Protein 5Z0Y (pdb70)

Solvent-accessible surface area: 18125 Å² total; per-residue (Å²): 98,115,91,74,147,75,67,114,115,109,46,83,99,67,83,69,104,18,64,20,0,50,1,121,116,85,63,82,86,69,0,59,78,65,0,26,86,1,8,155,22,90,36,83,28,12,7,8,20,21,27,33,90,109,126,20,36,84,43,0,43,133,23,27,17,100,123,90,46,78,6,0,0,7,78,39,101,162,182,121,33,89,32,40,13,10,128,27,49,96,120,65,4,63,6,43,32,85,102,1,37,70,30,0,73,151,27,181,5,25,0,1,0,0,16,56,37,43,26,2,51,73,20,66,16,104,67,0,44,73,2,1,87,128,31,52,3,42,0,0,0,17,0,4,82,31,0,0,1,7,6,11,53,39,16,84,43,0,14,140,68,3,1,0,0,0,1,26,4,46,100,23,2,108,18,34,187,5,5,0,0,0,4,53,59,43,78,98,122,138,33,102,2,76,98,39,2,69,185,41,70,186,50,35,56,32,14,2,86,14,2,112,83,1,55,37,96,119,3,91,55,34,6,78,50,1,37,74,0,0,80,16,1,8,82,8,0,97,179,48,44,10,95,7,19,6,76,2,2,45,5,27,15,1,7,2,14,2,160,79,36,107,20,13,0,8,32,0,37,18,1,0,120,52,0,34,2,37,7,38,90,25,63,16,48,43,50,173,43,98,165,77,11,10,0,1,69,0,7,0,41,34,1,10,33,18,60,4,44,74,72,29,0,51,87,0,0,51,5,4,24,69,0,1,92,21,0,75,91,8,41,90,127,19,72,144,149,35,54,101,56,154,26,0,91,56,91,4,81,134,39,37,86,70,14,78,105,22,54,87,85,0,23,68,32,0,33,118,24,78,102,96

Nearest PDB structures (foldseek):
  5z0y-assembly1_A-2  TM=1.003E+00  e=1.269E-73  Komagataella phaffii CBS 7435
  8ssj-assembly1_A-2  TM=9.591E-01  e=3.471E-46  Homo sapiens
  8aql-assembly1_C  TM=9.515E-01  e=2.819E-45  Homo sapiens
  5vc2-assembly1_B  TM=8.554E-01  e=2.803E-33  Helicobacter pylori G27
  3ecd-assembly1_A  TM=8.650E-01  e=7.911E-32  Burkholderia pseudomallei

Sequence (372 aa):
ETDPEVNQIIKDEVDRQKHSIVLIDRMEILCQQRALKAFHLDGSRWGVNVQTLSPANLQVYQAIMKPHDRLMGLDLPHTYFETMPYRVDLETGIIDYDMLEKTAVLYRPKVLVAGTSAYCRLIDYKRMREIADKVGAYLVVDMAHISGLIAAGVIPSPFEYADIVTTTTHKSLRGPRGAMIFFRKGVRSYYDLENPINFSVHTIAALATALKQAATPEFKQYQEQVLKNAKALENEFKRLGYKLVSDGTDSHMVLVSLKDKDIDGARIETVCENINIALNKNSIPGDRSALVPGGVRIGAPAMTTRGASEEDFVKIANYIDKSVQYAKKVQSELPIEANKLKDFKAKIAEGSDEITQLKNEISAWAGEFPLS

Secondary structure (DSSP, 8-state):
--SSTHHHHHHHHHHHHHTSEE---HHHHHHHHHHHHHTT--TTTEEEEEES---HHHHHHHHH--SS-EEEEET-----SEEEEE-B-TTT-SB-HHHHHHHHHHH--SEEEES-S---SPP-HHHHHHHHHHHT-EEEEE-TTTHHHHHHTSS--GGGT-SEEEEESSSTT--SS-EEEEEE-S-------HHHHHHH---HHHHHHHHHHHTSHHHHHHHHHHHHHHHHHHHHHHHTT--BGGGS-SSSEEEEE-GGGT--HHHHHHHHHHTTEE-EEE--TT-S-SSS--EEEEESHHHHHTT--HHHHHHHHHHHHHHHHHHHHHHHHS-GGG-SHHHHHHHHHT--HHHHHHHHHHHHHHHTS---

InterPro domains:
  IPR001085 Serine hydroxymethyltransferase [MF_00051] (17-470)
  IPR001085 Serine hydroxymethyltransferase [PIRSF000412] (15-468)
  IPR001085 Serine hydroxymethyltransferase [cd00378] (19-445)
  IPR015421 Pyridoxal phosphate-dependent transferase, major domain [G3DSA:3.40.640.10] (47-321)
  IPR015422 Pyridoxal phosphate-dependent transferase, small domain [G3DSA:3.90.1150.10] (22-468)
  IPR015424 Pyridoxal phosphate-dependent transferase [SSF53383] (10-468)
  IPR019798 Serine hydroxymethyltransferase, pyridoxal phosphate binding site [PS00096] (241-257)
  IPR039429 Serine hydroxymethyltransferase-like domain [PF00464] (18-417)
  IPR049943 Serine hydroxymethyltransferase-like [PTHR11680] (9-468)

Organism: Komagataella phaffii (strain ATCC 76273 / CBS 7435 / CECT 11047 / NRRL Y-11430 / Wegner 21-1) (NCBI:txid981350)

B-factor: mean 71.76, std 14.87, range [35.39, 134.7]

Radius of gyration: 22.32 Å; Cα contacts (8 Å, |Δi|>4): 672; chains: 1; bounding box: 52×62×49 Å

Foldseek 3Di:
DVDDPVVVVCVVVVLLQLLFAEFDVVLVVLLFVLQCVLLVHDCQFKGKDWDQPDPPVVLLDVLQDDQVFEEEEDPDPCPSHGYDYFYADLVQLHGPLVVVLVCCLVVLGQEYEYDPDDRFADDPLVSVLVSCVSSVHAYEYECAQCSLVSSLVVDDDSVVRHQKYKYFCPHNLPFHGIIMIMGTHDDPCDDDSVPSSVVSDVRSNRSSVSSVVSNDVVSSVLQVQLQQLQQLLLVLCVVVPWQWNSSGGRHFKTKTFCVVVVAFQVLLQLLCVLQNYHWDGAAGRPDPDPVTRGITMGGRNQVSQLVDGSVNSSVVNVLSVVSSVVSSVVLVVDDPVQNDPVSSNVVVVVPDPVSVVSSVVSSVVSNVTDRD

CATH classification: 3.40.640.10

Structure (mmCIF, N/CA/C/O backbone):
data_5Z0Y
#
_entry.id   5Z0Y
#
_cell.length_a   105.315
_cell.length_b   114.743
_cell.length_c   84.157
_cell.angle_alpha   90.00
_cell.angle_beta   90.00
_cell.angle_gamma   90.00
#
_symmetry.space_group_name_H-M   'C 2 2 21'
#
loop_
_entity.id
_entity.type
_entity.pdbx_description
1 polymer 'Serine hydroxymethyltransferase'
2 non-polymer GLYCEROL
3 water water
#
loop_
_atom_site.group_PDB
_atom_site.id
_atom_site.type_symbol
_atom_site.label_atom_id
_atom_site.label_alt_id
_atom_site.label_comp_id
_atom_site.label_asym_id
_atom_site.label_entity_id
_atom_site.label_seq_id
_atom_site.pdbx_PDB_ins_code
_atom_site.Cartn_x
_atom_site.Cartn_y
_atom_site.Cartn_z
_atom_site.occupancy
_atom_site.B_iso_or_equiv
_atom_site.auth_seq_id
_atom_site.auth_comp_id
_atom_site.auth_asym_id
_atom_site.auth_atom_id
_atom_site.pdbx_PDB_model_num
ATOM 1 N N . GLU A 1 20 ? 1.269 -6.981 10.983 1.00 109.35 20 GLU A N 1
ATOM 2 C CA . GLU A 1 20 ? 0.426 -5.818 10.549 1.00 110.95 20 GLU A CA 1
ATOM 3 C C . GLU A 1 20 ? 0.728 -4.561 11.368 1.00 114.29 20 GLU A C 1
ATOM 4 O O . GLU A 1 20 ? 1.640 -4.559 12.200 1.00 118.08 20 GLU A O 1
ATOM 6 N N . THR A 1 21 ? -0.046 -3.499 11.126 1.00 114.37 21 THR A N 1
ATOM 7 C CA . THR A 1 21 ? 0.010 -2.263 11.928 1.00 113.44 21 THR A CA 1
ATOM 8 C C . THR A 1 21 ? -0.154 -2.486 13.441 1.00 112.77 21 THR A C 1
ATOM 9 O O . THR A 1 21 ? 0.373 -1.713 14.240 1.00 108.66 21 THR A O 1
ATOM 11 N N . ASP A 1 22 ? -0.882 -3.537 13.821 1.00 115.86 22 ASP A N 1
ATOM 12 C CA . ASP A 1 22 ? -1.083 -3.883 15.230 1.00 116.56 22 ASP A CA 1
ATOM 13 C C . ASP A 1 22 ? -1.718 -5.270 15.457 1.00 118.18 22 ASP A C 1
ATOM 14 O O . ASP A 1 22 ? -1.043 -6.177 15.954 1.00 117.44 22 ASP A O 1
ATOM 16 N N . PRO A 1 23 ? -3.003 -5.451 15.071 1.00 117.15 23 PRO A N 1
ATOM 17 C CA . PRO A 1 23 ? -3.808 -6.501 15.713 1.00 113.99 23 PRO A CA 1
ATOM 18 C C . PRO A 1 23 ? -3.608 -7.968 15.268 1.00 111.75 23 PRO A C 1
ATOM 19 O O . PRO A 1 23 ? -2.780 -8.280 14.401 1.00 99.93 23 PRO A O 1
ATOM 23 N N . GLU A 1 24 ? -4.373 -8.842 15.928 1.00 110.54 24 GLU A N 1
ATOM 24 C CA . GLU A 1 24 ? -4.507 -10.267 15.587 1.00 106.70 24 GLU A CA 1
ATOM 25 C C . GLU A 1 24 ? -5.261 -10.514 14.270 1.00 102.82 24 GLU A C 1
ATOM 26 O O . GLU A 1 24 ? -5.155 -11.597 13.693 1.00 104.53 24 GLU A O 1
ATOM 32 N N . VAL A 1 25 ? -6.053 -9.526 13.842 1.00 95.83 25 VAL A N 1
ATOM 33 C CA . VAL A 1 25 ? -6.613 -9.428 12.476 1.00 93.12 25 VAL A CA 1
ATOM 34 C C . VAL A 1 25 ? -5.643 -9.957 11.413 1.00 96.53 25 VAL A C 1
ATOM 35 O O . VAL A 1 25 ? -6.050 -10.690 10.506 1.00 98.78 25 VAL A O 1
ATOM 39 N N . ASN A 1 26 ? -4.376 -9.555 11.533 1.00 99.56 26 ASN A N 1
ATOM 40 C CA . ASN A 1 26 ? -3.270 -10.043 10.695 1.00 97.23 26 ASN A CA 1
ATOM 41 C C . ASN A 1 26 ? -3.278 -11.555 10.429 1.00 91.56 26 ASN A C 1
ATOM 42 O O . ASN A 1 26 ? -3.121 -11.989 9.288 1.00 89.38 26 ASN A O 1
ATOM 47 N N . GLN A 1 27 ? -3.459 -12.342 11.485 1.00 86.42 27 GLN A N 1
ATOM 48 C CA . GLN A 1 27 ? -3.471 -13.796 11.358 1.00 88.63 27 GLN A CA 1
ATOM 49 C C . GLN A 1 27 ? -4.720 -14.307 10.639 1.00 86.28 27 GLN A C 1
ATOM 50 O O . GLN A 1 27 ? -4.634 -15.250 9.851 1.00 89.70 27 GLN A O 1
ATOM 56 N N . ILE A 1 28 ? -5.868 -13.684 10.909 1.00 83.98 28 ILE A N 1
ATOM 57 C CA . ILE A 1 28 ? -7.145 -14.052 10.268 1.00 80.79 28 ILE A CA 1
ATOM 58 C C . ILE A 1 28 ? -7.078 -13.844 8.749 1.00 79.48 28 ILE A C 1
ATOM 59 O O . ILE A 1 28 ? -7.570 -14.675 7.980 1.00 77.72 28 ILE A O 1
ATOM 64 N N . ILE A 1 29 ? -6.460 -12.741 8.335 1.00 77.76 29 ILE A N 1
ATOM 65 C CA . ILE A 1 29 ? -6.202 -12.469 6.920 1.00 76.63 29 ILE A CA 1
ATOM 66 C C . ILE A 1 29 ? -5.170 -13.461 6.366 1.00 76.97 29 ILE A C 1
ATOM 67 O O . ILE A 1 29 ? -5.334 -13.967 5.255 1.00 75.06 29 ILE A O 1
ATOM 72 N N . LYS A 1 30 ? -4.120 -13.731 7.145 1.00 78.55 30 LYS A N 1
ATOM 73 C CA . LYS A 1 30 ? -3.090 -14.711 6.774 1.00 77.30 30 LYS A CA 1
ATOM 74 C C . LYS A 1 30 ? -3.676 -16.109 6.565 1.00 75.96 30 LYS A C 1
ATOM 75 O O . LYS A 1 30 ? -3.369 -16.763 5.570 1.00 73.14 30 LYS A O 1
ATOM 77 N N . ASP A 1 31 ? -4.525 -16.544 7.495 1.00 76.35 31 ASP A N 1
ATOM 78 C CA . ASP A 1 31 ? -5.193 -17.854 7.406 1.00 79.15 31 ASP A CA 1
ATOM 79 C C . ASP A 1 31 ? -6.171 -17.953 6.238 1.00 78.00 31 ASP A C 1
ATOM 80 O O . ASP A 1 31 ? -6.265 -18.999 5.597 1.00 76.22 31 ASP A O 1
ATOM 84 N N . GLU A 1 32 ? -6.905 -16.870 5.987 1.00 79.15 32 GLU A N 1
ATOM 85 C CA . GLU A 1 32 ? -7.892 -16.819 4.907 1.00 79.07 32 GLU A CA 1
ATOM 86 C C . GLU A 1 32 ? -7.217 -16.764 3.538 1.00 76.51 32 GLU A C 1
ATOM 87 O O . GLU A 1 32 ? -7.639 -17.452 2.606 1.00 78.86 32 GLU A O 1
ATOM 93 N N . VAL A 1 33 ? -6.182 -15.935 3.422 1.00 73.43 33 VAL A N 1
ATOM 94 C CA . VAL A 1 33 ? -5.362 -15.866 2.213 1.00 71.51 33 VAL A CA 1
ATOM 95 C C . VAL A 1 33 ? -4.738 -17.225 1.900 1.00 71.68 33 VAL A C 1
ATOM 96 O O . VAL A 1 33 ? -4.725 -17.664 0.752 1.00 72.24 33 VAL A O 1
ATOM 99 N N . ASP A 1 34 ? -4.242 -17.886 2.939 1.00 72.61 34 ASP A N 1
ATOM 100 C CA . ASP A 1 34 ? -3.627 -19.206 2.812 1.00 75.17 34 ASP A CA 1
ATOM 101 C C . ASP A 1 34 ? -4.629 -20.289 2.385 1.00 74.57 34 ASP A C 1
ATOM 102 O O . ASP A 1 34 ? -4.284 -21.178 1.604 1.00 77.59 34 ASP A O 1
ATOM 107 N N . ARG A 1 35 ? -5.857 -20.213 2.900 1.00 73.40 35 ARG A N 1
ATOM 108 C CA . ARG A 1 35 ? -6.935 -21.130 2.506 1.00 69.20 35 ARG A CA 1
ATOM 109 C C . ARG A 1 35 ? -7.346 -20.921 1.049 1.00 66.58 35 ARG A C 1
ATOM 110 O O . ARG A 1 35 ? -7.639 -21.884 0.349 1.00 63.89 35 ARG A O 1
ATOM 113 N N . GLN A 1 36 ? -7.375 -19.668 0.601 1.00 66.88 36 GLN A N 1
ATOM 114 C CA . GLN A 1 36 ? -7.626 -19.370 -0.812 1.00 70.21 36 GLN A CA 1
ATOM 115 C C . GLN A 1 36 ? -6.575 -19.996 -1.727 1.00 71.06 36 GLN A C 1
ATOM 116 O O . GLN A 1 36 ? -6.922 -20.613 -2.737 1.00 70.93 36 GLN A O 1
ATOM 122 N N . LYS A 1 37 ? -5.299 -19.823 -1.368 1.00 70.73 37 LYS A N 1
ATOM 123 C CA . LYS A 1 37 ? -4.165 -20.323 -2.167 1.00 67.13 37 LYS A CA 1
ATOM 124 C C . LYS A 1 37 ? -4.194 -21.838 -2.384 1.00 65.54 37 LYS A C 1
ATOM 125 O O . LYS A 1 37 ? -3.769 -22.313 -3.437 1.00 64.50 37 LYS A O 1
ATOM 127 N N . HIS A 1 38 ? -4.712 -22.577 -1.398 1.00 65.06 38 HIS A N 1
ATOM 128 C CA . HIS A 1 38 ? -4.807 -24.044 -1.449 1.00 65.96 38 HIS A CA 1
ATOM 129 C C . HIS A 1 38 ? -6.234 -24.549 -1.726 1.00 64.80 38 HIS A C 1
ATOM 130 O O . HIS A 1 38 ? -6.638 -25.609 -1.249 1.00 62.37 38 HIS A O 1
ATOM 137 N N . SER A 1 39 ? -6.980 -23.786 -2.520 1.00 65.28 39 SER A N 1
ATOM 138 C CA . SER A 1 39 ? -8.361 -24.103 -2.872 1.00 65.84 39 SER A CA 1
ATOM 139 C C . SER A 1 39 ? -8.567 -23.748 -4.326 1.00 64.38 39 SER A C 1
ATOM 140 O O . SER A 1 39 ? -7.970 -22.792 -4.813 1.00 64.93 39 SER A O 1
ATOM 143 N N . ILE A 1 40 ? -9.413 -24.504 -5.017 1.00 64.05 40 ILE A N 1
ATOM 144 C CA . ILE A 1 40 ? -9.792 -24.141 -6.376 1.00 66.11 40 ILE A CA 1
ATOM 145 C C . ILE A 1 40 ? -11.211 -23.566 -6.326 1.00 64.21 40 ILE A C 1
ATOM 146 O O . ILE A 1 40 ? -12.160 -24.224 -5.891 1.00 60.50 40 ILE A O 1
ATOM 151 N N . VAL A 1 41 ? -11.319 -22.302 -6.723 1.00 63.91 41 VAL A N 1
ATOM 152 C CA . VAL A 1 41 ? -12.550 -21.533 -6.612 1.00 62.14 41 VAL A CA 1
ATOM 153 C C . VAL A 1 41 ? -13.259 -21.564 -7.963 1.00 60.20 41 VAL A C 1
ATOM 154 O O . VAL A 1 41 ? -12.662 -21.212 -8.978 1.00 58.37 41 VAL A O 1
ATOM 157 N N . LEU A 1 42 ? -14.519 -22.000 -7.974 1.00 60.58 42 LEU A N 1
ATOM 158 C CA . LEU A 1 42 ? -15.300 -22.113 -9.213 1.00 63.67 42 LEU A CA 1
ATOM 159 C C . LEU A 1 42 ? -16.608 -21.307 -9.167 1.00 68.31 42 LEU A C 1
ATOM 160 O O . LEU A 1 42 ? -17.623 -21.730 -9.722 1.00 70.19 42 LEU A O 1
ATOM 165 N N . ILE A 1 43 ? -16.563 -20.131 -8.539 1.00 76.87 43 ILE A N 1
ATOM 166 C CA . ILE A 1 43 ? -17.736 -19.265 -8.365 1.00 79.44 43 ILE A CA 1
ATOM 167 C C . ILE A 1 43 ? -17.476 -17.918 -9.050 1.00 81.20 43 ILE A C 1
ATOM 168 O O . ILE A 1 43 ? -16.973 -16.971 -8.436 1.00 83.45 43 ILE A O 1
ATOM 173 N N . ASP A 1 82 ? -16.476 13.931 -8.593 1.00 94.07 82 ASP A N 1
ATOM 174 C CA . ASP A 1 82 ? -17.184 14.789 -9.542 1.00 96.55 82 ASP A CA 1
ATOM 175 C C . ASP A 1 82 ? -16.526 14.747 -10.916 1.00 96.86 82 ASP A C 1
ATOM 176 O O . ASP A 1 82 ? -17.164 14.373 -11.899 1.00 101.58 82 ASP A O 1
ATOM 178 N N . ARG A 1 83 ? -15.253 15.138 -10.974 1.00 93.39 83 ARG A N 1
ATOM 179 C CA . ARG A 1 83 ? -14.459 15.044 -12.206 1.00 89.90 83 ARG A CA 1
ATOM 180 C C . ARG A 1 83 ? -14.059 13.591 -12.475 1.00 86.46 83 ARG A C 1
ATOM 181 O O . ARG A 1 83 ? -14.001 13.161 -13.627 1.00 84.91 83 ARG A O 1
ATOM 183 N N . MET A 1 84 ? -13.778 12.854 -11.400 1.00 82.83 84 MET A N 1
ATOM 184 C CA . MET A 1 84 ? -13.475 11.425 -11.466 1.00 81.34 84 MET A CA 1
ATOM 185 C C . MET A 1 84 ? -14.692 10.640 -11.965 1.00 84.45 84 MET A C 1
ATOM 186 O O . MET A 1 84 ? -14.548 9.698 -12.749 1.00 85.56 84 MET A O 1
ATOM 190 N N . GLU A 1 85 ? -15.883 11.025 -11.504 1.00 82.89 85 GLU A N 1
ATOM 191 C CA . GLU A 1 85 ? -17.136 10.424 -11.971 1.00 82.61 85 GLU A CA 1
ATOM 192 C C . GLU A 1 85 ? -17.304 10.586 -13.481 1.00 81.85 85 GLU A C 1
ATOM 193 O O . GLU A 1 85 ? -17.677 9.634 -14.169 1.00 84.85 85 GLU A O 1
ATOM 199 N N . ILE A 1 86 ? -17.020 11.789 -13.982 1.00 79.76 86 ILE A N 1
ATOM 200 C CA . ILE A 1 86 ? -17.112 12.091 -15.419 1.00 77.51 86 ILE A CA 1
ATOM 201 C C . ILE A 1 86 ? -16.160 11.200 -16.228 1.00 75.56 86 ILE A C 1
ATOM 202 O O . ILE A 1 86 ? -16.502 10.759 -17.325 1.00 73.65 86 ILE A O 1
ATOM 206 N N . LEU A 1 87 ? -14.979 10.937 -15.671 1.00 75.52 87 LEU A N 1
ATOM 207 C CA . LEU A 1 87 ? -14.002 10.034 -16.280 1.00 75.78 87 LEU A CA 1
ATOM 208 C C . LEU A 1 87 ? -14.537 8.599 -16.362 1.00 76.64 87 LEU A C 1
ATOM 209 O O . LEU A 1 87 ? -14.370 7.931 -17.387 1.00 73.51 87 LEU A O 1
ATOM 214 N N . CYS A 1 88 ? -15.181 8.138 -15.289 1.00 79.54 88 CYS A N 1
ATOM 215 C CA . CYS A 1 88 ? -15.833 6.820 -15.278 1.00 81.37 88 CYS A CA 1
ATOM 216 C C . CYS A 1 88 ? -16.904 6.690 -16.361 1.00 79.75 88 CYS A C 1
ATOM 217 O O . CYS A 1 88 ? -17.022 5.638 -16.983 1.00 85.35 88 CYS A O 1
ATOM 220 N N . GLN A 1 89 ? -17.668 7.753 -16.588 1.00 76.22 89 GLN A N 1
ATOM 221 C CA . GLN A 1 89 ? -18.694 7.742 -17.629 1.00 75.25 89 GLN A CA 1
ATOM 222 C C . GLN A 1 89 ? -18.090 7.604 -19.018 1.00 73.50 89 GLN A C 1
ATOM 223 O O . GLN A 1 89 ? -18.594 6.832 -19.829 1.00 76.01 89 GLN A O 1
ATOM 229 N N . GLN A 1 90 ? -17.017 8.347 -19.286 1.00 72.26 90 GLN A N 1
ATOM 230 C CA . GLN A 1 90 ? -16.327 8.269 -20.580 1.00 71.80 90 GLN A CA 1
ATOM 231 C C . GLN A 1 90 ? -15.753 6.873 -20.799 1.00 69.35 90 GLN A C 1
ATOM 232 O O . GLN A 1 90 ? -15.994 6.259 -21.839 1.00 67.72 90 GLN A O 1
ATOM 235 N N . ARG A 1 91 ? -15.018 6.378 -19.803 1.00 67.24 91 ARG A N 1
ATOM 236 C CA . ARG A 1 91 ? -14.378 5.062 -19.880 1.00 67.32 91 ARG A CA 1
ATOM 237 C C . ARG A 1 91 ? -15.362 3.901 -19.958 1.00 68.80 91 ARG A C 1
ATOM 238 O O . ARG A 1 91 ? -15.066 2.887 -20.589 1.00 69.56 91 ARG A O 1
ATOM 246 N N . ALA A 1 92 ? -16.514 4.046 -19.307 1.00 69.68 92 ALA A N 1
ATOM 247 C CA . ALA A 1 92 ? -17.583 3.051 -19.395 1.00 71.07 92 ALA A CA 1
ATOM 248 C C . ALA A 1 92 ? -18.111 2.951 -20.817 1.00 70.98 92 ALA A C 1
ATOM 249 O O . ALA A 1 92 ? -18.208 1.853 -21.356 1.00 72.82 92 ALA A O 1
ATOM 251 N N . LEU A 1 93 ? -18.435 4.095 -21.420 1.00 69.11 93 LEU A N 1
ATOM 252 C CA . LEU A 1 93 ? -18.928 4.128 -22.802 1.00 67.72 93 LEU A CA 1
ATOM 253 C C . LEU A 1 93 ? -17.884 3.614 -23.791 1.00 66.99 93 LEU A C 1
ATOM 254 O O . LEU A 1 93 ? -18.213 2.859 -24.706 1.00 68.27 93 LEU A O 1
ATOM 259 N N . LYS A 1 94 ? -16.630 4.014 -23.600 1.00 66.20 94 LYS A N 1
ATOM 260 C CA . LYS A 1 94 ? -15.534 3.534 -24.441 1.00 67.31 94 LYS A CA 1
ATOM 261 C C . LYS A 1 94 ? -15.335 2.027 -24.293 1.00 66.60 94 LYS A C 1
ATOM 262 O O . LYS A 1 94 ? -15.081 1.347 -25.283 1.00 69.90 94 LYS A O 1
ATOM 265 N N . ALA A 1 95 ? -15.465 1.512 -23.069 1.00 65.54 95 ALA A N 1
ATOM 266 C CA . ALA A 1 95 ? -15.291 0.075 -22.797 1.00 64.94 95 ALA A CA 1
ATOM 267 C C . ALA A 1 95 ? -16.283 -0.801 -23.559 1.00 62.68 95 ALA A C 1
ATOM 268 O O . ALA A 1 95 ? -15.915 -1.869 -24.045 1.00 61.85 95 ALA A O 1
ATOM 270 N N . PHE A 1 96 ? -17.527 -0.337 -23.662 1.00 62.67 96 PHE A N 1
ATOM 271 C CA . PHE A 1 96 ? -18.577 -1.040 -24.400 1.00 64.00 96 PHE A CA 1
ATOM 272 C C . PHE A 1 96 ? -18.819 -0.450 -25.803 1.00 67.44 96 PHE A C 1
ATOM 273 O O . PHE A 1 96 ? -19.878 -0.680 -26.395 1.00 69.25 96 PHE A O 1
ATOM 281 N N . HIS A 1 97 ? -17.835 0.284 -26.337 1.00 68.76 97 HIS A N 1
ATOM 282 C CA . HIS A 1 97 ? -17.882 0.847 -27.696 1.00 70.15 97 HIS A CA 1
ATOM 283 C C . HIS A 1 97 ? -19.169 1.628 -27.983 1.00 69.11 97 HIS A C 1
ATOM 284 O O . HIS A 1 97 ? -19.789 1.462 -29.035 1.00 72.33 97 HIS A O 1
ATOM 291 N N . LEU A 1 98 ? -19.559 2.479 -27.040 1.00 68.27 98 LEU A N 1
ATOM 292 C CA . LEU A 1 98 ? -20.842 3.172 -27.100 1.00 70.35 98 LEU A CA 1
ATOM 293 C C . LEU A 1 98 ? -20.707 4.628 -27.529 1.00 73.88 98 LEU A C 1
ATOM 294 O O . LEU A 1 98 ? -19.907 5.386 -26.972 1.00 73.45 98 LEU A O 1
ATOM 299 N N . ASP A 1 99 ? -21.510 4.997 -28.524 1.00 78.04 99 ASP A N 1
ATOM 300 C CA . ASP A 1 99 ? -21.660 6.375 -28.962 1.00 78.69 99 ASP A CA 1
ATOM 301 C C . ASP A 1 99 ? -22.318 7.164 -27.834 1.00 76.12 99 ASP A C 1
ATOM 302 O O . ASP A 1 99 ? -23.402 6.809 -27.383 1.00 77.02 99 ASP A O 1
ATOM 307 N N . GLY A 1 100 ? -21.650 8.223 -27.381 1.00 77.64 100 GLY A N 1
ATOM 308 C CA . GLY A 1 100 ? -22.122 9.040 -26.261 1.00 76.30 100 GLY A CA 1
ATOM 309 C C . GLY A 1 100 ? -23.440 9.770 -26.461 1.00 74.87 100 GLY A C 1
ATOM 310 O O . GLY A 1 100 ? -24.091 10.136 -25.480 1.00 71.48 100 GLY A O 1
ATOM 311 N N . SER A 1 101 ? -23.828 9.993 -27.718 1.00 77.52 101 SER A N 1
ATOM 312 C CA . SER A 1 101 ? -25.102 10.653 -28.052 1.00 81.11 101 SER A CA 1
ATOM 313 C C . SER A 1 101 ? -26.284 9.685 -28.101 1.00 81.64 101 SER A C 1
ATOM 314 O O . SER A 1 101 ? -27.427 10.108 -27.921 1.00 80.15 101 SER A O 1
ATOM 317 N N . ARG A 1 102 ? -26.006 8.405 -28.366 1.00 82.22 102 ARG A N 1
ATOM 318 C CA . ARG A 1 102 ? -27.018 7.342 -28.319 1.00 81.11 102 ARG A CA 1
ATOM 319 C C . ARG A 1 102 ? -27.140 6.691 -26.929 1.00 78.60 102 ARG A C 1
ATOM 320 O O . ARG A 1 102 ? -28.239 6.306 -26.529 1.00 76.24 102 ARG A O 1
ATOM 322 N N . TRP A 1 103 ? -26.022 6.575 -26.207 1.00 77.87 103 TRP A N 1
ATOM 323 C C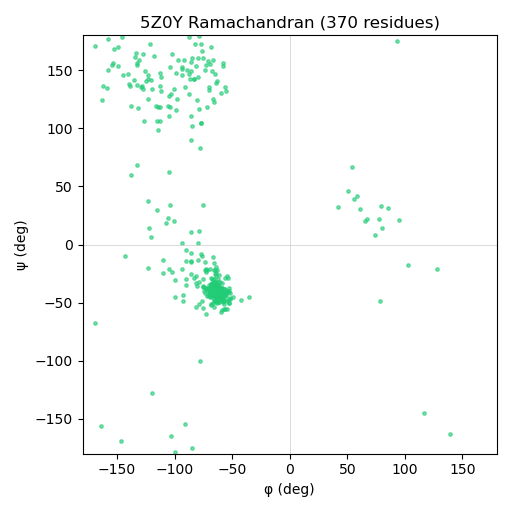A . TRP A 1 103 ? -25.983 5.926 -24.884 1.00 78.28 103 TRP A CA 1
ATOM 324 C C . TRP A 1 103 ? -25.439 6.844 -23.779 1.00 76.41 103 TRP A C 1
ATOM 325 O O . TRP A 1 103 ? -24.337 7.382 -23.904 1.00 77.81 103 TRP A O 1
ATOM 336 N N . GLY A 1 104 ? -26.219 7.010 -22.708 1.00 75.10 104 GLY A N 1
ATOM 337 C CA . GLY A 1 104 ? -25.742 7.605 -21.452 1.00 74.92 104 GLY A CA 1
ATOM 338 C C . GLY A 1 104 ? -25.428 6.520 -20.432 1.00 74.94 104 GLY A C 1
ATOM 339 O O . GLY A 1 104 ? -25.558 5.331 -20.729 1.00 78.93 104 GLY A O 1
ATOM 340 N N . VAL A 1 105 ? -25.016 6.924 -19.230 1.00 73.10 105 VAL A N 1
ATOM 341 C CA . VAL A 1 105 ? -24.685 5.972 -18.156 1.00 72.16 105 VAL A CA 1
ATOM 342 C C . VAL A 1 105 ? -24.657 6.610 -16.749 1.00 72.20 105 VAL A C 1
ATOM 343 O O . VAL A 1 105 ? -24.103 7.695 -16.556 1.00 69.30 105 VAL A O 1
ATOM 347 N N . ASN A 1 106 ? -25.252 5.905 -15.785 1.00 72.50 106 ASN A N 1
ATOM 348 C CA . ASN A 1 106 ? -25.338 6.321 -14.389 1.00 71.77 106 ASN A CA 1
ATOM 349 C C . ASN A 1 106 ? -24.491 5.363 -13.544 1.00 73.71 106 ASN A C 1
ATOM 350 O O . ASN A 1 106 ? -24.887 4.220 -13.316 1.00 72.05 106 ASN A O 1
ATOM 355 N N . VAL A 1 107 ? -23.331 5.842 -13.090 1.00 76.44 107 VAL A N 1
ATOM 356 C CA . VAL A 1 107 ? -22.428 5.064 -12.223 1.00 78.53 107 VAL A CA 1
ATOM 357 C C . VAL A 1 107 ? -22.691 5.351 -10.744 1.00 77.57 107 VAL A C 1
ATOM 358 O O . VAL A 1 107 ? -23.161 6.431 -10.393 1.00 77.15 107 VAL A O 1
ATOM 362 N N . GLN A 1 108 ? -22.382 4.380 -9.889 1.00 79.37 108 GLN A N 1
ATOM 363 C CA . GLN A 1 108 ? -22.590 4.516 -8.447 1.00 83.28 108 GLN A CA 1
ATOM 364 C C . GLN A 1 108 ? -21.797 3.471 -7.667 1.00 85.56 108 GLN A C 1
ATOM 365 O O . GLN A 1 108 ? -21.934 2.275 -7.915 1.00 83.74 108 GLN A O 1
ATOM 371 N N . THR A 1 109 ? -20.962 3.941 -6.736 1.00 93.25 109 THR A N 1
ATOM 372 C CA . THR A 1 109 ? -20.118 3.083 -5.891 1.00 95.77 109 THR A CA 1
ATOM 373 C C . THR A 1 109 ? -20.819 2.736 -4.572 1.00 101.54 109 THR A C 1
ATOM 374 O O . THR A 1 109 ? -20.768 1.587 -4.123 1.00 100.03 109 THR A O 1
ATOM 377 N N . LEU A 1 110 ? -21.458 3.733 -3.955 1.00 107.11 110 LEU A N 1
ATOM 378 C CA . LEU A 1 110 ? -22.293 3.513 -2.770 1.00 110.44 110 LEU A CA 1
ATOM 379 C C . LEU A 1 110 ? -23.629 2.909 -3.210 1.00 116.45 110 LEU A C 1
ATOM 380 O O . LEU A 1 110 ? -24.478 3.614 -3.766 1.00 119.43 110 LEU A O 1
ATOM 382 N N . SER A 1 111 ? -23.795 1.603 -2.983 1.00 119.21 111 SER A N 1
ATOM 383 C CA . SER A 1 111 ? -25.024 0.883 -3.346 1.00 116.71 111 SER A CA 1
ATOM 384 C C . SER A 1 111 ? -25.185 -0.397 -2.524 1.00 115.39 111 SER A C 1
ATOM 385 O O . SER A 1 111 ? -26.277 -0.708 -2.050 1.00 113.28 111 SER A O 1
ATOM 388 N N . PRO A 1 114 ? -30.672 -2.142 -4.720 1.00 112.86 114 PRO A N 1
ATOM 389 C CA . PRO A 1 114 ? -30.261 -2.884 -5.914 1.00 112.48 114 PRO A CA 1
ATOM 390 C C . PRO A 1 114 ? -30.324 -2.041 -7.195 1.00 108.56 114 PRO A C 1
ATOM 391 O O . PRO A 1 114 ? -31.037 -1.037 -7.242 1.00 108.78 114 PRO A O 1
ATOM 395 N N . ALA A 1 115 ? -29.583 -2.463 -8.219 1.00 103.49 115 ALA A N 1
ATOM 396 C CA . ALA A 1 115 ? -29.470 -1.715 -9.480 1.00 96.32 115 ALA A CA 1
ATOM 397 C C . ALA A 1 115 ? -30.713 -1.856 -10.360 1.00 91.77 115 ALA A C 1
ATOM 398 O O . ALA A 1 115 ? -31.237 -0.858 -10.865 1.00 85.67 115 ALA A O 1
ATOM 400 N N . ASN A 1 116 ? -31.167 -3.097 -10.544 1.00 88.20 116 ASN A N 1
ATOM 401 C CA . ASN A 1 116 ? -32.355 -3.400 -11.357 1.00 84.44 116 ASN A CA 1
ATOM 402 C C . ASN A 1 116 ? -33.658 -2.840 -10.783 1.00 84.45 116 ASN A C 1
ATOM 403 O O . ASN A 1 116 ? -34.514 -2.362 -11.531 1.00 81.18 116 ASN A O 1
ATOM 408 N N . LEU A 1 117 ? -33.794 -2.892 -9.459 1.00 86.53 117 LEU A N 1
ATOM 409 C CA . LEU A 1 117 ? -34.982 -2.367 -8.769 1.00 86.21 117 LEU A CA 1
ATOM 410 C C . LEU A 1 117 ? -35.156 -0.857 -9.006 1.00 85.03 117 LEU A C 1
ATOM 411 O O . LEU A 1 117 ? -36.277 -0.382 -9.192 1.00 84.95 117 LEU A O 1
ATOM 416 N N . GLN A 1 118 ? -34.045 -0.120 -9.009 1.00 83.82 118 GLN A N 1
ATOM 417 C CA . GLN A 1 118 ? -34.056 1.319 -9.317 1.00 82.49 118 GLN A CA 1
ATOM 418 C C . GLN A 1 118 ? -34.515 1.626 -10.737 1.00 78.05 118 GLN A C 1
ATOM 419 O O . GLN A 1 118 ? -35.168 2.643 -10.968 1.00 75.64 118 GLN A O 1
ATOM 425 N N . VAL A 1 119 ? -34.158 0.757 -11.681 1.00 75.96 119 VAL A N 1
ATOM 426 C CA . VAL A 1 119 ? -34.599 0.898 -13.070 1.00 74.91 119 VAL A CA 1
ATOM 427 C C . VAL A 1 119 ? -36.113 0.710 -13.192 1.00 75.46 119 VAL A C 1
ATOM 428 O O . VAL A 1 119 ? -36.756 1.433 -13.955 1.00 77.02 119 VAL A O 1
ATOM 432 N N . TYR A 1 120 ? -36.676 -0.242 -12.444 1.00 74.85 120 TYR A N 1
ATOM 433 C CA . TYR A 1 120 ? -38.113 -0.543 -12.534 1.00 74.62 120 TYR A CA 1
ATOM 434 C C . TYR A 1 120 ? -38.953 0.608 -11.977 1.00 77.68 120 TYR A C 1
ATOM 435 O O . TYR A 1 120 ? -39.841 1.119 -12.660 1.00 76.09 120 TYR A O 1
ATOM 444 N N . GLN A 1 121 ? -38.637 1.039 -10.757 1.00 82.30 121 GLN A N 1
ATOM 445 C CA . GLN A 1 121 ? -39.310 2.193 -10.132 1.00 86.45 121 GLN A CA 1
ATOM 446 C C . GLN A 1 121 ? -39.229 3.483 -10.960 1.00 86.90 121 GLN A C 1
ATOM 447 O O . GLN A 1 121 ? -40.127 4.323 -10.880 1.00 88.57 121 GLN A O 1
ATOM 453 N N . ALA A 1 122 ? -38.161 3.628 -11.746 1.00 87.16 122 ALA A N 1
ATOM 454 C CA . ALA A 1 122 ? -37.989 4.772 -12.648 1.00 87.42 122 ALA A CA 1
ATOM 455 C C . ALA A 1 122 ? -38.959 4.771 -13.824 1.00 87.54 122 ALA A C 1
ATOM 456 O O . ALA A 1 122 ? -39.535 5.813 -14.147 1.00 90.22 122 ALA A O 1
ATOM 458 N N . ILE A 1 123 ? -39.137 3.606 -14.452 1.00 87.13 123 ILE A N 1
ATOM 459 C CA . ILE A 1 123 ? -39.781 3.519 -15.777 1.00 85.64 123 ILE A CA 1
ATOM 460 C C . ILE A 1 123 ? -41.245 3.043 -15.800 1.00 85.44 123 ILE A C 1
ATOM 461 O O . ILE A 1 123 ? -41.970 3.368 -16.746 1.00 82.90 123 ILE A O 1
ATOM 466 N N . MET A 1 124 ? -41.684 2.301 -14.777 1.00 86.86 124 MET A N 1
ATOM 467 C CA . MET A 1 124 ? -43.043 1.720 -14.762 1.00 88.93 124 MET A CA 1
ATOM 468 C C . MET A 1 124 ? -43.888 2.136 -13.547 1.00 92.99 124 MET A C 1
ATOM 469 O O . MET A 1 124 ? -43.381 2.249 -12.432 1.00 90.71 124 MET A O 1
ATOM 474 N N . LYS A 1 125 ? -45.183 2.353 -13.797 1.00 99.94 125 LYS A N 1
ATOM 475 C CA . LYS A 1 125 ? -46.171 2.731 -12.768 1.00 102.59 125 LYS A CA 1
ATOM 476 C C . LYS A 1 125 ? -46.672 1.480 -12.007 1.00 107.32 125 LYS A C 1
ATOM 477 O O . LYS A 1 125 ? -46.318 0.356 -12.380 1.00 109.76 125 LYS A O 1
ATOM 481 N N . PRO A 1 126 ? -47.470 1.663 -10.925 1.00 112.20 126 PRO A N 1
ATOM 482 C CA . PRO A 1 126 ? -48.013 0.495 -10.196 1.00 112.23 126 PRO A CA 1
ATOM 483 C C . PRO A 1 126 ? -48.982 -0.410 -10.980 1.00 108.00 126 PRO A C 1
ATOM 484 O O . PRO A 1 126 ? -49.119 -1.583 -10.634 1.00 103.11 126 PRO A O 1
ATOM 488 N N . HIS A 1 127 ? -49.650 0.125 -12.003 1.00 106.00 127 HIS A N 1
ATOM 489 C CA . HIS A 1 127 ? -50.478 -0.693 -12.902 1.00 106.16 127 HIS A CA 1
ATOM 490 C C . HIS A 1 127 ? -49.636 -1.607 -13.808 1.00 103.83 127 HIS A C 1
ATOM 491 O O . HIS A 1 127 ? -50.041 -2.735 -14.108 1.00 100.82 127 HIS A O 1
ATOM 493 N N . ASP A 1 128 ? -48.467 -1.115 -14.225 1.00 100.03 128 ASP A N 1
ATOM 494 C CA . ASP A 1 128 ? -47.603 -1.813 -15.188 1.00 92.89 128 ASP A CA 1
ATOM 495 C C . ASP A 1 128 ? -47.017 -3.123 -14.652 1.00 87.15 128 ASP A C 1
ATOM 496 O O . ASP A 1 128 ? -46.915 -3.322 -13.441 1.00 87.43 128 ASP A O 1
ATOM 501 N N . ARG A 1 129 ? -46.609 -3.988 -15.581 1.00 81.38 129 ARG A N 1
ATOM 502 C CA . ARG A 1 129 ? -46.170 -5.360 -15.279 1.00 77.42 129 ARG A CA 1
ATOM 503 C C . ARG A 1 129 ? -44.848 -5.702 -15.985 1.00 72.50 129 ARG A C 1
ATOM 504 O O . ARG A 1 129 ? -44.500 -5.097 -17.002 1.00 68.87 129 ARG A O 1
ATOM 512 N N . LEU A 1 130 ? -44.128 -6.675 -15.422 1.00 68.42 130 LEU A N 1
ATOM 513 C CA . LEU A 1 130 ? -42.768 -7.038 -15.839 1.00 66.82 130 LEU A CA 1
ATOM 514 C C . LEU A 1 130 ? -42.658 -8.526 -16.170 1.00 66.63 130 LEU A C 1
ATOM 515 O O . LEU A 1 130 ? -43.357 -9.346 -15.580 1.00 69.78 130 LEU A O 1
ATOM 519 N N . MET A 1 131 ? -41.775 -8.872 -17.109 1.00 64.25 131 MET A N 1
ATOM 520 C CA . MET A 1 131 ? -41.476 -10.274 -17.421 1.00 61.01 131 MET A CA 1
ATOM 521 C C . MET A 1 131 ? -39.982 -10.513 -17.376 1.00 59.84 131 MET A C 1
ATOM 522 O O . MET A 1 131 ? -39.213 -9.715 -17.900 1.00 61.07 131 MET A O 1
ATOM 527 N N . GLY A 1 132 ? -39.590 -11.624 -16.755 1.00 61.43 132 GLY A N 1
ATOM 528 C CA . GLY A 1 132 ? -38.184 -12.013 -16.608 1.00 61.27 132 GLY A CA 1
ATOM 529 C C . GLY A 1 132 ? -38.031 -13.515 -16.492 1.00 61.31 132 GLY A C 1
ATOM 530 O O . GLY A 1 132 ? -39.015 -14.232 -16.324 1.00 56.48 132 GLY A O 1
ATOM 531 N N . LEU A 1 133 ? -36.796 -13.996 -16.590 1.00 65.00 133 LEU A N 1
ATOM 532 C CA . LEU A 1 133 ? -36.543 -15.432 -16.520 1.00 71.19 133 LEU A CA 1
ATOM 533 C C . LEU A 1 133 ? -36.751 -15.943 -15.087 1.00 74.63 133 LEU A C 1
ATOM 534 O O . LEU A 1 133 ? -36.066 -15.502 -14.164 1.00 77.35 133 LEU A O 1
ATOM 539 N N . ASP A 1 134 ? -37.718 -16.848 -14.922 1.00 78.59 134 ASP A N 1
ATOM 540 C CA . ASP A 1 134 ? -37.995 -17.536 -13.651 1.00 84.63 134 ASP A CA 1
ATOM 541 C C . ASP A 1 134 ? -38.264 -16.615 -12.442 1.00 91.64 134 ASP A C 1
ATOM 542 O O . ASP A 1 134 ? -37.832 -16.896 -11.320 1.00 92.79 134 ASP A O 1
ATOM 547 N N . LEU A 1 135 ? -38.984 -15.519 -12.684 1.00 99.17 135 LEU A N 1
ATOM 548 C CA . LEU A 1 135 ? -39.468 -14.638 -11.613 1.00 104.64 135 LEU A CA 1
ATOM 549 C C . LEU A 1 135 ? -40.670 -15.269 -10.889 1.00 111.89 135 LEU A C 1
ATOM 550 O O . LEU A 1 135 ? -41.252 -16.239 -11.381 1.00 112.54 135 LEU A O 1
ATOM 555 N N . PRO A 1 136 ? -41.050 -14.723 -9.714 1.00 117.89 136 PRO A N 1
ATOM 556 C CA . PRO A 1 136 ? -42.331 -15.117 -9.104 1.00 118.28 136 PRO A CA 1
ATOM 557 C C . PRO A 1 136 ? -43.554 -14.570 -9.860 1.00 117.26 136 PRO A C 1
ATOM 558 O O . PRO A 1 136 ? -43.436 -13.585 -10.595 1.00 114.15 136 PRO A O 1
ATOM 562 N N . HIS A 1 137 ? -44.708 -15.212 -9.674 1.00 114.37 137 HIS A N 1
ATOM 563 C CA . HIS A 1 137 ? -45.976 -14.723 -10.241 1.00 113.24 137 HIS A CA 1
ATOM 564 C C . HIS A 1 137 ? -46.509 -13.513 -9.464 1.00 112.13 137 HIS A C 1
ATOM 565 O O . HIS A 1 137 ? -46.029 -13.185 -8.376 1.00 106.93 137 HIS A O 1
ATOM 572 N N . THR A 1 157 ? -41.832 -7.305 -5.691 1.00 134.09 157 THR A N 1
ATOM 573 C CA . THR A 1 157 ? -43.056 -7.489 -4.914 1.00 134.32 157 THR A CA 1
ATOM 574 C C . THR A 1 157 ? -44.120 -6.434 -5.236 1.00 133.00 157 THR A C 1
ATOM 575 O O . THR A 1 157 ? -45.292 -6.777 -5.415 1.00 134.70 157 THR A O 1
ATOM 579 N N . TYR A 1 158 ? -43.708 -5.166 -5.311 1.00 129.96 158 TYR A N 1
ATOM 580 C CA . TYR A 1 158 ? -44.639 -4.036 -5.518 1.00 123.72 158 TYR A CA 1
ATOM 581 C C . TYR A 1 158 ? -45.236 -3.962 -6.938 1.00 117.27 158 TYR A C 1
ATOM 582 O O . TYR A 1 158 ? -46.407 -3.602 -7.093 1.00 114.75 158 TYR A O 1
ATOM 585 N N . PHE A 1 159 ? -44.431 -4.292 -7.955 1.00 110.21 159 PHE A N 1
ATOM 586 C CA . PHE A 1 159 ? -44.885 -4.371 -9.359 1.00 100.13 159 PHE A CA 1
ATOM 587 C C . PHE A 1 159 ? -45.312 -5.801 -9.722 1.00 93.46 159 PHE A C 1
ATOM 588 O O . PHE A 1 159 ? -44.796 -6.765 -9.153 1.00 91.73 159 PHE A O 1
ATOM 590 N N . GLU A 1 160 ? -46.255 -5.931 -10.662 1.00 87.72 160 GLU A N 1
ATOM 591 C CA . GLU A 1 160 ? -46.715 -7.253 -11.135 1.00 82.13 160 GLU A CA 1
ATOM 592 C C . GLU A 1 160 ? -45.629 -7.936 -11.963 1.00 76.27 160 GLU A C 1
ATOM 593 O O . GLU A 1 160 ? -45.001 -7.298 -12.804 1.00 70.74 160 GLU A O 1
ATOM 599 N N . THR A 1 161 ? -45.418 -9.229 -11.716 1.00 75.15 161 THR A N 1
ATOM 600 C CA . THR A 1 161 ? -44.430 -10.026 -12.447 1.00 76.06 161 THR A CA 1
ATOM 601 C C . THR A 1 161 ? -45.026 -11.354 -12.903 1.00 77.79 161 THR A C 1
ATOM 602 O O . THR A 1 161 ? -45.757 -11.995 -12.149 1.00 84.02 161 THR A O 1
ATOM 606 N N . MET A 1 162 ? -44.721 -11.748 -14.140 1.00 77.58 162 MET A N 1
ATOM 607 C CA . MET A 1 162 ? -44.973 -13.108 -14.626 1.00 79.43 162 MET A CA 1
ATOM 608 C C . MET A 1 162 ? -43.676 -13.627 -15.239 1.00 76.20 162 MET A C 1
ATOM 609 O O . MET A 1 162 ? -43.027 -12.901 -15.983 1.00 75.17 162 MET A O 1
ATOM 614 N N . PRO A 1 163 ? -43.293 -14.883 -14.936 1.00 74.07 163 PRO A N 1
ATOM 615 C CA . PRO A 1 163 ? -42.050 -15.408 -15.487 1.00 71.95 163 PRO A CA 1
ATOM 616 C C . PRO A 1 163 ? -42.171 -15.893 -16.922 1.00 69.54 163 PRO A C 1
ATOM 617 O O . PRO A 1 163 ? -43.277 -16.160 -17.400 1.00 69.67 163 PRO A O 1
ATOM 621 N N . TYR A 1 164 ? -41.024 -15.995 -17.591 1.00 65.79 164 TYR A N 1
ATOM 622 C CA . TYR A 1 164 ? -40.871 -16.880 -18.743 1.00 63.22 164 TYR A CA 1
ATOM 623 C C . TYR A 1 164 ? -39.803 -17.917 -18.409 1.00 62.79 164 TYR A C 1
ATOM 624 O O . TYR A 1 164 ? -39.031 -17.736 -17.468 1.00 63.61 164 TYR A O 1
ATOM 633 N N . ARG A 1 165 ? -39.780 -19.011 -19.166 1.00 63.49 165 ARG A N 1
ATOM 634 C CA . ARG A 1 165 ? -38.982 -20.179 -18.806 1.00 63.59 165 ARG A CA 1
ATOM 635 C C . ARG A 1 165 ? -38.176 -20.732 -19.965 1.00 62.12 165 ARG A C 1
ATOM 636 O O . ARG A 1 165 ? -38.406 -20.389 -21.127 1.00 64.58 165 ARG A O 1
ATOM 644 N N . VAL A 1 166 ? -37.205 -21.573 -19.622 1.00 59.49 166 VAL A N 1
ATOM 645 C CA . VAL A 1 166 ? -36.475 -22.358 -20.611 1.00 57.72 166 VAL A CA 1
ATOM 646 C C . VAL A 1 166 ? -37.289 -23.588 -20.991 1.00 59.46 166 VAL A C 1
ATOM 647 O O . VAL A 1 166 ? -38.112 -24.064 -20.213 1.00 60.21 166 VAL A O 1
ATOM 651 N N . ASP A 1 167 ?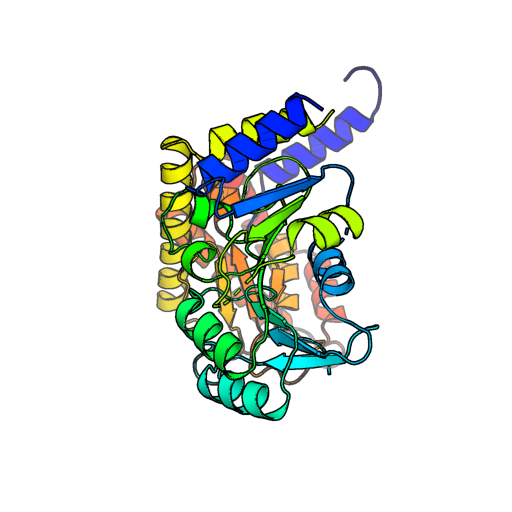 -37.062 -24.089 -22.198 1.00 63.06 167 ASP A N 1
ATOM 652 C CA . ASP A 1 167 ? -37.678 -25.336 -22.637 1.00 66.08 167 ASP A CA 1
ATOM 653 C C . ASP A 1 167 ? -37.100 -26.483 -21.795 1.00 66.05 167 ASP A C 1
ATOM 654 O O . ASP A 1 167 ? -35.880 -26.653 -21.710 1.00 62.03 167 ASP A O 1
ATOM 659 N N . LEU A 1 168 ? -37.996 -27.241 -21.164 1.00 67.66 168 LEU A N 1
ATOM 660 C CA . LEU A 1 168 ? -37.633 -28.330 -20.250 1.00 66.97 168 LEU A CA 1
ATOM 661 C C . LEU A 1 168 ? -36.656 -29.339 -20.864 1.00 66.65 168 LEU A C 1
ATOM 662 O O . LEU A 1 168 ? -35.734 -29.789 -20.195 1.00 67.10 168 LEU A O 1
ATOM 666 N N . GLU A 1 169 ? -36.857 -29.675 -22.135 1.00 67.58 169 GLU A N 1
ATOM 667 C CA . GLU A 1 169 ? -36.047 -30.691 -22.812 1.00 68.84 169 GLU A CA 1
ATOM 668 C C . GLU A 1 169 ? -34.696 -30.176 -23.338 1.00 67.19 169 GLU A C 1
ATOM 669 O O . GLU A 1 169 ? -33.725 -30.933 -23.352 1.00 70.76 169 GLU A O 1
ATOM 672 N N . THR A 1 170 ? -34.628 -28.913 -23.763 1.00 65.02 170 THR A N 1
ATOM 673 C CA . THR A 1 170 ? -33.399 -28.354 -24.361 1.00 62.31 170 THR A CA 1
ATOM 674 C C . THR A 1 170 ? -32.602 -27.398 -23.467 1.00 61.61 170 THR A C 1
ATOM 675 O O . THR A 1 170 ? -31.420 -27.167 -23.731 1.00 61.14 170 THR A O 1
ATOM 679 N N . GLY A 1 171 ? -33.244 -26.821 -22.447 1.00 60.53 171 GLY A N 1
ATOM 680 C CA . GLY A 1 171 ? -32.601 -25.836 -21.566 1.00 58.70 171 GLY A CA 1
ATOM 681 C C . GLY A 1 171 ? -32.375 -24.450 -22.164 1.00 57.29 171 GLY A C 1
ATOM 682 O O . GLY A 1 171 ? -31.720 -23.612 -21.544 1.00 55.95 171 GLY A O 1
ATOM 683 N N . ILE A 1 172 ? -32.932 -24.205 -23.351 1.00 56.21 172 ILE A N 1
ATOM 684 C CA . ILE A 1 172 ? -32.807 -22.939 -24.062 1.00 54.85 172 ILE A CA 1
ATOM 685 C C . ILE A 1 172 ? -34.084 -22.160 -23.776 1.00 54.31 172 ILE A C 1
ATOM 686 O O . ILE A 1 172 ? -35.145 -22.770 -23.619 1.00 53.74 172 ILE A O 1
ATOM 691 N N . ILE A 1 173 ? -33.986 -20.829 -23.723 1.00 53.02 173 ILE A N 1
ATOM 692 C CA . ILE A 1 173 ? -35.157 -19.963 -23.512 1.00 53.54 173 ILE A CA 1
ATOM 693 C C . ILE A 1 173 ? -36.208 -20.275 -24.578 1.00 53.52 173 ILE A C 1
ATOM 694 O O . ILE A 1 173 ? -35.886 -20.378 -25.763 1.00 51.14 173 ILE A O 1
ATOM 699 N N . ASP A 1 174 ? -37.451 -20.445 -24.137 1.00 53.84 174 ASP A N 1
ATOM 700 C CA . ASP A 1 174 ? -38.553 -20.740 -25.034 1.00 55.56 174 ASP A CA 1
ATOM 701 C C . ASP A 1 174 ? -39.093 -19.413 -25.557 1.00 55.35 174 ASP A C 1
ATOM 702 O O . ASP A 1 174 ? -39.986 -18.810 -24.962 1.00 57.30 174 ASP A O 1
ATOM 707 N N . TYR A 1 175 ? -38.534 -18.970 -26.677 1.00 56.42 175 TYR A N 1
ATOM 708 C CA . TYR A 1 175 ? -38.881 -17.676 -27.268 1.00 55.92 175 TYR A CA 1
ATOM 709 C C . TYR A 1 175 ? -40.298 -17.648 -27.824 1.00 57.25 175 TYR A C 1
ATOM 710 O O . TYR A 1 175 ? -40.959 -16.615 -27.771 1.00 58.47 175 TYR A O 1
ATOM 719 N N . ASP A 1 176 ? -40.758 -18.780 -28.350 1.00 60.32 176 ASP A N 1
ATOM 720 C CA . ASP A 1 176 ? -42.136 -18.917 -28.810 1.00 63.87 176 ASP A CA 1
ATOM 721 C C . ASP A 1 176 ? -43.119 -18.585 -27.687 1.00 63.43 176 ASP A C 1
ATOM 722 O O . ASP A 1 176 ? -43.970 -17.720 -27.851 1.00 63.14 176 ASP A O 1
ATOM 727 N N . MET A 1 177 ? -42.980 -19.268 -26.551 1.00 66.80 177 MET A N 1
ATOM 728 C CA . MET A 1 177 ? -43.870 -19.064 -25.392 1.00 68.25 177 MET A CA 1
ATOM 729 C C . MET A 1 177 ? -43.739 -17.677 -24.789 1.00 65.45 177 MET A C 1
ATOM 730 O O . MET A 1 177 ? -44.728 -17.105 -24.324 1.00 63.28 177 MET A O 1
ATOM 735 N N . LEU A 1 178 ? -42.516 -17.154 -24.773 1.00 63.59 178 LEU A N 1
ATOM 736 C CA . LEU A 1 178 ? -42.279 -15.797 -24.300 1.00 62.96 178 LEU A CA 1
ATOM 737 C C . LEU A 1 178 ? -43.116 -14.826 -25.120 1.00 62.55 178 LEU A C 1
ATOM 738 O O . LEU A 1 178 ? -43.918 -14.075 -24.564 1.00 60.90 178 LEU A O 1
ATOM 743 N N . GLU A 1 179 ? -42.942 -14.887 -26.439 1.00 63.33 179 GLU A N 1
ATOM 744 C CA . GLU A 1 179 ? -43.683 -14.045 -27.387 1.00 66.46 179 GLU A CA 1
ATOM 745 C C . GLU A 1 179 ? -45.196 -14.125 -27.171 1.00 66.46 179 GLU A C 1
ATOM 746 O O . GLU A 1 179 ? -45.861 -13.092 -27.045 1.00 64.03 179 GLU A O 1
ATOM 752 N N . LYS A 1 180 ? -45.715 -15.353 -27.101 1.00 64.86 180 LYS A N 1
ATOM 753 C CA . LYS A 1 180 ? -47.150 -15.596 -26.915 1.00 64.15 180 LYS A CA 1
ATOM 754 C C . LYS A 1 180 ? -47.669 -15.054 -25.581 1.00 63.38 180 LYS A C 1
ATOM 755 O O . LYS A 1 180 ? -48.727 -14.424 -25.535 1.00 66.91 180 LYS A O 1
ATOM 759 N N . THR A 1 181 ? -46.928 -15.291 -24.505 1.00 62.19 181 THR A N 1
ATOM 760 C CA . THR A 1 181 ? -47.307 -14.765 -23.194 1.00 61.08 181 THR A CA 1
ATOM 761 C C . THR A 1 181 ? -47.215 -13.247 -23.165 1.00 60.47 181 THR A C 1
ATOM 762 O O . THR A 1 181 ? -48.107 -12.588 -22.643 1.00 60.94 181 THR A O 1
ATOM 765 N N . ALA A 1 182 ? -46.144 -12.704 -23.739 1.00 59.00 182 ALA A N 1
ATOM 766 C CA . ALA A 1 182 ? -45.925 -11.257 -23.768 1.00 61.49 182 ALA A CA 1
ATOM 767 C C . ALA A 1 182 ? -47.011 -10.509 -24.546 1.00 62.15 182 ALA A C 1
ATOM 768 O O . ALA A 1 182 ? -47.446 -9.434 -24.128 1.00 62.17 182 ALA A O 1
ATOM 770 N N . VAL A 1 183 ? -47.445 -11.086 -25.665 1.00 63.24 183 VAL A N 1
ATOM 771 C CA . VAL A 1 183 ? -48.544 -10.528 -26.463 1.00 63.50 183 VAL A CA 1
ATOM 772 C C . VAL A 1 183 ? -49.851 -10.457 -25.657 1.00 65.16 183 VAL A C 1
ATOM 773 O O . VAL A 1 183 ? -50.599 -9.486 -25.792 1.00 68.95 183 VAL A O 1
ATOM 777 N N . LEU A 1 184 ? -50.119 -11.464 -24.825 1.00 64.40 184 LEU A N 1
ATOM 778 C CA . LEU A 1 184 ? -51.310 -11.455 -23.974 1.00 67.72 184 LEU A CA 1
ATOM 779 C C . LEU A 1 184 ? -51.109 -10.614 -22.709 1.00 69.56 184 LEU A C 1
ATOM 780 O O . LEU A 1 184 ? -51.905 -9.717 -22.428 1.00 72.99 184 LEU A O 1
ATOM 785 N N . TYR A 1 185 ? -50.044 -10.907 -21.961 1.00 68.73 185 TYR A N 1
ATOM 786 C CA . TYR A 1 185 ? -49.732 -10.223 -20.691 1.00 67.87 185 TYR A CA 1
ATOM 787 C C . TYR A 1 185 ? -49.490 -8.719 -20.871 1.00 67.16 185 TYR A C 1
ATOM 788 O O . TYR A 1 185 ? -49.880 -7.926 -20.007 1.00 64.10 185 TYR A O 1
ATOM 796 N N . ARG A 1 186 ? -48.869 -8.349 -21.999 1.00 67.67 186 ARG A N 1
ATO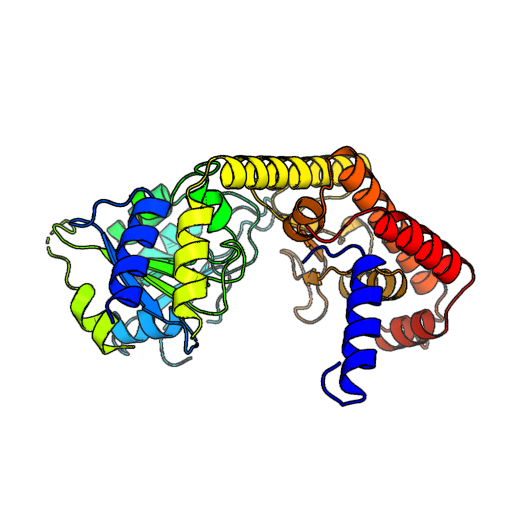M 797 C CA . ARG A 1 186 ? -48.499 -6.958 -22.334 1.00 68.84 186 ARG A CA 1
ATOM 798 C C . ARG A 1 186 ? -47.664 -6.281 -21.233 1.00 67.58 186 ARG A C 1
ATOM 799 O O . ARG A 1 186 ? -48.128 -5.341 -20.579 1.00 69.13 186 ARG A O 1
ATOM 807 N N . PRO A 1 187 ? -46.432 -6.770 -21.011 1.00 65.30 187 PRO A N 1
ATOM 808 C CA . PRO A 1 187 ? -45.586 -6.129 -20.006 1.00 64.05 187 PRO A CA 1
ATOM 809 C C . PRO A 1 187 ? -45.115 -4.730 -20.413 1.00 63.37 187 PRO A C 1
ATOM 810 O O . PRO A 1 187 ? -45.074 -4.407 -21.604 1.00 62.97 187 PRO A O 1
ATOM 814 N N . LYS A 1 188 ? -44.794 -3.907 -19.416 1.00 62.01 188 LYS A N 1
ATOM 815 C CA . LYS A 1 188 ? -44.126 -2.627 -19.643 1.00 59.83 188 LYS A CA 1
ATOM 816 C C . LYS A 1 188 ? -42.630 -2.853 -19.839 1.00 58.59 188 LYS A C 1
ATOM 817 O O . LYS A 1 188 ? -42.005 -2.151 -20.630 1.00 59.63 188 LYS A O 1
ATOM 819 N N . VAL A 1 189 ? -42.073 -3.830 -19.113 1.00 58.20 189 VAL A N 1
ATOM 820 C CA . VAL A 1 189 ? -40.645 -4.178 -19.170 1.00 56.96 189 VAL A CA 1
ATOM 821 C C . VAL A 1 189 ? -40.449 -5.675 -19.441 1.00 57.00 189 VAL A C 1
ATOM 822 O O . VAL A 1 189 ? -41.101 -6.529 -18.827 1.00 53.73 189 VAL A O 1
ATOM 826 N N . LEU A 1 190 ? -39.545 -5.969 -20.370 1.00 58.94 190 LEU A N 1
ATOM 827 C CA . LEU A 1 190 ? -39.070 -7.315 -20.636 1.00 59.35 190 LEU A CA 1
ATOM 828 C C . LEU A 1 190 ? -37.613 -7.306 -20.203 1.00 58.91 190 LEU A C 1
ATOM 829 O O . LEU A 1 190 ? -36.823 -6.538 -20.749 1.00 59.58 190 LEU A O 1
ATOM 834 N N . VAL A 1 191 ? -37.261 -8.136 -19.223 1.00 58.36 191 VAL A N 1
ATOM 835 C CA . VAL A 1 191 ? -35.886 -8.187 -18.715 1.00 59.39 191 VAL A CA 1
ATOM 836 C C . VAL A 1 191 ? -35.243 -9.517 -19.094 1.00 58.92 191 VAL A C 1
ATOM 837 O O . VAL A 1 191 ? -35.918 -10.542 -19.131 1.00 58.62 191 VAL A O 1
ATOM 841 N N . ALA A 1 192 ? -33.944 -9.468 -19.401 1.00 59.67 192 ALA A N 1
ATOM 842 C CA . ALA A 1 192 ? -33.145 -10.647 -19.714 1.00 60.72 192 ALA A CA 1
ATOM 843 C C . ALA A 1 192 ? -31.835 -10.670 -18.916 1.00 64.62 192 ALA A C 1
ATOM 844 O O . ALA A 1 192 ? -31.364 -9.644 -18.424 1.00 61.70 192 ALA A O 1
ATOM 846 N N . GLY A 1 193 ? -31.265 -11.866 -18.795 1.00 70.45 193 GLY A N 1
ATOM 847 C CA . GLY A 1 193 ? -30.000 -12.081 -18.102 1.00 71.82 193 GLY A CA 1
ATOM 848 C C . GLY A 1 193 ? -30.070 -12.079 -16.589 1.00 73.72 193 GLY A C 1
ATOM 849 O O . GLY A 1 193 ? -29.055 -11.875 -15.934 1.00 73.79 193 GLY A O 1
ATOM 850 N N . THR A 1 194 ? -31.253 -12.328 -16.031 1.00 83.31 194 THR A N 1
ATOM 851 C CA . THR A 1 194 ? -31.456 -12.304 -14.575 1.00 90.10 194 THR A CA 1
ATOM 852 C C . THR A 1 194 ? -30.942 -13.594 -13.923 1.00 93.32 194 THR A C 1
ATOM 853 O O . THR A 1 194 ? -30.164 -13.538 -12.966 1.00 98.37 194 THR A O 1
ATOM 857 N N . SER A 1 195 ? -31.377 -14.741 -14.447 1.00 91.62 195 SER A N 1
ATOM 858 C CA . SER A 1 195 ? -31.050 -16.054 -13.869 1.00 92.80 195 SER A CA 1
ATOM 859 C C . SER A 1 195 ? -29.689 -16.594 -14.350 1.00 92.11 195 SER A C 1
ATOM 860 O O . SER A 1 195 ? -28.946 -15.898 -15.050 1.00 95.35 195 SER A O 1
ATOM 862 N N . ALA A 1 196 ? -29.369 -17.827 -13.948 1.00 86.82 196 ALA A N 1
ATOM 863 C CA . ALA A 1 196 ? -28.165 -18.531 -14.408 1.00 83.63 196 ALA A CA 1
ATOM 864 C C . ALA A 1 196 ? -28.437 -19.241 -15.738 1.00 78.65 196 ALA A C 1
ATOM 865 O O . ALA A 1 196 ? -29.056 -20.307 -15.771 1.00 79.40 196 ALA A O 1
ATOM 867 N N . TYR A 1 197 ? -27.966 -18.634 -16.824 1.00 71.94 197 TYR A N 1
ATOM 868 C CA . TYR A 1 197 ? -28.191 -19.119 -18.181 1.00 64.19 197 TYR A CA 1
ATOM 869 C C . TYR A 1 197 ? -26.855 -19.120 -18.908 1.00 60.51 197 TYR A C 1
ATOM 870 O O . TYR A 1 197 ? -26.231 -18.080 -19.071 1.00 59.40 197 TYR A O 1
ATOM 879 N N . CYS A 1 198 ? -26.410 -20.298 -19.319 1.00 61.13 198 CYS A N 1
ATOM 880 C CA . CYS A 1 198 ? -25.055 -20.484 -19.849 1.00 60.75 198 CYS A CA 1
ATOM 881 C C . CYS A 1 198 ? -24.927 -20.089 -21.316 1.00 58.23 198 CYS A C 1
ATOM 882 O O . CYS A 1 198 ? -23.842 -19.711 -21.755 1.00 59.88 198 CYS A O 1
ATOM 885 N N . ARG A 1 199 ? -26.028 -20.183 -22.063 1.00 56.04 199 ARG A N 1
ATOM 886 C CA . ARG A 1 199 ? -26.043 -19.879 -23.497 1.00 55.91 199 ARG A CA 1
ATOM 887 C C . ARG A 1 199 ? -26.237 -18.383 -23.777 1.00 53.70 199 ARG A C 1
ATOM 888 O O . ARG A 1 199 ? -26.696 -17.630 -22.918 1.00 50.64 199 ARG A O 1
ATOM 896 N N . LEU A 1 200 ? -25.864 -17.972 -24.989 1.00 51.72 200 LEU A N 1
ATOM 897 C CA . LEU A 1 200 ? -26.111 -16.609 -25.470 1.00 50.39 200 LEU A CA 1
ATOM 898 C C . LEU A 1 200 ? -27.610 -16.336 -25.580 1.00 50.36 200 LEU A C 1
ATOM 899 O O . LEU A 1 200 ? -28.376 -17.198 -26.016 1.00 50.76 200 LEU A O 1
ATOM 904 N N . ILE A 1 201 ? -28.020 -15.137 -25.180 1.00 50.61 201 ILE A N 1
ATOM 905 C CA . ILE A 1 201 ? -29.417 -14.721 -25.277 1.00 51.05 201 ILE A CA 1
ATOM 906 C C . ILE A 1 201 ? -29.628 -14.042 -26.624 1.00 51.67 201 ILE A C 1
ATOM 907 O O . ILE A 1 201 ? -28.816 -13.222 -27.049 1.00 52.67 201 ILE A O 1
ATOM 912 N N . ASP A 1 202 ? -30.722 -14.396 -27.292 1.00 53.17 202 ASP A N 1
ATOM 913 C CA . ASP A 1 202 ? -31.077 -13.800 -28.575 1.00 52.52 202 ASP A CA 1
ATOM 914 C C . ASP A 1 202 ? -31.678 -12.416 -28.319 1.00 52.42 202 ASP A C 1
ATOM 915 O O . ASP A 1 202 ? -32.899 -12.248 -28.282 1.00 53.03 202 ASP A O 1
ATOM 920 N N . TYR A 1 203 ? -30.804 -11.426 -28.162 1.00 53.36 203 TYR A N 1
ATOM 921 C CA . TYR A 1 203 ? -31.232 -10.061 -27.828 1.00 54.12 203 TYR A CA 1
ATOM 922 C C . TYR A 1 203 ? -32.051 -9.427 -28.952 1.00 54.88 203 TYR A C 1
ATOM 923 O O . TYR A 1 203 ? -32.924 -8.600 -28.691 1.00 57.18 203 TYR A O 1
ATOM 932 N N . LYS A 1 204 ? -31.778 -9.822 -30.194 1.00 57.10 204 LYS A N 1
ATOM 933 C CA . LYS A 1 204 ? -32.569 -9.367 -31.338 1.00 60.31 204 LYS A CA 1
ATOM 934 C C . LYS A 1 204 ? -34.027 -9.810 -31.220 1.00 59.01 204 LYS A C 1
ATOM 935 O O . LYS A 1 204 ? -34.941 -8.998 -31.372 1.00 58.96 204 LYS A O 1
ATOM 941 N N . ARG A 1 205 ? -34.231 -11.094 -30.940 1.00 57.35 205 ARG A N 1
ATOM 942 C CA . ARG A 1 205 ? -35.575 -11.649 -30.734 1.00 59.47 205 ARG A CA 1
ATOM 943 C C . ARG A 1 205 ? -36.249 -11.047 -29.497 1.00 57.10 205 ARG A C 1
ATOM 944 O O . ARG A 1 205 ? -37.464 -10.874 -29.488 1.00 54.56 205 ARG A O 1
ATOM 952 N N . MET A 1 206 ? -35.463 -10.728 -28.468 1.00 57.13 206 MET A N 1
ATOM 953 C CA . MET A 1 206 ? -35.976 -10.023 -27.289 1.00 58.92 206 MET A CA 1
ATOM 954 C C . MET A 1 206 ? -36.486 -8.639 -27.665 1.00 58.53 206 MET A C 1
ATOM 955 O O . MET A 1 206 ? -37.563 -8.229 -27.216 1.00 56.26 206 MET A O 1
ATOM 960 N N . ARG A 1 207 ? -35.707 -7.933 -28.487 1.00 59.43 207 ARG A N 1
ATOM 961 C CA . ARG A 1 207 ? -36.106 -6.622 -29.030 1.00 61.32 207 ARG A CA 1
ATOM 962 C C . ARG A 1 207 ? -37.412 -6.708 -29.808 1.00 59.94 207 ARG A C 1
ATOM 963 O O . ARG A 1 207 ? -38.319 -5.905 -29.590 1.00 57.79 207 ARG A O 1
ATOM 971 N N . GLU A 1 208 ? -37.482 -7.675 -30.718 1.00 61.25 208 GLU A N 1
ATOM 972 C CA . GLU A 1 208 ? -38.662 -7.872 -31.565 1.00 61.61 208 GLU A CA 1
ATOM 973 C C . GLU A 1 208 ? -39.905 -8.198 -30.745 1.00 59.75 208 GLU A C 1
ATOM 974 O O . GLU A 1 208 ? -40.971 -7.677 -31.029 1.00 59.94 208 GLU A O 1
ATOM 980 N N . ILE A 1 209 ? -39.757 -9.038 -29.721 1.00 59.56 209 ILE A N 1
ATOM 981 C CA . ILE A 1 209 ? -40.858 -9.341 -28.798 1.00 59.48 209 ILE A CA 1
ATOM 982 C C . ILE A 1 209 ? -41.261 -8.090 -28.018 1.00 59.42 209 ILE A C 1
ATOM 983 O O . ILE A 1 209 ? -42.450 -7.811 -27.865 1.00 60.93 209 ILE A O 1
ATOM 988 N N . ALA A 1 210 ? -40.274 -7.354 -27.517 1.00 59.42 210 ALA A N 1
ATOM 989 C CA . ALA A 1 210 ? -40.537 -6.129 -26.762 1.00 60.13 210 ALA A CA 1
ATOM 990 C C . ALA A 1 210 ? -41.254 -5.071 -27.607 1.00 62.10 210 ALA A C 1
ATOM 991 O O . ALA A 1 210 ? -42.136 -4.384 -27.107 1.00 65.01 210 ALA A O 1
ATOM 993 N N . ASP A 1 211 ? -40.882 -4.951 -28.881 1.00 64.74 211 ASP A N 1
ATOM 994 C CA . ASP A 1 211 ? -41.534 -4.004 -29.799 1.00 66.03 211 ASP A CA 1
ATOM 995 C C . ASP A 1 211 ? -43.011 -4.337 -30.057 1.00 66.36 211 ASP A C 1
ATOM 996 O O . ASP A 1 211 ? -43.853 -3.441 -30.024 1.00 67.79 211 ASP A O 1
ATOM 1001 N N . LYS A 1 212 ? -43.321 -5.615 -30.291 1.00 66.56 212 LYS A N 1
ATOM 1002 C CA . LYS A 1 212 ? -44.708 -6.072 -30.510 1.00 67.02 212 LYS A CA 1
ATOM 1003 C C . LYS A 1 212 ? -45.662 -5.632 -29.398 1.00 68.55 212 LYS A C 1
ATOM 1004 O O . LYS A 1 212 ? -46.823 -5.305 -29.655 1.00 68.91 212 LYS A O 1
ATOM 1009 N N . VAL A 1 213 ? -45.149 -5.640 -28.171 1.00 69.94 213 VAL A N 1
ATOM 1010 C CA . VAL A 1 213 ? -45.883 -5.235 -26.977 1.00 72.14 213 VAL A CA 1
ATOM 1011 C C . VAL A 1 213 ? -45.727 -3.738 -26.675 1.00 70.09 213 VAL A C 1
ATOM 1012 O O . VAL A 1 213 ? -46.620 -3.131 -26.089 1.00 72.18 213 VAL A O 1
ATOM 1016 N N . GLY A 1 214 ? -44.593 -3.157 -27.056 1.00 68.01 214 GLY A N 1
ATOM 1017 C CA . GLY A 1 214 ? -44.244 -1.790 -26.680 1.00 68.31 214 GLY A CA 1
ATOM 1018 C C . GLY A 1 214 ? -43.575 -1.729 -25.313 1.00 69.40 214 GLY A C 1
ATOM 1019 O O . GLY A 1 214 ? -43.707 -0.734 -24.592 1.00 70.15 214 GLY A O 1
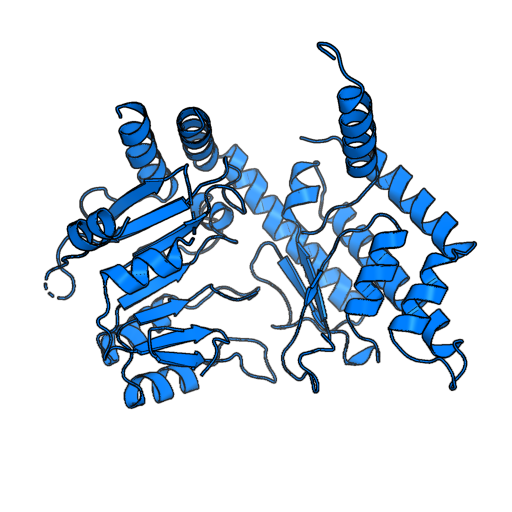ATOM 1020 N N . ALA A 1 215 ? -42.842 -2.790 -24.967 1.00 67.48 215 ALA A N 1
ATOM 1021 C CA . ALA A 1 215 ? -42.154 -2.891 -23.688 1.00 64.70 215 ALA A CA 1
ATOM 1022 C C . ALA A 1 215 ? -40.743 -2.355 -23.832 1.00 65.16 215 ALA A C 1
ATOM 1023 O O . ALA A 1 215 ? -40.221 -2.275 -24.947 1.00 64.06 215 ALA A O 1
ATOM 1025 N N . TYR A 1 216 ? -40.138 -1.980 -22.705 1.00 66.64 216 TYR A N 1
ATOM 1026 C CA . TYR A 1 216 ? -38.695 -1.716 -22.648 1.00 67.38 216 TYR A CA 1
ATOM 1027 C C . TYR A 1 216 ? -37.965 -3.046 -22.547 1.00 63.82 216 TYR A C 1
ATOM 1028 O O . TYR A 1 216 ? -38.454 -3.980 -21.914 1.00 63.55 216 TYR A O 1
ATOM 1037 N N . LEU A 1 217 ? -36.800 -3.127 -23.179 1.00 61.55 217 LEU A N 1
ATOM 1038 C CA . LEU A 1 217 ? -35.919 -4.273 -23.039 1.00 57.94 217 LEU A CA 1
ATOM 1039 C C . LEU A 1 217 ? -34.768 -3.861 -22.131 1.00 55.75 217 LEU A C 1
ATOM 1040 O O . LEU A 1 217 ? -33.937 -3.027 -22.503 1.00 52.76 217 LEU A O 1
ATOM 1045 N N . VAL A 1 218 ? -34.757 -4.428 -20.930 1.00 54.37 218 VAL A N 1
ATOM 1046 C CA . VAL A 1 218 ? -33.712 -4.202 -19.946 1.00 52.46 218 VAL A CA 1
ATOM 1047 C C . VAL A 1 218 ? -32.856 -5.451 -19.950 1.00 52.51 218 VAL A C 1
ATOM 1048 O O . VAL A 1 218 ? -33.387 -6.549 -19.832 1.00 52.56 218 VAL A O 1
ATOM 1052 N N . VAL A 1 219 ? -31.544 -5.300 -20.104 1.00 52.67 219 VAL A N 1
ATOM 1053 C CA . VAL A 1 219 ? -30.630 -6.448 -20.052 1.00 53.96 219 VAL A CA 1
ATOM 1054 C C . VAL A 1 219 ? -29.723 -6.304 -18.842 1.00 56.42 219 VAL A C 1
ATOM 1055 O O . VAL A 1 219 ? -28.982 -5.335 -18.742 1.00 56.05 219 VAL A O 1
ATOM 1059 N N . ASP A 1 220 ? -29.800 -7.263 -17.918 1.00 60.22 220 ASP A N 1
ATOM 1060 C CA . ASP A 1 220 ? -28.823 -7.365 -16.837 1.00 60.53 220 ASP A CA 1
ATOM 1061 C C . ASP A 1 220 ? -27.650 -8.179 -17.355 1.00 59.06 220 ASP A C 1
ATOM 1062 O O . ASP A 1 220 ? -27.782 -9.386 -17.569 1.00 59.80 220 ASP A O 1
ATOM 1067 N N . MET A 1 221 ? -26.509 -7.519 -17.544 1.00 57.06 221 MET A N 1
ATOM 1068 C CA . MET A 1 221 ? -25.288 -8.181 -18.026 1.00 57.32 221 MET A CA 1
ATOM 1069 C C . MET A 1 221 ? -24.239 -8.376 -16.922 1.00 58.88 221 MET A C 1
ATOM 1070 O O . MET A 1 221 ? -23.063 -8.533 -17.224 1.00 62.62 221 MET A O 1
ATOM 1075 N N . ALA A 1 222 ? -24.661 -8.389 -15.656 1.00 60.66 222 ALA A N 1
ATOM 1076 C CA . ALA A 1 222 ? -23.737 -8.379 -14.512 1.00 62.81 222 ALA A CA 1
ATOM 1077 C C . ALA A 1 222 ? -22.709 -9.516 -14.512 1.00 64.15 222 ALA A C 1
ATOM 1078 O O . ALA A 1 222 ? -21.549 -9.301 -14.145 1.00 63.45 222 ALA A O 1
ATOM 1080 N N . HIS A 1 223 ? -23.143 -10.706 -14.930 1.00 66.01 223 HIS A N 1
ATOM 1081 C CA . HIS A 1 223 ? -22.301 -11.908 -14.936 1.00 69.04 223 HIS A CA 1
ATOM 1082 C C . HIS A 1 223 ? -21.517 -12.148 -16.232 1.00 65.53 223 HIS A C 1
ATOM 1083 O O . HIS A 1 223 ? -20.603 -12.971 -16.242 1.00 65.82 223 HIS A O 1
ATOM 1090 N N . ILE A 1 224 ? -21.867 -11.441 -17.310 1.00 62.65 224 ILE A N 1
ATOM 1091 C CA . ILE A 1 224 ? -21.154 -11.538 -18.595 1.00 60.44 224 ILE A CA 1
ATOM 1092 C C . ILE A 1 224 ? -20.585 -10.196 -19.101 1.00 61.03 224 ILE A C 1
ATOM 1093 O O . ILE A 1 224 ? -20.190 -10.099 -20.264 1.00 63.42 224 ILE A O 1
ATOM 1098 N N . SER A 1 225 ? -20.522 -9.179 -18.236 1.00 61.74 225 SER A N 1
ATOM 1099 C CA . SER A 1 225 ? -20.102 -7.825 -18.638 1.00 61.54 225 SER A CA 1
ATOM 1100 C C . SER A 1 225 ? -18.679 -7.791 -19.196 1.00 62.81 225 SER A C 1
ATOM 1101 O O . SER A 1 225 ? -18.422 -7.140 -20.213 1.00 60.97 225 SER A O 1
ATOM 1104 N N . GLY A 1 226 ? -17.771 -8.495 -18.524 1.00 64.28 226 GLY A N 1
ATOM 1105 C CA . GLY A 1 226 ? -16.393 -8.678 -18.993 1.00 66.05 226 GLY A CA 1
ATOM 1106 C C . GLY A 1 226 ? -16.287 -9.333 -20.362 1.00 65.04 226 GLY A C 1
ATOM 1107 O O . GLY A 1 226 ? -15.489 -8.905 -21.193 1.00 66.52 226 GLY A O 1
ATOM 1108 N N . LEU A 1 227 ? -17.106 -10.356 -20.602 1.00 62.06 227 LEU A N 1
ATOM 1109 C CA . LEU A 1 227 ? -17.163 -11.005 -21.914 1.00 59.53 227 LEU A CA 1
ATOM 1110 C C . LEU A 1 227 ? -17.587 -10.030 -23.010 1.00 59.29 227 LEU A C 1
ATOM 1111 O O . LEU A 1 227 ? -17.064 -10.093 -24.119 1.00 62.79 227 LEU A O 1
ATOM 1116 N N . ILE A 1 228 ? -18.523 -9.134 -22.698 1.00 58.93 228 ILE A N 1
ATOM 1117 C CA . ILE A 1 228 ? -19.035 -8.162 -23.678 1.00 59.44 228 ILE A CA 1
ATOM 1118 C C . ILE A 1 228 ? -18.015 -7.049 -23.959 1.00 61.58 228 ILE A C 1
ATOM 1119 O O . ILE A 1 228 ? -17.830 -6.649 -25.112 1.00 61.55 228 ILE A O 1
ATOM 1124 N N . ALA A 1 229 ? -17.359 -6.561 -22.909 1.00 63.85 229 ALA A N 1
ATOM 1125 C CA . ALA A 1 229 ? -16.321 -5.537 -23.039 1.00 65.36 229 ALA A CA 1
ATOM 1126 C C . ALA A 1 229 ? -15.191 -6.009 -23.944 1.00 65.37 229 ALA A C 1
ATOM 1127 O O . ALA A 1 229 ? -14.715 -5.258 -24.794 1.00 69.93 229 ALA A O 1
ATOM 1129 N N . ALA A 1 230 ? -14.780 -7.260 -23.759 1.00 63.55 230 ALA A N 1
ATOM 1130 C CA . ALA A 1 230 ? -13.753 -7.875 -24.598 1.00 64.01 230 ALA A CA 1
ATOM 1131 C C . ALA A 1 230 ? -14.175 -8.060 -26.060 1.00 63.31 230 ALA A C 1
ATOM 1132 O O . ALA A 1 230 ? -13.317 -8.202 -26.927 1.00 66.18 230 ALA A O 1
ATOM 1134 N N . GLY A 1 231 ? -15.483 -8.087 -26.322 1.00 62.76 231 GLY A N 1
ATOM 1135 C CA . GLY A 1 231 ? -16.026 -8.259 -27.673 1.00 61.81 231 GLY A CA 1
ATOM 1136 C C . GLY A 1 231 ? -16.041 -9.707 -28.139 1.00 61.37 231 GLY A C 1
ATOM 1137 O O . GLY A 1 231 ? -16.235 -9.974 -29.323 1.00 61.62 231 GLY A O 1
ATOM 1138 N N . VAL A 1 232 ? -15.861 -10.634 -27.195 1.00 60.94 232 VAL A N 1
ATOM 1139 C CA . VAL A 1 232 ? -15.782 -12.073 -27.473 1.00 58.00 232 VAL A CA 1
ATOM 1140 C C . VAL A 1 232 ? -17.148 -12.764 -27.530 1.00 56.26 232 VAL A C 1
ATOM 1141 O O . VAL A 1 232 ? -17.240 -13.902 -27.978 1.00 57.13 232 VAL A O 1
ATOM 1145 N N . ILE A 1 233 ? -18.193 -12.097 -27.042 1.00 55.92 233 ILE A N 1
ATOM 1146 C CA . ILE A 1 233 ? -19.570 -12.503 -27.317 1.00 56.89 233 ILE A CA 1
ATOM 1147 C C . ILE A 1 233 ? -20.334 -11.294 -27.853 1.00 55.97 233 ILE A C 1
ATOM 1148 O O . ILE A 1 233 ? -19.858 -10.166 -27.709 1.00 59.20 233 ILE A O 1
ATOM 1153 N N . PRO A 1 234 ? -21.513 -11.514 -28.472 1.00 53.30 234 PRO A N 1
ATOM 1154 C CA . PRO A 1 234 ? -22.328 -10.389 -28.947 1.00 52.76 234 PRO A CA 1
ATOM 1155 C C . PRO A 1 234 ? -22.723 -9.404 -27.857 1.00 53.01 234 PRO A C 1
ATOM 1156 O O . PRO A 1 234 ? -22.760 -9.763 -26.686 1.00 55.10 234 PRO A O 1
ATOM 1160 N N . SER A 1 235 ? -23.020 -8.174 -28.258 1.00 55.31 235 SER A N 1
ATOM 1161 C CA . SER A 1 235 ? -23.338 -7.100 -27.324 1.00 55.59 235 SER A CA 1
ATOM 1162 C C . SER A 1 235 ? -24.848 -6.886 -27.251 1.00 56.60 235 SER A C 1
ATOM 1163 O O . SER A 1 235 ? -25.505 -6.806 -28.291 1.00 58.98 235 SER A O 1
ATOM 1166 N N . PRO A 1 236 ? -25.403 -6.767 -26.027 1.00 56.21 236 PRO A N 1
ATOM 1167 C CA . PRO A 1 236 ? -26.818 -6.416 -25.905 1.00 55.72 236 PRO A CA 1
ATOM 1168 C C . PRO A 1 236 ? -27.094 -4.949 -26.220 1.00 56.52 236 PRO A C 1
ATOM 1169 O O . PRO A 1 236 ? -28.254 -4.584 -26.431 1.00 56.53 236 PRO A O 1
ATOM 1173 N N . PHE A 1 237 ? -26.044 -4.121 -26.250 1.00 57.45 237 PHE A N 1
ATOM 1174 C CA . PHE A 1 237 ? -26.179 -2.688 -26.533 1.00 59.22 237 PHE A CA 1
ATOM 1175 C C . PHE A 1 237 ? -26.688 -2.355 -27.939 1.00 61.42 237 PHE A C 1
ATOM 1176 O O . PHE A 1 237 ? -27.168 -1.246 -28.162 1.00 63.79 237 PHE A O 1
ATOM 1184 N N . GLU A 1 238 ? -26.585 -3.302 -28.874 1.00 65.13 238 GLU A N 1
ATOM 1185 C CA . GLU A 1 238 ? -27.191 -3.156 -30.203 1.00 66.94 238 GLU A CA 1
ATOM 1186 C C . GLU A 1 238 ? -28.727 -3.091 -30.161 1.00 64.08 238 GLU A C 1
ATOM 1187 O O . GLU A 1 238 ? -29.327 -2.417 -30.999 1.00 62.97 238 GLU A O 1
ATOM 1193 N N . TYR A 1 239 ? -29.342 -3.783 -29.194 1.00 61.49 239 TYR A N 1
ATOM 1194 C CA . TYR A 1 239 ? -30.808 -3.939 -29.112 1.00 59.71 239 TYR A CA 1
ATOM 1195 C C . TYR A 1 239 ? -31.493 -3.473 -27.826 1.00 59.55 239 TYR A C 1
ATOM 1196 O O . TYR A 1 239 ? -32.707 -3.252 -27.829 1.00 58.24 239 TYR A O 1
ATOM 1205 N N . ALA A 1 240 ? -30.744 -3.340 -26.734 1.00 61.94 240 ALA A N 1
ATOM 1206 C CA . ALA A 1 240 ? -31.320 -2.946 -25.443 1.00 62.23 240 ALA A CA 1
ATOM 1207 C C . ALA A 1 240 ? -31.718 -1.467 -25.394 1.00 61.22 240 ALA A C 1
ATOM 1208 O O . ALA A 1 240 ? -31.168 -0.640 -26.123 1.00 58.06 240 ALA A O 1
ATOM 1210 N N . ASP A 1 241 ? -32.688 -1.160 -24.534 1.00 62.91 241 ASP A N 1
ATOM 1211 C CA . ASP A 1 241 ? -33.031 0.218 -24.171 1.00 63.42 241 ASP A CA 1
ATOM 1212 C C . ASP A 1 241 ? -32.244 0.595 -22.923 1.00 62.72 241 ASP A C 1
ATOM 1213 O O . ASP A 1 241 ? -31.636 1.659 -22.868 1.00 65.40 241 ASP A O 1
ATOM 1218 N N . ILE A 1 242 ? -32.277 -0.286 -21.922 1.00 62.24 242 ILE A N 1
ATOM 1219 C CA . ILE A 1 242 ? -31.518 -0.131 -20.675 1.00 60.36 242 ILE A CA 1
ATOM 1220 C C . ILE A 1 242 ? -30.630 -1.363 -20.480 1.00 58.08 242 ILE A C 1
ATOM 1221 O O . ILE A 1 242 ? -31.002 -2.473 -20.864 1.00 58.89 242 ILE A O 1
ATOM 1226 N N . VAL A 1 243 ? -29.452 -1.158 -19.900 1.00 55.41 243 VAL A N 1
ATOM 1227 C CA . VAL A 1 243 ? -28.542 -2.253 -19.591 1.00 55.69 243 VAL A CA 1
ATOM 1228 C C . VAL A 1 243 ? -27.947 -2.011 -18.220 1.00 55.39 243 VAL A C 1
ATOM 1229 O O . VAL A 1 243 ? -27.286 -1.004 -18.020 1.00 57.44 243 VAL A O 1
ATOM 1233 N N . THR A 1 244 ? -28.184 -2.930 -17.284 1.00 57.49 244 THR A N 1
ATOM 1234 C CA . THR A 1 244 ? -27.598 -2.842 -15.940 1.00 59.23 244 THR A CA 1
ATOM 1235 C C . THR A 1 244 ? -26.433 -3.810 -15.758 1.00 57.77 244 THR A C 1
ATOM 1236 O O . THR A 1 244 ? -26.368 -4.867 -16.386 1.00 55.90 244 THR A O 1
ATOM 1240 N N . THR A 1 245 ? -25.528 -3.434 -14.868 1.00 58.15 245 THR A N 1
ATOM 1241 C CA . THR A 1 245 ? -24.397 -4.266 -14.526 1.00 59.29 245 THR A CA 1
ATOM 1242 C C . THR A 1 245 ? -23.864 -3.862 -13.165 1.00 59.82 245 THR A C 1
ATOM 1243 O O . THR A 1 245 ? -23.992 -2.703 -12.760 1.00 56.43 245 THR A O 1
ATOM 1247 N N . THR A 1 246 ? -23.300 -4.842 -12.466 1.00 62.72 246 THR A N 1
ATOM 1248 C CA . THR A 1 246 ? -22.447 -4.600 -11.319 1.00 66.31 246 THR A CA 1
ATOM 1249 C C . THR A 1 246 ? -21.047 -4.377 -11.855 1.00 67.74 246 THR A C 1
ATOM 1250 O O . THR A 1 246 ? -20.672 -4.951 -12.882 1.00 71.72 246 THR A O 1
ATOM 1254 N N . THR A 1 247 ? -20.273 -3.563 -11.147 1.00 69.89 247 THR A N 1
ATOM 1255 C CA . THR A 1 247 ? -18.896 -3.261 -11.531 1.00 72.46 247 THR A CA 1
ATOM 1256 C C . THR A 1 247 ? -17.877 -4.286 -11.013 1.00 72.19 247 THR A C 1
ATOM 1257 O O . THR A 1 247 ? -16.712 -4.241 -11.409 1.00 72.97 247 THR A O 1
ATOM 1261 N N . HIS A 1 248 ? -18.319 -5.221 -10.172 1.00 73.26 248 HIS A N 1
ATOM 1262 C CA . HIS A 1 248 ? -17.401 -6.069 -9.390 1.00 74.72 248 HIS A CA 1
ATOM 1263 C C . HIS A 1 248 ? -17.334 -7.536 -9.802 1.00 76.22 248 HIS A C 1
ATOM 1264 O O . HIS A 1 248 ? -16.326 -8.189 -9.526 1.00 78.68 248 HIS A O 1
ATOM 1271 N N . LYS A 1 249 ? -18.379 -8.063 -10.436 1.00 75.76 249 LYS A N 1
ATOM 1272 C CA . LYS A 1 249 ? -18.391 -9.479 -10.800 1.00 78.88 249 LYS A CA 1
ATOM 1273 C C . LYS A 1 249 ? -17.523 -9.705 -12.051 1.00 76.64 249 LYS A C 1
ATOM 1274 O O . LYS A 1 249 ? -16.298 -9.746 -11.947 1.00 73.86 249 LYS A O 1
ATOM 1280 N N . SER A 1 250 ? -18.145 -9.813 -13.222 1.00 76.07 250 SER A N 1
ATOM 1281 C CA . SER A 1 250 ? -17.438 -10.115 -14.469 1.00 74.94 250 SER A CA 1
ATOM 1282 C C . SER A 1 250 ? -16.501 -8.973 -14.916 1.00 75.40 250 SER A C 1
ATOM 1283 O O . SER A 1 250 ? -15.455 -9.223 -15.524 1.00 74.20 250 SER A O 1
ATOM 1286 N N . LEU A 1 251 ? -16.858 -7.736 -14.569 1.00 75.20 251 LEU A N 1
ATOM 1287 C CA . LEU A 1 251 ? -16.096 -6.548 -14.977 1.00 75.44 251 LEU A CA 1
ATOM 1288 C C . LEU A 1 251 ? -14.794 -6.319 -14.178 1.00 75.85 251 LEU A C 1
ATOM 1289 O O . LEU A 1 251 ? -14.014 -5.429 -14.515 1.00 73.96 251 LEU A O 1
ATOM 1294 N N . ARG A 1 252 ? -14.586 -7.097 -13.113 1.00 79.29 252 ARG A N 1
ATOM 1295 C CA . ARG A 1 252 ? -13.324 -7.136 -12.347 1.00 78.26 252 ARG A CA 1
ATOM 1296 C C . ARG A 1 252 ? -12.940 -5.854 -11.598 1.00 76.72 252 ARG A C 1
ATOM 1297 O O . ARG A 1 252 ? -11.778 -5.682 -11.227 1.00 75.52 252 ARG A O 1
ATOM 1305 N N . GLY A 1 253 ? -13.914 -4.984 -11.337 1.00 76.72 253 GLY A N 1
ATOM 1306 C CA . GLY A 1 253 ? -13.667 -3.701 -10.670 1.00 77.55 253 GLY A CA 1
ATOM 1307 C C . GLY A 1 253 ? -14.080 -3.710 -9.205 1.00 77.84 253 GLY A C 1
ATOM 1308 O O . GLY A 1 253 ? -14.303 -4.781 -8.632 1.00 76.06 253 GLY A O 1
ATOM 1309 N N . PRO A 1 254 ? -14.190 -2.513 -8.585 1.00 78.53 254 PRO A N 1
ATOM 1310 C CA . PRO A 1 254 ? -14.642 -2.399 -7.197 1.00 79.89 254 PRO A CA 1
ATOM 1311 C C . PRO A 1 254 ? -16.152 -2.573 -7.079 1.00 82.40 254 PRO A C 1
ATOM 1312 O O . PRO A 1 254 ? -16.845 -2.622 -8.094 1.00 85.34 254 PRO A O 1
ATOM 1316 N N . ARG A 1 255 ? -16.650 -2.634 -5.847 1.00 82.40 255 ARG A N 1
ATOM 1317 C CA . ARG A 1 255 ? -18.058 -2.939 -5.591 1.00 81.34 255 ARG A CA 1
ATOM 1318 C C . ARG A 1 255 ? -18.942 -1.721 -5.871 1.00 78.96 255 ARG A C 1
ATOM 1319 O O . ARG A 1 255 ? -18.939 -0.750 -5.116 1.00 85.08 255 ARG A O 1
ATOM 1327 N N . GLY A 1 256 ? -19.652 -1.760 -6.994 1.00 75.89 256 GLY A N 1
ATOM 1328 C CA . GLY A 1 256 ? -20.650 -0.741 -7.335 1.00 71.67 256 GLY A CA 1
ATOM 1329 C C . GLY A 1 256 ? -21.575 -1.220 -8.439 1.00 67.33 256 GLY A C 1
ATOM 1330 O O . GLY A 1 256 ? -21.730 -2.424 -8.642 1.00 64.49 256 GLY A O 1
ATOM 1331 N N . ALA A 1 257 ? -22.168 -0.275 -9.163 1.00 64.95 257 ALA A N 1
ATOM 1332 C CA . ALA A 1 257 ? -23.142 -0.584 -10.212 1.00 65.91 257 ALA A CA 1
ATOM 1333 C C . ALA A 1 257 ? -23.211 0.513 -11.269 1.00 68.93 257 ALA A C 1
ATOM 1334 O O . ALA A 1 257 ? -22.900 1.677 -10.993 1.00 70.36 257 ALA A O 1
ATOM 1336 N N . MET A 1 258 ? -23.623 0.126 -12.477 1.00 69.89 258 MET A N 1
ATOM 1337 C CA . MET A 1 258 ? -23.829 1.058 -13.587 1.00 66.18 258 MET A CA 1
ATOM 1338 C C . MET A 1 258 ? -25.137 0.745 -14.305 1.00 64.12 258 MET A C 1
ATOM 1339 O O . MET A 1 258 ? -25.495 -0.425 -14.470 1.00 62.28 258 MET A O 1
ATOM 1344 N N . ILE A 1 259 ? -25.841 1.801 -14.715 1.00 61.79 259 ILE A N 1
ATOM 1345 C CA . ILE A 1 259 ? -27.100 1.694 -15.449 1.00 60.19 259 ILE A CA 1
ATOM 1346 C C . ILE A 1 259 ? -26.984 2.517 -16.725 1.00 60.00 259 ILE A C 1
ATOM 1347 O O . ILE A 1 259 ? -27.021 3.745 -16.683 1.00 61.64 259 ILE A O 1
ATOM 1352 N N . PHE A 1 260 ? -26.854 1.823 -17.853 1.00 61.52 260 PHE A N 1
ATOM 1353 C CA . PHE A 1 260 ? -26.783 2.453 -19.170 1.00 61.45 260 PHE A CA 1
ATOM 1354 C C . PHE A 1 260 ? -28.203 2.648 -19.693 1.00 63.51 260 PHE A C 1
ATOM 1355 O O . PHE A 1 260 ? -29.079 1.829 -19.429 1.00 61.17 260 PHE A O 1
ATOM 1363 N N . PHE A 1 261 ? -28.415 3.722 -20.449 1.00 67.49 261 PHE A N 1
ATOM 1364 C CA . PHE A 1 261 ? -29.741 4.067 -20.970 1.00 70.90 261 PHE A CA 1
ATOM 1365 C C . PHE A 1 261 ? -29.631 4.791 -22.302 1.00 72.10 261 PHE A C 1
ATOM 1366 O O . PHE A 1 261 ? -28.629 5.457 -22.570 1.00 75.33 261 PHE A O 1
ATOM 1374 N N . ARG A 1 262 ? -30.678 4.681 -23.113 1.00 73.72 262 ARG A N 1
ATOM 1375 C CA . ARG A 1 262 ? -30.670 5.237 -24.468 1.00 77.22 262 ARG A CA 1
ATOM 1376 C C . ARG A 1 262 ? -31.070 6.707 -24.509 1.00 78.61 262 ARG A C 1
ATOM 1377 O O . ARG A 1 262 ? -31.741 7.215 -23.607 1.00 75.91 262 ARG A O 1
ATOM 1385 N N . LYS A 1 263 ? -30.638 7.369 -25.581 1.00 84.38 263 LYS A N 1
ATOM 1386 C CA . LYS A 1 263 ? -31.003 8.751 -25.893 1.00 86.68 263 LYS A CA 1
ATOM 1387 C C . LYS A 1 263 ? -31.243 8.872 -27.400 1.00 85.34 263 LYS A C 1
ATOM 1388 O O . LYS A 1 263 ? -30.482 8.306 -28.192 1.00 84.14 263 LYS A O 1
ATOM 1394 N N . GLY A 1 264 ? -32.293 9.597 -27.791 1.00 83.66 264 GLY A N 1
ATOM 1395 C CA . GLY A 1 264 ? -32.597 9.853 -29.208 1.00 83.10 264 GLY A CA 1
ATOM 1396 C C . GLY A 1 264 ? -33.915 9.265 -29.693 1.00 83.21 264 GLY A C 1
ATOM 1397 O O . GLY A 1 264 ? -34.904 9.223 -28.948 1.00 82.51 264 GLY A O 1
ATOM 1398 N N . VAL A 1 265 ? -33.930 8.825 -30.953 1.00 83.54 265 VAL A N 1
ATOM 1399 C CA . VAL A 1 265 ? -35.139 8.286 -31.581 1.00 87.26 265 VAL A CA 1
ATOM 1400 C C . VAL A 1 265 ? -35.376 6.848 -31.126 1.00 87.94 265 VAL A C 1
ATOM 1401 O O . VAL A 1 265 ? -34.554 5.965 -31.385 1.00 86.23 265 VAL A O 1
ATOM 1403 N N . ARG A 1 266 ? -36.494 6.632 -30.435 1.00 88.39 266 ARG A N 1
ATOM 1404 C CA . ARG A 1 266 ? -36.929 5.293 -30.036 1.00 91.58 266 ARG A CA 1
ATOM 1405 C C . ARG A 1 266 ? -37.504 4.566 -31.250 1.00 93.71 266 ARG A C 1
ATOM 1406 O O . ARG A 1 266 ? -37.061 3.468 -31.597 1.00 91.55 266 ARG A O 1
ATOM 1414 N N . SER A 1 267 ? -38.479 5.208 -31.890 1.00 98.54 267 SER A N 1
ATOM 1415 C CA . SER A 1 267 ? -39.204 4.649 -33.031 1.00 100.60 267 SER A CA 1
ATOM 1416 C C . SER A 1 267 ? -39.524 5.745 -34.048 1.00 99.90 267 SER A C 1
ATOM 1417 O O . SER A 1 267 ? -39.872 6.871 -33.679 1.00 95.65 267 SER A O 1
ATOM 1420 N N . TYR A 1 277 ? -37.462 9.966 -29.437 1.00 94.78 277 TYR A N 1
ATOM 1421 C CA . TYR A 1 277 ? -38.586 9.854 -28.513 1.00 95.05 277 TYR A CA 1
ATOM 1422 C C . TYR A 1 277 ? -38.158 9.556 -27.062 1.00 92.36 277 TYR A C 1
ATOM 1423 O O . TYR A 1 277 ? -38.935 9.813 -26.136 1.00 92.07 277 TYR A O 1
ATOM 1428 N N . TYR A 1 278 ? -36.946 9.018 -26.870 1.00 87.46 278 TYR A N 1
ATOM 1429 C CA . TYR A 1 278 ? -36.498 8.510 -25.553 1.00 88.40 278 TYR A CA 1
ATOM 1430 C C . TYR A 1 278 ? -36.567 9.540 -24.419 1.00 86.26 278 TYR A C 1
ATOM 1431 O O . TYR A 1 278 ? -36.164 10.689 -24.597 1.00 87.70 278 TYR A O 1
ATOM 1440 N N . ASP A 1 279 ? -37.070 9.109 -23.263 1.00 84.16 279 ASP A N 1
ATOM 1441 C CA . ASP A 1 279 ? -37.071 9.924 -22.048 1.00 85.40 279 ASP A CA 1
ATOM 1442 C C . ASP A 1 279 ? -36.685 9.046 -20.849 1.00 82.45 279 ASP A C 1
ATOM 1443 O O . ASP A 1 279 ? -37.447 8.893 -19.888 1.00 82.86 279 ASP A O 1
ATOM 1448 N N . LEU A 1 280 ? -35.488 8.469 -20.930 1.00 79.26 280 LEU A N 1
ATOM 1449 C CA . LEU A 1 280 ? -34.949 7.599 -19.879 1.00 77.96 280 LEU A CA 1
ATOM 1450 C C . LEU A 1 280 ? -33.955 8.289 -18.947 1.00 80.21 280 LEU A C 1
ATOM 1451 O O . LEU A 1 280 ? -33.867 7.918 -17.773 1.00 77.02 280 LEU A O 1
ATOM 1456 N N . GLU A 1 281 ? -33.220 9.279 -19.465 1.00 85.33 281 GLU A N 1
ATOM 1457 C CA . GLU A 1 281 ? -32.139 9.947 -18.723 1.00 87.67 281 GLU A CA 1
ATOM 1458 C C . GLU A 1 281 ? -32.587 10.508 -17.372 1.00 90.72 281 GLU A C 1
ATOM 1459 O O . GLU A 1 281 ? -32.026 10.145 -16.332 1.00 90.87 281 GLU A O 1
ATOM 1465 N N . ASN A 1 282 ? -33.616 11.354 -17.387 1.00 95.92 282 ASN A N 1
ATOM 1466 C CA . ASN A 1 282 ? -34.036 12.073 -16.167 1.00 99.59 282 ASN A CA 1
ATOM 1467 C C . ASN A 1 282 ? -34.638 11.138 -15.108 1.00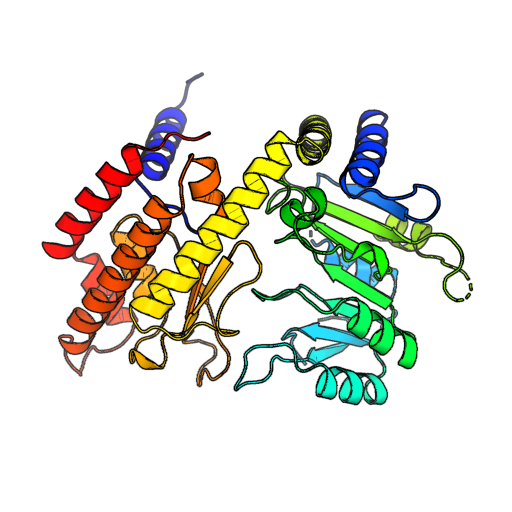 97.02 282 ASN A C 1
ATOM 1468 O O . ASN A 1 282 ? -34.200 11.173 -13.956 1.00 97.88 282 ASN A O 1
ATOM 1473 N N . PRO A 1 283 ? -35.627 10.294 -15.491 1.00 93.99 283 PRO A N 1
ATOM 1474 C CA . PRO A 1 283 ? -36.227 9.374 -14.507 1.00 92.01 283 PRO A CA 1
ATOM 1475 C C . PRO A 1 283 ? -35.240 8.411 -13.852 1.00 92.05 283 PRO A C 1
ATOM 1476 O O . PRO A 1 283 ? -35.381 8.113 -12.662 1.00 89.24 283 PRO A O 1
ATOM 1480 N N . ILE A 1 284 ? -34.267 7.928 -14.627 1.00 92.66 284 ILE A N 1
ATOM 1481 C CA . ILE A 1 284 ? -33.223 7.039 -14.105 1.00 96.41 284 ILE A CA 1
ATOM 1482 C C . ILE A 1 284 ? -32.348 7.786 -13.101 1.00 93.46 284 ILE A C 1
ATOM 1483 O O . ILE A 1 284 ? -32.174 7.331 -11.965 1.00 93.39 284 ILE A O 1
ATOM 1488 N N . ASN A 1 285 ? -31.809 8.927 -13.522 1.00 89.76 285 ASN A N 1
ATOM 1489 C CA . ASN A 1 285 ? -30.983 9.754 -12.640 1.00 90.93 285 ASN A CA 1
ATOM 1490 C C . ASN A 1 285 ? -31.745 10.208 -11.384 1.00 92.84 285 ASN A C 1
ATOM 1491 O O . ASN A 1 285 ? -31.174 10.240 -10.296 1.00 96.03 285 ASN A O 1
ATOM 1496 N N . PHE A 1 286 ? -33.034 10.514 -11.538 1.00 95.01 286 PHE A N 1
ATOM 1497 C CA . PHE A 1 286 ? -33.902 10.891 -10.413 1.00 97.62 286 PHE A CA 1
ATOM 1498 C C . PHE A 1 286 ? -34.207 9.717 -9.468 1.00 93.16 286 PHE A C 1
ATOM 1499 O O . PHE A 1 286 ? -34.237 9.904 -8.253 1.00 92.41 286 PHE A O 1
ATOM 1507 N N . SER A 1 287 ? -34.444 8.525 -10.021 1.00 92.85 287 SER A N 1
ATOM 1508 C CA . SER A 1 287 ? -34.765 7.327 -9.216 1.00 93.94 287 SER A CA 1
ATOM 1509 C C . SER A 1 287 ? -33.646 6.908 -8.259 1.00 97.05 287 SER A C 1
ATOM 1510 O O . SER A 1 287 ? -33.919 6.370 -7.182 1.00 91.34 287 SER A O 1
ATOM 1512 N N . VAL A 1 288 ? -32.398 7.150 -8.668 1.00 104.06 288 VAL A N 1
ATOM 1513 C CA . VAL A 1 288 ? -31.218 6.879 -7.840 1.00 106.94 288 VAL A CA 1
ATOM 1514 C C . VAL A 1 288 ? -30.879 8.130 -7.030 1.00 104.18 288 VAL A C 1
ATOM 1515 O O . VAL A 1 288 ? -30.373 8.037 -5.913 1.00 101.70 288 VAL A O 1
ATOM 1519 N N . HIS A 1 299 ? -13.356 7.644 -3.314 1.00 120.28 299 HIS A N 1
ATOM 1520 C CA . HIS A 1 299 ? -12.661 6.669 -2.481 1.00 122.78 299 HIS A CA 1
ATOM 1521 C C . HIS A 1 299 ? -12.444 5.357 -3.244 1.00 117.18 299 HIS A C 1
ATOM 1522 O O . HIS A 1 299 ? -11.332 4.830 -3.259 1.00 118.87 299 HIS A O 1
ATOM 1529 N N . THR A 1 300 ? -13.505 4.842 -3.870 1.00 111.48 300 THR A N 1
ATOM 1530 C CA . THR A 1 300 ? -13.426 3.691 -4.781 1.00 105.67 300 THR A CA 1
ATOM 1531 C C . THR A 1 300 ? -13.667 4.076 -6.242 1.00 100.14 300 THR A C 1
ATOM 1532 O O . THR A 1 300 ? -13.377 3.277 -7.130 1.00 97.78 300 THR A O 1
ATOM 1536 N N . ILE A 1 301 ? -14.170 5.289 -6.492 1.00 96.64 301 ILE A N 1
ATOM 1537 C CA . ILE A 1 301 ? -14.462 5.758 -7.859 1.00 93.04 301 ILE A CA 1
ATOM 1538 C C . ILE A 1 301 ? -13.158 5.885 -8.667 1.00 90.86 301 ILE A C 1
ATOM 1539 O O . ILE A 1 301 ? -13.172 5.785 -9.897 1.00 89.33 301 ILE A O 1
ATOM 1543 N N . ALA A 1 302 ? -12.042 6.094 -7.964 1.00 88.63 302 ALA A N 1
ATOM 1544 C CA . ALA A 1 302 ? -10.701 5.951 -8.538 1.00 84.86 302 ALA A CA 1
ATOM 1545 C C . ALA A 1 302 ? -10.441 4.518 -8.988 1.00 79.59 302 ALA A C 1
ATOM 1546 O O . ALA A 1 302 ? -9.952 4.297 -10.095 1.00 78.87 302 ALA A O 1
ATOM 1548 N N . ALA A 1 303 ? -10.755 3.557 -8.120 1.00 77.24 303 ALA A N 1
ATOM 1549 C CA . ALA A 1 303 ? -10.689 2.127 -8.457 1.00 75.18 303 ALA A CA 1
ATOM 1550 C C . ALA A 1 303 ? -11.479 1.746 -9.718 1.00 74.19 303 ALA A C 1
ATOM 1551 O O . ALA A 1 303 ? -10.959 1.054 -10.593 1.00 75.69 303 ALA A O 1
ATOM 1552 N N . LEU A 1 304 ? -12.723 2.217 -9.804 1.00 72.59 304 LEU A N 1
ATOM 1553 C CA . LEU A 1 304 ? -13.622 1.900 -10.920 1.00 70.72 304 LEU A CA 1
ATOM 1554 C C . LEU A 1 304 ? -13.085 2.471 -12.222 1.00 71.89 304 LEU A C 1
ATOM 1555 O O . LEU A 1 304 ? -13.117 1.803 -13.255 1.00 75.01 304 LEU A O 1
ATOM 1558 N N . ALA A 1 305 ? -12.582 3.702 -12.161 1.00 71.68 305 ALA A N 1
ATOM 1559 C CA . ALA A 1 305 ? -12.018 4.368 -13.334 1.00 70.66 305 ALA A CA 1
ATOM 1560 C C . ALA A 1 305 ? -10.880 3.558 -13.962 1.00 70.50 305 ALA A C 1
ATOM 1561 O O . ALA A 1 305 ? -10.820 3.439 -15.182 1.00 73.75 305 ALA A O 1
ATOM 1563 N N . THR A 1 306 ? -9.998 2.993 -13.138 1.00 69.47 306 THR A N 1
ATOM 1564 C CA . THR A 1 306 ? -8.920 2.133 -13.646 1.00 70.87 306 THR A CA 1
ATOM 1565 C C . THR A 1 306 ? -9.491 0.828 -14.177 1.00 71.14 306 THR A C 1
ATOM 1566 O O . THR A 1 306 ? -9.062 0.342 -15.226 1.00 72.23 306 THR A O 1
ATOM 1570 N N . ALA A 1 307 ? -10.455 0.268 -13.445 1.00 71.50 307 ALA A N 1
ATOM 1571 C CA . ALA A 1 307 ? -11.099 -0.996 -13.825 1.00 72.73 307 ALA A CA 1
ATOM 1572 C C . ALA A 1 307 ? -11.812 -0.921 -15.182 1.00 71.78 307 ALA A C 1
ATOM 1573 O O . ALA A 1 307 ? -11.870 -1.917 -15.907 1.00 72.36 307 ALA A O 1
ATOM 1575 N N . LEU A 1 308 ? -12.346 0.254 -15.513 1.00 70.05 308 LEU A N 1
ATOM 1576 C CA . LEU A 1 308 ? -12.949 0.492 -16.824 1.00 69.96 308 LEU A CA 1
ATOM 1577 C C . LEU A 1 308 ? -11.897 0.657 -17.919 1.00 72.49 308 LEU A C 1
ATOM 1578 O O . LEU A 1 308 ? -12.117 0.232 -19.053 1.00 74.66 308 LEU A O 1
ATOM 1583 N N . LYS A 1 309 ? -10.770 1.286 -17.588 1.00 74.92 309 LYS A N 1
ATOM 1584 C CA . LYS A 1 309 ? -9.638 1.404 -18.515 1.00 77.25 309 LYS A CA 1
ATOM 1585 C C . LYS A 1 309 ? -9.059 0.023 -18.824 1.00 75.75 309 LYS A C 1
ATOM 1586 O O . LYS A 1 309 ? -8.827 -0.315 -19.988 1.00 73.11 309 LYS A O 1
ATOM 1591 N N . GLN A 1 310 ? -8.839 -0.764 -17.770 1.00 76.34 310 GLN A N 1
ATOM 1592 C CA . GLN A 1 310 ? -8.296 -2.123 -17.899 1.00 77.96 310 GLN A CA 1
ATOM 1593 C C . GLN A 1 310 ? -9.234 -2.996 -18.742 1.00 76.71 310 GLN A C 1
ATOM 1594 O O . GLN A 1 310 ? -8.785 -3.737 -19.613 1.00 74.56 310 GLN A O 1
ATOM 1600 N N . ALA A 1 311 ? -10.539 -2.860 -18.505 1.00 78.11 311 ALA A N 1
ATOM 1601 C CA . ALA A 1 311 ? -11.574 -3.592 -19.249 1.00 76.84 311 ALA A CA 1
ATOM 1602 C C . ALA A 1 311 ? -11.506 -3.442 -20.775 1.00 76.03 311 ALA A C 1
ATOM 1603 O O . ALA A 1 311 ? -11.954 -4.333 -21.498 1.00 80.17 311 ALA A O 1
ATOM 1605 N N . ALA A 1 312 ? -10.965 -2.323 -21.257 1.00 73.54 312 ALA A N 1
ATOM 1606 C CA . ALA A 1 312 ? -10.846 -2.068 -22.697 1.00 71.08 312 ALA A CA 1
ATOM 1607 C C . ALA A 1 312 ? -9.536 -2.567 -23.331 1.00 68.12 312 ALA A C 1
ATOM 1608 O O . ALA A 1 312 ? -9.392 -2.493 -24.552 1.00 63.97 312 ALA A O 1
ATOM 1610 N N . THR A 1 313 ? -8.603 -3.082 -22.529 1.00 68.59 313 THR A N 1
ATOM 1611 C CA . THR A 1 313 ? -7.281 -3.472 -23.038 1.00 72.25 313 THR A CA 1
ATOM 1612 C C . THR A 1 313 ? -7.328 -4.790 -23.826 1.00 78.67 313 THR A C 1
ATOM 1613 O O . THR A 1 313 ? -8.286 -5.553 -23.690 1.00 80.12 313 THR A O 1
ATOM 1617 N N . PRO A 1 314 ? -6.299 -5.053 -24.664 1.00 85.54 314 PRO A N 1
ATOM 1618 C CA . PRO A 1 314 ? -6.182 -6.368 -25.305 1.00 85.42 314 PRO A CA 1
ATOM 1619 C C . PRO A 1 314 ? -5.749 -7.482 -24.340 1.00 84.29 314 PRO A C 1
ATOM 1620 O O . PRO A 1 314 ? -5.981 -8.659 -24.631 1.00 85.83 314 PRO A O 1
ATOM 1624 N N . GLU A 1 315 ? -5.123 -7.115 -23.220 1.00 81.34 315 GLU A N 1
ATOM 1625 C CA . GLU A 1 315 ? -4.709 -8.084 -22.195 1.00 81.05 315 GLU A CA 1
ATOM 1626 C C . GLU A 1 315 ? -5.945 -8.643 -21.495 1.00 76.46 315 GLU A C 1
ATOM 1627 O O . GLU A 1 315 ? -6.001 -9.826 -21.156 1.00 73.23 315 GLU A O 1
ATOM 1633 N N . PHE A 1 316 ? -6.923 -7.765 -21.286 1.00 74.14 316 PHE A N 1
ATOM 1634 C CA . PHE A 1 316 ? -8.238 -8.127 -20.765 1.00 71.97 316 PHE A CA 1
ATOM 1635 C C . PHE A 1 316 ? -8.974 -9.060 -21.723 1.00 70.83 316 PHE A C 1
ATOM 1636 O O . PHE A 1 316 ? -9.551 -10.054 -21.295 1.00 72.41 316 PHE A O 1
ATOM 1644 N N . LYS A 1 317 ? -8.947 -8.736 -23.015 1.00 71.56 317 LYS A N 1
ATOM 1645 C CA . LYS A 1 317 ? -9.548 -9.592 -24.048 1.00 73.01 317 LYS A CA 1
ATOM 1646 C C . LYS A 1 317 ? -8.894 -10.976 -24.106 1.00 73.37 317 LYS A C 1
ATOM 1647 O O . LYS A 1 317 ? -9.575 -11.971 -24.354 1.00 72.36 317 LYS A O 1
ATOM 1653 N N . GLN A 1 318 ? -7.580 -11.035 -23.889 1.00 72.75 318 GLN A N 1
ATOM 1654 C CA . GLN A 1 318 ? -6.877 -12.313 -23.820 1.00 73.30 318 GLN A CA 1
ATOM 1655 C C . GLN A 1 318 ? -7.412 -13.145 -22.656 1.00 72.20 318 GLN A C 1
ATOM 1656 O O . GLN A 1 318 ? -7.654 -14.344 -22.817 1.00 73.55 318 GLN A O 1
ATOM 1658 N N . TYR A 1 319 ? -7.617 -12.498 -21.504 1.00 70.15 319 TYR A N 1
ATOM 1659 C CA . TYR A 1 319 ? -8.170 -13.164 -20.312 1.00 67.51 319 TYR A CA 1
ATOM 1660 C C . TYR A 1 319 ? -9.568 -13.749 -20.555 1.00 67.60 319 TYR A C 1
ATOM 1661 O O . TYR A 1 319 ? -9.833 -14.890 -20.174 1.00 67.03 319 TYR A O 1
ATOM 1670 N N . GLN A 1 320 ? -10.447 -12.966 -21.182 1.00 64.74 320 GLN A N 1
ATOM 1671 C CA . GLN A 1 320 ? -11.817 -13.407 -21.467 1.00 65.90 320 GLN A CA 1
ATOM 1672 C C . GLN A 1 320 ? -11.872 -14.526 -22.517 1.00 69.67 320 GLN A C 1
ATOM 1673 O O . GLN A 1 320 ? -12.738 -15.404 -22.443 1.00 69.83 320 GLN A O 1
ATOM 1679 N N . GLU A 1 321 ? -10.959 -14.487 -23.490 1.00 72.73 321 GLU A N 1
ATOM 1680 C CA . GLU A 1 321 ? -10.791 -15.584 -24.455 1.00 71.40 321 GLU A CA 1
ATOM 1681 C C . GLU A 1 321 ? -10.432 -16.881 -23.745 1.00 68.26 321 GLU A C 1
ATOM 1682 O O . GLU A 1 321 ? -10.976 -17.937 -24.067 1.00 67.00 321 GLU A O 1
ATOM 1688 N N . GLN A 1 322 ? -9.519 -16.786 -22.780 1.00 65.77 322 GLN A N 1
ATOM 1689 C CA . GLN A 1 322 ? -9.151 -17.928 -21.946 1.00 68.05 322 GLN A CA 1
ATOM 1690 C C . GLN A 1 322 ? -10.311 -18.443 -21.091 1.00 69.16 322 GLN A C 1
ATOM 1691 O O . GLN A 1 322 ? -10.455 -19.658 -20.915 1.00 69.63 322 GLN A O 1
ATOM 1697 N N . VAL A 1 323 ? -11.105 -17.518 -20.546 1.00 67.72 323 VAL A N 1
ATOM 1698 C CA . VAL A 1 323 ? -12.286 -17.861 -19.747 1.00 66.38 323 VAL A CA 1
ATOM 1699 C C . VAL A 1 323 ? -13.248 -18.723 -20.568 1.00 66.67 323 VAL A C 1
ATOM 1700 O O . VAL A 1 323 ? -13.695 -19.774 -20.097 1.00 66.90 323 VAL A O 1
ATOM 1704 N N . LEU A 1 324 ? -13.546 -18.288 -21.790 1.00 66.02 324 LEU A N 1
ATOM 1705 C CA . LEU A 1 324 ? -14.439 -19.041 -22.680 1.00 67.10 324 LEU A CA 1
ATOM 1706 C C . LEU A 1 324 ? -13.868 -20.404 -23.070 1.00 64.97 324 LEU A C 1
ATOM 1707 O O . LEU A 1 324 ? -14.612 -21.384 -23.166 1.00 63.72 324 LEU A O 1
ATOM 1712 N N . LYS A 1 325 ? -12.556 -20.450 -23.303 1.00 63.59 325 LYS A N 1
ATOM 1713 C CA . LYS A 1 325 ? -11.862 -21.700 -23.617 1.00 63.28 325 LYS A CA 1
ATOM 1714 C C . LYS A 1 325 ? -11.900 -22.657 -22.429 1.00 59.62 325 LYS A C 1
ATOM 1715 O O . LYS A 1 325 ? -12.236 -23.832 -22.591 1.00 58.62 325 LYS A O 1
ATOM 1719 N N . ASN A 1 326 ? -11.563 -22.146 -21.246 1.00 58.64 326 ASN A N 1
ATOM 1720 C CA . ASN A 1 326 ? -11.568 -22.946 -20.013 1.00 59.20 326 ASN A CA 1
ATOM 1721 C C . ASN A 1 326 ? -12.949 -23.523 -19.683 1.00 57.76 326 ASN A C 1
ATOM 1722 O O . ASN A 1 326 ? -13.064 -24.686 -19.284 1.00 57.89 326 ASN A O 1
ATOM 1727 N N . ALA A 1 327 ? -13.989 -22.714 -19.868 1.00 55.06 327 ALA A N 1
ATOM 1728 C CA . ALA A 1 327 ? -15.364 -23.174 -19.685 1.00 54.38 327 ALA A CA 1
ATOM 1729 C C . ALA A 1 327 ? -15.779 -24.230 -20.717 1.00 55.12 327 ALA A C 1
ATOM 1730 O O . ALA A 1 327 ? -16.548 -25.126 -20.394 1.00 55.36 327 ALA A O 1
ATOM 1732 N N . LYS A 1 328 ? -15.279 -24.118 -21.949 1.00 58.27 328 LYS A N 1
ATOM 1733 C CA . LYS A 1 328 ? -15.537 -25.128 -22.995 1.00 58.92 328 LYS A CA 1
ATOM 1734 C C . LYS A 1 328 ? -14.838 -26.452 -22.702 1.00 60.01 328 LYS A C 1
ATOM 1735 O O . LYS A 1 328 ? -15.438 -27.518 -22.864 1.00 61.24 328 LYS A O 1
ATOM 1741 N N . ALA A 1 329 ? -13.572 -26.376 -22.290 1.00 59.60 329 ALA A N 1
ATOM 1742 C CA . ALA A 1 329 ? -12.801 -27.556 -21.867 1.00 60.34 329 ALA A CA 1
ATOM 1743 C C . ALA A 1 329 ? -13.552 -28.365 -20.810 1.00 62.53 329 ALA A C 1
ATOM 1744 O O . ALA A 1 329 ? -13.580 -29.599 -20.847 1.00 63.57 329 ALA A O 1
ATOM 1746 N N . LEU A 1 330 ? -14.160 -27.630 -19.884 1.00 64.38 330 LEU A N 1
ATOM 1747 C CA . LEU A 1 330 ? -14.993 -28.172 -18.813 1.00 63.91 330 LEU A CA 1
ATOM 1748 C C . LEU A 1 330 ? -16.254 -28.848 -19.380 1.00 63.68 330 LEU A C 1
ATOM 1749 O O . LEU A 1 330 ? -16.569 -29.979 -19.009 1.00 63.62 330 LEU A O 1
ATOM 1754 N N . GLU A 1 331 ? -16.954 -28.148 -20.281 1.00 63.49 331 GLU A N 1
ATOM 1755 C CA . GLU A 1 331 ? -18.131 -28.684 -20.992 1.00 63.86 331 GLU A CA 1
ATOM 1756 C C . GLU A 1 331 ? -17.830 -30.035 -21.644 1.00 65.51 331 GLU A C 1
ATOM 1757 O O . GLU A 1 331 ? -18.618 -30.978 -21.539 1.00 67.07 331 GLU A O 1
ATOM 1763 N N . ASN A 1 332 ? -16.686 -30.116 -22.314 1.00 64.92 332 ASN A N 1
ATOM 1764 C CA . ASN A 1 332 ? -16.321 -31.300 -23.075 1.00 63.21 332 ASN A CA 1
ATOM 1765 C C . ASN A 1 332 ? -15.875 -32.473 -22.210 1.00 64.03 332 ASN A C 1
ATOM 1766 O O . ASN A 1 332 ? -16.171 -33.624 -22.540 1.00 66.47 332 ASN A O 1
ATOM 1771 N N . GLU A 1 333 ? -15.182 -32.198 -21.106 1.00 64.66 333 GLU A N 1
ATOM 1772 C CA . GLU A 1 333 ? -14.781 -33.265 -20.179 1.00 64.93 333 GLU A CA 1
ATOM 1773 C C . GLU A 1 333 ? -15.949 -33.816 -19.376 1.00 63.71 333 GLU A C 1
ATOM 1774 O O . GLU A 1 333 ? -15.988 -35.010 -19.098 1.00 64.71 333 GLU A O 1
ATOM 1780 N N . PHE A 1 334 ? -16.880 -32.955 -18.979 1.00 62.56 334 PHE A N 1
ATOM 1781 C CA . PHE A 1 334 ? -18.109 -33.429 -18.342 1.00 63.77 334 PHE A CA 1
ATOM 1782 C C . PHE A 1 334 ? -18.922 -34.285 -19.310 1.00 62.57 334 PHE A C 1
ATOM 1783 O O . PHE A 1 334 ? -19.457 -35.321 -18.914 1.00 61.97 334 PHE A O 1
ATOM 1791 N N . LYS A 1 335 ? -18.996 -33.867 -20.572 1.00 64.73 335 LYS A N 1
ATOM 1792 C CA . LYS A 1 335 ? -19.641 -34.682 -21.618 1.00 66.88 335 LYS A CA 1
ATOM 1793 C C . LYS A 1 335 ? -18.930 -36.033 -21.815 1.00 64.52 335 LYS A C 1
ATOM 1794 O O . LYS A 1 335 ? -19.586 -37.076 -21.876 1.00 57.18 335 LYS A O 1
ATOM 1800 N N . ARG A 1 336 ? -17.598 -36.005 -21.867 1.00 66.02 336 ARG A N 1
ATOM 1801 C CA . ARG A 1 336 ? -16.796 -37.225 -22.026 1.00 68.87 336 ARG A CA 1
ATOM 1802 C C . ARG A 1 336 ? -16.976 -38.195 -20.854 1.00 68.71 336 ARG A C 1
ATOM 1803 O O . ARG A 1 336 ? -17.042 -39.400 -21.065 1.00 72.48 336 ARG A O 1
ATOM 1811 N N . LEU A 1 337 ? -17.072 -37.664 -19.633 1.00 69.05 337 LEU A N 1
ATOM 1812 C CA . LEU A 1 337 ? -17.309 -38.478 -18.423 1.00 65.52 337 LEU A CA 1
ATOM 1813 C C . LEU A 1 337 ? -18.781 -38.888 -18.221 1.00 62.18 337 LEU A C 1
ATOM 1814 O O . LEU A 1 337 ? -19.109 -39.526 -17.222 1.00 61.90 337 LEU A O 1
ATOM 1819 N N . GLY A 1 338 ? -19.665 -38.502 -19.140 1.00 60.87 338 GLY A N 1
ATOM 1820 C CA . GLY A 1 338 ? -21.024 -39.037 -19.201 1.00 60.98 338 GLY A CA 1
ATOM 1821 C C . GLY A 1 338 ? -22.097 -38.232 -18.493 1.00 61.32 338 GLY A C 1
ATOM 1822 O O . GLY A 1 338 ? -23.156 -38.772 -18.171 1.00 63.84 338 GLY A O 1
ATOM 1823 N N . TYR A 1 339 ? -21.842 -36.944 -18.266 1.00 62.72 339 TYR A N 1
ATOM 1824 C CA . TYR A 1 339 ? -22.823 -36.054 -17.638 1.00 62.68 339 TYR A CA 1
ATOM 1825 C C . TYR A 1 339 ? -23.650 -35.318 -18.681 1.00 61.28 339 TYR A C 1
ATOM 1826 O O . TYR A 1 339 ? -23.151 -34.967 -19.753 1.00 60.94 339 TYR A O 1
ATOM 1835 N N . LYS A 1 340 ? -24.911 -35.075 -18.341 1.00 62.30 340 LYS A N 1
ATOM 1836 C CA . LYS A 1 340 ? -25.764 -34.168 -19.102 1.00 63.69 340 LYS A CA 1
ATOM 1837 C C . LYS A 1 340 ? -25.517 -32.765 -18.539 1.00 63.12 340 LYS A C 1
ATOM 1838 O O . LYS A 1 340 ? -25.324 -32.596 -17.332 1.00 61.04 340 LYS A O 1
ATOM 1842 N N . LEU A 1 341 ? -25.500 -31.769 -19.418 1.00 63.89 341 LEU A N 1
ATOM 1843 C CA . LEU A 1 341 ? -25.392 -30.372 -19.011 1.00 62.66 341 LEU A CA 1
ATOM 1844 C C . LEU A 1 341 ? -26.699 -29.674 -19.333 1.00 62.37 341 LEU A C 1
ATOM 1845 O O . LEU A 1 341 ? -27.369 -30.023 -20.316 1.00 62.04 341 LEU A O 1
ATOM 1850 N N . VAL A 1 342 ? -27.063 -28.695 -18.504 1.00 60.31 342 VAL A N 1
ATOM 1851 C CA . VAL A 1 342 ? -28.231 -27.852 -18.777 1.00 58.57 342 VAL A CA 1
ATOM 1852 C C . VAL A 1 342 ? -27.881 -26.970 -19.978 1.00 59.01 342 VAL A C 1
ATOM 1853 O O . VAL A 1 342 ? -26.789 -26.396 -20.036 1.00 56.35 342 VAL A O 1
ATOM 1857 N N . SER A 1 343 ? -28.800 -26.902 -20.941 1.00 61.48 343 SER A N 1
ATOM 1858 C CA . SER A 1 343 ? -28.559 -26.254 -22.237 1.00 64.03 343 SER A CA 1
ATOM 1859 C C . SER A 1 343 ? -27.518 -27.016 -23.079 1.00 65.72 343 SER A C 1
ATOM 1860 O O . SER A 1 343 ? -26.907 -26.445 -23.982 1.00 68.42 343 SER A O 1
ATOM 1863 N N . ASP A 1 344 ? -27.340 -28.307 -22.782 1.00 68.19 344 ASP A N 1
ATOM 1864 C CA . ASP A 1 344 ? -26.323 -29.180 -23.402 1.00 68.29 344 ASP A CA 1
ATOM 1865 C C . ASP A 1 344 ? -24.932 -28.557 -23.599 1.00 65.10 344 ASP A C 1
ATOM 1866 O O . ASP A 1 344 ? -24.224 -28.917 -24.540 1.00 66.21 344 ASP A O 1
ATOM 1871 N N . GLY A 1 345 ? -24.534 -27.661 -22.692 1.00 62.71 345 GLY A N 1
ATOM 1872 C CA . GLY A 1 345 ? -23.259 -26.938 -22.794 1.00 62.22 345 GLY A CA 1
ATOM 1873 C C . GLY A 1 345 ? -23.350 -25.470 -22.416 1.00 62.32 345 GLY A C 1
ATOM 1874 O O . GLY A 1 345 ? -24.314 -25.039 -21.786 1.00 66.29 345 GLY A O 1
ATOM 1875 N N . THR A 1 346 ? -22.338 -24.704 -22.821 1.00 63.14 346 THR A N 1
ATOM 1876 C CA . THR A 1 346 ? -22.239 -23.275 -22.505 1.00 62.75 346 THR A CA 1
ATOM 1877 C C . THR A 1 346 ? -21.607 -22.454 -23.644 1.00 63.02 346 THR A C 1
ATOM 1878 O O . THR A 1 346 ? -20.724 -22.938 -24.354 1.00 61.70 346 THR A O 1
ATOM 1882 N N . ASP A 1 347 ? -22.073 -21.214 -23.797 1.00 62.12 347 ASP A N 1
ATOM 1883 C CA . ASP A 1 347 ? -21.435 -20.216 -24.662 1.00 61.34 347 ASP A CA 1
ATOM 1884 C C . ASP A 1 347 ? -20.729 -19.131 -23.829 1.00 60.92 347 ASP A C 1
ATOM 1885 O O . ASP A 1 347 ? -20.425 -18.054 -24.349 1.00 62.15 347 ASP A O 1
ATOM 1890 N N . SER A 1 348 ? -20.449 -19.408 -22.554 1.00 58.70 348 SER A N 1
ATOM 1891 C CA . SER A 1 348 ? -20.035 -18.360 -21.624 1.00 57.86 348 SER A CA 1
ATOM 1892 C C . SER A 1 348 ? -19.034 -18.874 -20.582 1.00 58.46 348 SER A C 1
ATOM 1893 O O . SER A 1 348 ? -18.474 -19.954 -20.733 1.00 60.33 348 SER A O 1
ATOM 1896 N N . HIS A 1 349 ? -18.783 -18.047 -19.569 1.00 59.38 349 HIS A N 1
ATOM 1897 C CA . HIS A 1 349 ? -17.857 -18.318 -18.453 1.00 57.07 349 HIS A CA 1
ATOM 1898 C C . HIS A 1 349 ? -18.220 -19.448 -17.465 1.00 58.21 349 HIS A C 1
ATOM 1899 O O . HIS A 1 349 ? -17.386 -19.804 -16.625 1.00 56.54 349 HIS A O 1
ATOM 1906 N N . MET A 1 350 ? -19.447 -19.977 -17.523 1.00 59.69 350 MET A N 1
ATOM 1907 C CA . MET A 1 350 ? -19.923 -20.970 -16.544 1.00 60.00 350 MET A CA 1
ATOM 1908 C C . MET A 1 350 ? -20.597 -22.178 -17.189 1.00 58.77 350 MET A C 1
ATOM 1909 O O . MET A 1 350 ? -21.152 -22.086 -18.283 1.00 58.45 350 MET A O 1
ATOM 1913 N N . VAL A 1 351 ? -20.559 -23.296 -16.469 1.00 57.68 351 VAL A N 1
ATOM 1914 C CA . VAL A 1 351 ? -21.245 -24.527 -16.843 1.00 57.78 351 VAL A CA 1
ATOM 1915 C C . VAL A 1 351 ? -22.224 -24.892 -15.731 1.00 55.93 351 VAL A C 1
ATOM 1916 O O . VAL A 1 351 ? -21.909 -24.730 -14.547 1.00 55.34 351 VAL A O 1
ATOM 1920 N N . LEU A 1 352 ? -23.396 -25.390 -16.127 1.00 53.59 352 LEU A N 1
ATOM 1921 C CA . LEU A 1 352 ? -24.395 -25.901 -15.202 1.00 55.28 352 LEU A CA 1
ATOM 1922 C C . LEU A 1 352 ? -24.579 -27.403 -15.426 1.00 55.19 352 LEU A C 1
ATOM 1923 O O . LEU A 1 352 ? -25.186 -27.820 -16.410 1.00 57.18 352 LEU A O 1
ATOM 1928 N N . VAL A 1 353 ? -24.053 -28.209 -14.505 1.00 55.51 353 VAL A N 1
ATOM 1929 C CA . VAL A 1 353 ? -24.088 -29.668 -14.624 1.00 53.24 353 VAL A CA 1
ATOM 1930 C C . VAL A 1 353 ? -25.379 -30.222 -14.039 1.00 52.47 353 VAL A C 1
ATOM 1931 O O . VAL A 1 353 ? -25.721 -29.902 -12.907 1.00 51.76 353 VAL A O 1
ATOM 1935 N N . SER A 1 354 ? -26.068 -31.068 -14.807 1.00 54.07 354 SER A N 1
ATOM 1936 C CA . SER A 1 354 ? -27.227 -31.818 -14.319 1.00 54.66 354 SER A CA 1
ATOM 1937 C C . SER A 1 354 ? -26.746 -33.069 -13.595 1.00 56.80 354 SER A C 1
ATOM 1938 O O . SER A 1 354 ? -25.754 -33.675 -13.999 1.00 62.23 354 SER A O 1
ATOM 1941 N N . LEU A 1 355 ? -27.434 -33.433 -12.515 1.00 57.69 355 LEU A N 1
ATOM 1942 C CA . LEU A 1 355 ? -27.133 -34.654 -11.757 1.00 59.83 355 LEU A CA 1
ATOM 1943 C C . LEU A 1 355 ? -28.312 -35.635 -11.679 1.00 61.80 355 LEU A C 1
ATOM 1944 O O . LEU A 1 355 ? -28.213 -36.654 -10.996 1.00 61.42 355 LEU A O 1
ATOM 1949 N N . LYS A 1 356 ? -29.401 -35.352 -12.395 1.00 65.60 356 LYS A N 1
ATOM 1950 C CA . LYS A 1 356 ? -30.583 -36.220 -12.421 1.00 69.89 356 LYS A CA 1
ATOM 1951 C C . LYS A 1 356 ? -30.228 -37.671 -12.775 1.00 69.66 356 LYS A C 1
ATOM 1952 O O . LYS A 1 356 ? -30.613 -38.599 -12.060 1.00 69.52 356 LYS A O 1
ATOM 1958 N N . ASP A 1 357 ? -29.475 -37.848 -13.860 1.00 70.58 357 ASP A N 1
ATOM 1959 C CA . ASP A 1 357 ? -29.039 -39.180 -14.311 1.00 71.73 357 ASP A CA 1
ATOM 1960 C C . ASP A 1 357 ? -28.064 -39.904 -13.359 1.00 70.17 357 ASP A C 1
ATOM 1961 O O . ASP A 1 357 ? -27.862 -41.111 -13.501 1.00 71.29 357 ASP A O 1
ATOM 1966 N N . LYS A 1 358 ? -27.462 -39.175 -12.413 1.00 69.42 358 LYS A N 1
ATOM 1967 C CA . LYS A 1 358 ? -26.598 -39.762 -11.374 1.00 67.68 358 LYS A CA 1
ATOM 1968 C C . LYS A 1 358 ? -27.317 -40.097 -10.061 1.00 66.14 358 LYS A C 1
ATOM 1969 O O . LYS A 1 358 ? -26.683 -40.570 -9.133 1.00 64.27 358 LYS A O 1
ATOM 1975 N N . ASP A 1 359 ? -28.625 -39.861 -9.979 1.00 68.02 359 ASP A N 1
ATOM 1976 C CA . ASP A 1 359 ? -29.422 -40.210 -8.789 1.00 71.52 359 ASP A CA 1
ATOM 1977 C C . ASP A 1 359 ? -28.909 -39.524 -7.514 1.00 69.23 359 ASP A C 1
ATOM 1978 O O . ASP A 1 359 ? -28.850 -40.139 -6.449 1.00 70.48 359 ASP A O 1
ATOM 1981 N N . ILE A 1 360 ? -28.543 -38.248 -7.640 1.00 66.52 360 ILE A N 1
ATOM 1982 C CA . ILE A 1 360 ? -28.060 -37.446 -6.515 1.00 63.87 360 ILE A CA 1
ATOM 1983 C C . ILE A 1 360 ? -28.329 -35.951 -6.765 1.00 63.83 360 ILE A C 1
ATOM 1984 O O . ILE A 1 360 ? -28.487 -35.527 -7.908 1.00 64.99 360 ILE A O 1
ATOM 1989 N N . ASP A 1 361 ? -28.405 -35.173 -5.690 1.00 64.11 361 ASP A N 1
ATOM 1990 C CA . ASP A 1 361 ? -28.669 -33.733 -5.771 1.00 62.11 361 ASP A CA 1
ATOM 1991 C C . ASP A 1 361 ? -27.400 -32.909 -5.590 1.00 59.01 361 ASP A C 1
ATOM 1992 O O . ASP A 1 361 ? -26.386 -33.407 -5.107 1.00 59.16 361 ASP A O 1
ATOM 1997 N N . GLY A 1 362 ? -27.482 -31.639 -5.970 1.00 56.49 362 GLY A N 1
ATOM 1998 C CA . GLY A 1 362 ? -26.334 -30.732 -5.937 1.00 54.69 362 GLY A CA 1
ATOM 1999 C C . GLY A 1 362 ? -25.882 -30.237 -4.573 1.00 53.32 362 GLY A C 1
ATOM 2000 O O . GLY A 1 362 ? -24.739 -29.795 -4.428 1.00 48.57 362 GLY A O 1
ATOM 2001 N N . ALA A 1 363 ? -26.772 -30.272 -3.578 1.00 55.49 363 ALA A N 1
ATOM 2002 C CA . ALA A 1 363 ? -26.399 -29.878 -2.213 1.00 55.10 363 ALA A CA 1
ATOM 2003 C C . ALA A 1 363 ? -25.392 -30.873 -1.658 1.00 54.21 363 ALA A C 1
ATOM 2004 O O . ALA A 1 363 ? -24.390 -30.481 -1.057 1.00 56.61 363 ALA A O 1
ATOM 2006 N N . ARG A 1 364 ? -25.650 -32.159 -1.885 1.00 51.70 364 ARG A N 1
ATOM 2007 C CA . ARG A 1 364 ? -24.714 -33.199 -1.469 1.00 50.80 364 ARG A CA 1
ATOM 2008 C C . ARG A 1 364 ? -23.343 -33.023 -2.121 1.00 48.41 364 ARG A C 1
ATOM 2009 O O . ARG A 1 364 ? -22.328 -33.145 -1.452 1.00 46.34 364 ARG A O 1
ATOM 2017 N N . ILE A 1 365 ? -23.323 -32.681 -3.405 1.00 50.15 365 ILE A N 1
ATOM 2018 C CA . ILE A 1 365 ? -22.062 -32.445 -4.122 1.00 51.82 365 ILE A CA 1
ATOM 2019 C C . ILE A 1 365 ? -21.345 -31.200 -3.600 1.00 53.42 365 ILE A C 1
ATOM 2020 O O . ILE A 1 365 ? -20.116 -31.202 -3.468 1.00 54.49 365 ILE A O 1
ATOM 2025 N N . GLU A 1 366 ? -22.109 -30.148 -3.307 1.00 55.68 366 GLU A N 1
ATOM 2026 C CA . GLU A 1 366 ? -21.539 -28.913 -2.769 1.00 57.18 366 GLU A CA 1
ATOM 2027 C C . GLU A 1 366 ? -20.778 -29.160 -1.469 1.00 55.59 366 GLU A C 1
ATOM 2028 O O . GLU A 1 366 ? -19.681 -28.634 -1.302 1.00 52.18 366 GLU A O 1
ATOM 2034 N N . THR A 1 367 ? -21.347 -29.965 -0.568 1.00 57.08 367 THR A N 1
ATOM 2035 C CA . THR A 1 367 ? -20.714 -30.211 0.739 1.00 59.49 367 THR A CA 1
ATOM 2036 C C . THR A 1 367 ? -19.482 -31.113 0.634 1.00 57.91 367 THR A C 1
ATOM 2037 O O . THR A 1 367 ? -18.493 -30.882 1.331 1.00 59.29 367 THR A O 1
ATOM 2041 N N . VAL A 1 368 ? -19.530 -32.125 -0.229 1.00 56.61 368 VAL A N 1
ATOM 2042 C CA . VAL A 1 368 ? -18.359 -32.977 -0.444 1.00 57.40 368 VAL A CA 1
ATOM 2043 C C . VAL A 1 368 ? -17.221 -32.115 -0.989 1.00 57.97 368 VAL A C 1
ATOM 2044 O O . VAL A 1 368 ? -16.111 -32.160 -0.464 1.00 59.16 368 VAL A O 1
ATOM 2048 N N . CYS A 1 369 ? -17.515 -31.318 -2.015 1.00 58.48 369 CYS A N 1
ATOM 2049 C CA . CYS A 1 369 ? -16.530 -30.399 -2.602 1.00 61.36 369 CYS A CA 1
ATOM 2050 C C . CYS A 1 369 ? -15.963 -29.394 -1.592 1.00 64.33 369 CYS A C 1
ATOM 2051 O O . CYS A 1 369 ? -14.761 -29.115 -1.595 1.00 68.16 369 CYS A O 1
ATOM 2054 N N . GLU A 1 370 ? -16.831 -28.867 -0.731 1.00 66.13 370 GLU A N 1
ATOM 2055 C CA . GLU A 1 370 ? -16.439 -27.944 0.339 1.00 68.34 370 GLU A CA 1
ATOM 2056 C C . GLU A 1 370 ? -15.366 -28.557 1.234 1.00 66.77 370 GLU A C 1
ATOM 2057 O O . GLU A 1 370 ? -14.388 -27.895 1.576 1.00 67.27 370 GLU A O 1
ATOM 2063 N N . ASN A 1 371 ? -15.542 -29.832 1.581 1.00 64.73 371 ASN A N 1
ATOM 2064 C CA . ASN A 1 371 ? -14.584 -30.548 2.431 1.00 63.49 371 ASN A CA 1
ATOM 2065 C C . ASN A 1 371 ? -13.286 -30.995 1.736 1.00 62.78 371 ASN A C 1
ATOM 2066 O O . ASN A 1 371 ? -12.364 -31.440 2.423 1.00 65.68 371 ASN A O 1
ATOM 2071 N N . ILE A 1 372 ? -13.209 -30.893 0.404 1.00 58.34 372 ILE A N 1
ATOM 2072 C CA . ILE A 1 372 ? -11.969 -31.201 -0.336 1.00 57.14 372 ILE A CA 1
ATOM 2073 C C . ILE A 1 372 ? -11.380 -29.967 -1.039 1.00 56.56 372 ILE A C 1
ATOM 2074 O O . ILE A 1 372 ? -10.706 -30.089 -2.058 1.00 57.53 372 ILE A O 1
ATOM 2079 N N . ASN A 1 373 ? -11.616 -28.789 -0.460 1.00 57.39 373 ASN A N 1
ATOM 2080 C CA . ASN A 1 373 ? -11.099 -27.505 -0.959 1.00 56.99 373 ASN A CA 1
ATOM 2081 C C . ASN A 1 373 ? -11.559 -27.092 -2.373 1.00 55.77 373 ASN A C 1
ATOM 2082 O O . ASN A 1 373 ? -10.842 -26.385 -3.086 1.00 55.34 373 ASN A O 1
ATOM 2087 N N . ILE A 1 374 ? -12.768 -27.506 -2.755 1.00 54.94 374 ILE A N 1
ATOM 2088 C CA . ILE A 1 374 ? -13.374 -27.102 -4.031 1.00 55.93 374 ILE A CA 1
ATOM 2089 C C . ILE A 1 374 ? -14.633 -26.279 -3.736 1.00 55.53 374 ILE A C 1
ATOM 2090 O O . ILE A 1 374 ? -15.571 -26.770 -3.106 1.00 55.49 374 ILE A O 1
ATOM 2095 N N . ALA A 1 375 ? -14.643 -25.028 -4.197 1.00 54.90 375 ALA A N 1
ATOM 2096 C CA . ALA A 1 375 ? -15.787 -24.132 -4.017 1.00 53.23 375 ALA A CA 1
ATOM 2097 C C . ALA A 1 375 ? -16.640 -24.113 -5.278 1.00 52.46 375 ALA A C 1
ATOM 2098 O O . ALA A 1 375 ? -16.178 -23.702 -6.335 1.00 53.60 375 ALA A O 1
ATOM 2100 N N . LEU A 1 376 ? -17.871 -24.594 -5.166 1.00 53.00 376 LEU A N 1
ATOM 2101 C CA . LEU A 1 376 ? -18.866 -24.436 -6.224 1.00 54.29 376 LEU A CA 1
ATOM 2102 C C . LEU A 1 376 ? -20.262 -24.353 -5.608 1.00 55.16 376 LEU A C 1
ATOM 2103 O O . LEU A 1 376 ? -20.436 -24.599 -4.412 1.00 55.98 376 LEU A O 1
ATOM 2108 N N . ASN A 1 377 ? -21.248 -24.007 -6.426 1.00 56.25 377 ASN A N 1
ATOM 2109 C CA . ASN A 1 377 ? -22.617 -23.839 -5.948 1.00 58.11 377 ASN A CA 1
ATOM 2110 C C . ASN A 1 377 ? -23.552 -24.892 -6.484 1.00 58.14 377 ASN A C 1
ATOM 2111 O O . ASN A 1 377 ? -23.559 -25.174 -7.681 1.00 60.03 377 ASN A O 1
ATOM 2116 N N . LYS A 1 378 ? -24.342 -25.469 -5.582 1.00 58.22 378 LYS A N 1
ATOM 2117 C CA . LYS A 1 378 ? -25.544 -26.174 -5.969 1.00 59.80 378 LYS A CA 1
ATOM 2118 C C . LYS A 1 378 ? -26.408 -25.175 -6.727 1.00 60.24 378 LYS A C 1
ATOM 2119 O O . LYS A 1 378 ? -26.303 -23.959 -6.527 1.00 59.93 378 LYS A O 1
ATOM 2125 N N . ASN A 1 379 ? -27.250 -25.690 -7.608 1.00 58.93 379 ASN A N 1
ATOM 2126 C CA . ASN A 1 379 ? -28.080 -24.845 -8.440 1.00 58.00 379 ASN A CA 1
ATOM 2127 C C . ASN A 1 379 ? -29.268 -25.649 -8.935 1.00 56.60 379 ASN A C 1
ATOM 2128 O O . ASN A 1 379 ? -29.112 -26.797 -9.361 1.00 55.05 379 ASN A O 1
ATOM 2133 N N . SER A 1 380 ? -30.451 -25.048 -8.857 1.00 56.60 380 SER A N 1
ATOM 2134 C CA . SER A 1 380 ? -31.664 -25.669 -9.367 1.00 59.96 380 SER A CA 1
ATOM 2135 C C . SER A 1 380 ? -31.601 -25.760 -10.882 1.00 58.82 380 SER A C 1
ATOM 2136 O O . SER A 1 380 ? -30.970 -24.935 -11.535 1.00 61.46 380 SER A O 1
ATOM 2139 N N . ILE A 1 381 ? -32.237 -26.784 -11.429 1.00 57.01 381 ILE A N 1
ATOM 2140 C CA . ILE A 1 381 ? -32.238 -27.009 -12.861 1.00 58.76 381 ILE A CA 1
ATOM 2141 C C . ILE A 1 381 ? -33.653 -27.334 -13.310 1.00 59.69 381 ILE A C 1
ATOM 2142 O O . ILE A 1 381 ? -34.485 -27.708 -12.482 1.00 58.17 381 ILE A O 1
ATOM 2147 N N . PRO A 1 382 ? -33.931 -27.197 -14.620 1.00 61.60 382 PRO A N 1
ATOM 2148 C CA . PRO A 1 382 ? -35.252 -27.592 -15.105 1.00 63.59 382 PRO A CA 1
ATOM 2149 C C . PRO A 1 382 ? -35.503 -29.089 -14.904 1.00 64.53 382 PRO A C 1
ATOM 2150 O O . PRO A 1 382 ? -34.582 -29.894 -15.083 1.00 61.11 382 PRO A O 1
ATOM 2154 N N . GLY A 1 383 ? -36.732 -29.434 -14.513 1.00 64.97 383 GLY A N 1
ATOM 2155 C CA . GLY A 1 383 ? -37.119 -30.817 -14.218 1.00 66.46 383 GLY A CA 1
ATOM 2156 C C . GLY A 1 383 ? -37.222 -31.173 -12.740 1.00 67.09 383 GLY A C 1
ATOM 2157 O O . GLY A 1 383 ? -37.844 -32.182 -12.398 1.00 67.71 383 GLY A O 1
ATOM 2158 N N . ASP A 1 384 ? -36.627 -30.359 -11.864 1.00 67.48 384 ASP A N 1
ATOM 2159 C CA . ASP A 1 384 ? -36.600 -30.644 -10.422 1.00 69.67 384 ASP A CA 1
ATOM 2160 C C . ASP A 1 384 ? -38.001 -30.756 -9.814 1.00 73.30 384 ASP A C 1
ATOM 2161 O O . ASP A 1 384 ? -38.844 -29.882 -10.034 1.00 68.81 384 ASP A O 1
ATOM 2166 N N . ARG A 1 385 ? -38.227 -31.834 -9.056 1.00 77.52 385 ARG A N 1
ATOM 2167 C CA . ARG A 1 385 ? -39.498 -32.062 -8.348 1.00 79.86 385 ARG A CA 1
ATOM 2168 C C . ARG A 1 385 ? -39.690 -31.062 -7.204 1.00 78.70 385 ARG A C 1
ATOM 2169 O O . ARG A 1 385 ? -40.775 -30.500 -7.055 1.00 75.94 385 ARG A O 1
ATOM 2173 N N . SER A 1 386 ? -38.633 -30.855 -6.412 1.00 79.27 386 SER A N 1
ATOM 2174 C CA . SER A 1 386 ? -38.655 -29.946 -5.258 1.00 80.57 386 SER A CA 1
ATOM 2175 C C . SER A 1 386 ? -37.760 -28.728 -5.467 1.00 82.01 386 SER A C 1
ATOM 2176 O O . SER A 1 386 ? -36.619 -28.859 -5.916 1.00 84.84 386 SER A O 1
ATOM 2179 N N . ALA A 1 387 ? -38.272 -27.554 -5.102 1.00 82.13 387 ALA A N 1
ATOM 2180 C CA . ALA A 1 387 ? -37.486 -26.318 -5.125 1.00 82.84 387 ALA A CA 1
ATOM 2181 C C . ALA A 1 387 ? -36.433 -26.274 -4.009 1.00 82.86 387 ALA A C 1
ATOM 2182 O O . ALA A 1 387 ? -35.454 -25.532 -4.117 1.00 81.60 387 ALA A O 1
ATOM 2184 N N . LEU A 1 388 ? -36.633 -27.061 -2.949 1.00 83.44 388 LEU A N 1
ATOM 2185 C CA . LEU A 1 388 ? -35.676 -27.144 -1.835 1.00 84.15 388 LEU A CA 1
ATOM 2186 C C . LEU A 1 388 ? -34.540 -28.161 -2.073 1.00 80.45 388 LEU A C 1
ATOM 2187 O O . LEU A 1 388 ? -33.544 -28.141 -1.348 1.00 80.23 388 LEU A O 1
ATOM 2192 N N . VAL A 1 389 ? -34.694 -29.042 -3.068 1.00 75.43 389 VAL A N 1
ATOM 2193 C CA . VAL A 1 389 ? -33.655 -30.004 -3.459 1.00 70.86 389 VAL A CA 1
ATOM 2194 C C . VAL A 1 389 ? -33.166 -29.664 -4.872 1.00 68.58 389 VAL A C 1
ATOM 2195 O O . VAL A 1 389 ? -33.818 -30.035 -5.849 1.00 67.36 389 VAL A O 1
ATOM 2199 N N . PRO A 1 390 ? -32.025 -28.951 -4.987 1.00 66.84 390 PRO A N 1
ATOM 2200 C CA . PRO A 1 390 ? -31.509 -28.557 -6.301 1.00 63.71 390 PRO A CA 1
ATOM 2201 C C . PRO A 1 390 ? -30.744 -29.681 -7.002 1.00 61.37 390 PRO A C 1
ATOM 2202 O O . PRO A 1 390 ? -29.762 -30.192 -6.460 1.00 61.89 390 PRO A O 1
ATOM 2206 N N . GLY A 1 391 ? -31.166 -30.013 -8.221 1.00 58.56 391 GLY A N 1
ATOM 2207 C CA . GLY A 1 391 ? -30.643 -31.163 -8.962 1.00 56.18 391 GLY A CA 1
ATOM 2208 C C . GLY A 1 391 ? -29.379 -30.948 -9.788 1.00 54.43 391 GLY A C 1
ATOM 2209 O O . GLY A 1 391 ? -29.005 -31.821 -10.574 1.00 52.73 391 GLY A O 1
ATOM 2210 N N . GLY A 1 392 ? -28.711 -29.807 -9.619 1.00 52.64 392 GLY A N 1
ATOM 2211 C CA . GLY A 1 392 ? -27.520 -29.500 -10.400 1.00 50.67 392 GLY A CA 1
ATOM 2212 C C . GLY A 1 392 ? -26.475 -28.721 -9.639 1.00 49.90 392 GLY A C 1
ATOM 2213 O O . GLY A 1 392 ? -26.660 -28.370 -8.480 1.00 48.71 392 GLY A O 1
ATOM 2214 N N . VAL A 1 393 ? -25.371 -28.447 -10.322 1.00 52.01 393 VAL A N 1
ATOM 2215 C CA . VAL A 1 393 ? -24.225 -27.758 -9.748 1.00 51.64 393 VAL A CA 1
ATOM 2216 C C . VAL A 1 393 ? -23.693 -26.745 -10.774 1.00 51.60 393 VAL A C 1
ATOM 2217 O O . VAL A 1 393 ? -23.592 -27.063 -11.958 1.00 51.45 393 VAL A O 1
ATOM 2221 N N . ARG A 1 394 ? -23.374 -25.533 -10.315 1.00 52.91 394 ARG A N 1
ATOM 2222 C CA . ARG A 1 394 ? -22.905 -24.439 -11.182 1.00 56.03 394 ARG A CA 1
ATOM 2223 C C . ARG A 1 394 ? -21.405 -24.219 -11.016 1.00 54.34 394 ARG A C 1
ATOM 2224 O O . ARG A 1 394 ? -20.949 -23.891 -9.921 1.00 53.68 394 ARG A O 1
ATOM 2232 N N . ILE A 1 395 ? -20.652 -24.386 -12.103 1.00 53.49 395 ILE A N 1
ATOM 2233 C CA . ILE A 1 395 ? -19.186 -24.257 -12.083 1.00 55.93 395 ILE A CA 1
ATOM 2234 C C . ILE A 1 395 ? -18.755 -23.137 -13.027 1.00 56.54 395 ILE A C 1
ATOM 2235 O O . ILE A 1 395 ? -19.218 -23.083 -14.165 1.00 60.10 395 ILE A O 1
ATOM 2240 N N . GLY A 1 396 ? -17.861 -22.267 -12.556 1.00 56.14 396 GLY A N 1
ATOM 2241 C CA . GLY A 1 396 ? -17.400 -21.099 -13.314 1.00 56.85 3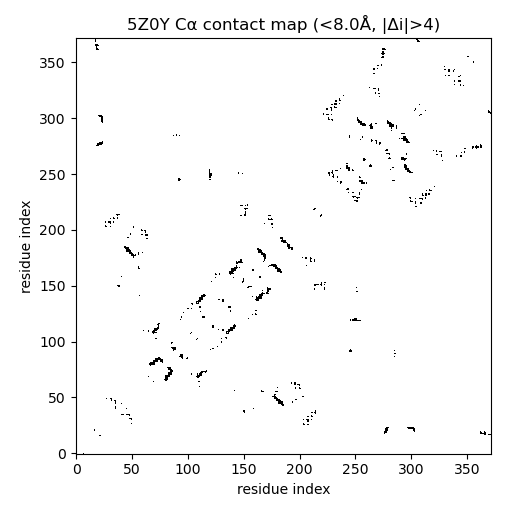96 GLY A CA 1
ATOM 2242 C C . GLY A 1 396 ? -15.889 -21.071 -13.457 1.00 58.63 396 GLY A C 1
ATOM 2243 O O . GLY A 1 396 ? -15.168 -21.407 -12.524 1.00 61.03 396 GLY A O 1
ATOM 2244 N N . ALA A 1 397 ? -15.416 -20.665 -14.631 1.00 59.06 397 ALA A N 1
ATOM 2245 C CA . ALA A 1 397 ? -13.981 -20.601 -14.943 1.00 59.44 397 ALA A CA 1
ATOM 2246 C C . ALA A 1 397 ? -13.172 -19.354 -14.510 1.00 60.23 397 ALA A C 1
ATOM 2247 O O . ALA A 1 397 ? -11.966 -19.477 -14.287 1.00 61.92 397 ALA A O 1
ATOM 2249 N N . PRO A 1 398 ? -13.803 -18.163 -14.405 1.00 60.53 398 PRO A N 1
ATOM 2250 C CA . PRO A 1 398 ? -13.026 -16.930 -14.178 1.00 61.32 398 PRO A CA 1
ATOM 2251 C C . PRO A 1 398 ? -11.978 -16.921 -13.058 1.00 61.81 398 PRO A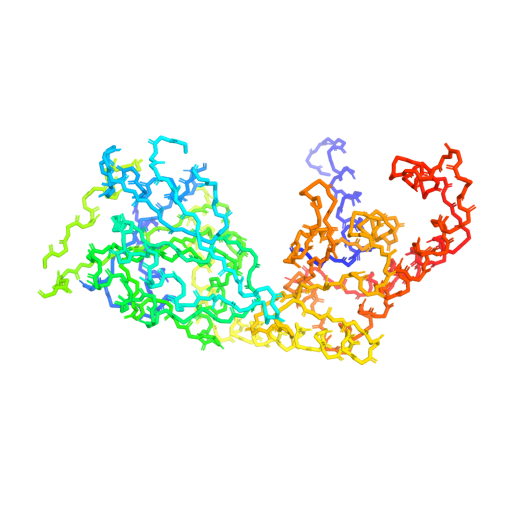 C 1
ATOM 2252 O O . PRO A 1 398 ? -10.870 -16.446 -13.286 1.00 66.27 398 PRO A O 1
ATOM 2256 N N . ALA A 1 399 ? -12.317 -17.433 -11.878 1.00 62.49 399 ALA A N 1
ATOM 2257 C CA . ALA A 1 399 ? -11.422 -17.346 -10.705 1.00 61.98 399 ALA A CA 1
ATOM 2258 C C . ALA A 1 399 ? -10.062 -18.021 -10.908 1.00 61.69 399 ALA A C 1
ATOM 2259 O O . ALA A 1 399 ? -9.035 -17.434 -10.576 1.00 61.85 399 ALA A O 1
ATOM 2261 N N . MET A 1 400 ? -10.061 -19.243 -11.443 1.00 62.08 400 MET A N 1
ATOM 2262 C CA . MET A 1 400 ? -8.810 -19.987 -11.683 1.00 62.95 400 MET A CA 1
ATOM 2263 C C . MET A 1 400 ? -8.091 -19.515 -12.938 1.00 62.81 400 MET A C 1
ATOM 2264 O O . MET A 1 400 ? -6.864 -19.546 -12.989 1.00 63.58 400 MET A O 1
ATOM 2269 N N . THR A 1 401 ? -8.845 -19.077 -13.943 1.00 63.62 401 THR A N 1
ATOM 2270 C CA . THR A 1 401 ? -8.267 -18.420 -15.117 1.00 64.28 401 THR A CA 1
ATOM 2271 C C . THR A 1 401 ? -7.413 -17.212 -14.719 1.00 67.11 401 THR A C 1
ATOM 2272 O O . THR A 1 401 ? -6.345 -16.996 -15.284 1.00 68.62 401 THR A O 1
ATOM 2276 N N . THR A 1 402 ? -7.889 -16.446 -13.738 1.00 69.60 402 THR A N 1
ATOM 2277 C CA . THR A 1 402 ? -7.128 -15.343 -13.150 1.00 69.57 402 THR A CA 1
ATOM 2278 C C . THR A 1 402 ? -5.845 -15.839 -12.474 1.00 72.61 402 THR A C 1
ATOM 2279 O O . THR A 1 402 ? -4.825 -15.153 -12.503 1.00 76.82 402 THR A O 1
ATOM 2283 N N . ARG A 1 403 ? -5.900 -17.032 -11.883 1.00 73.59 403 ARG A N 1
ATOM 2284 C CA . ARG A 1 403 ? -4.715 -17.697 -11.324 1.00 74.81 403 ARG A CA 1
ATOM 2285 C C . ARG A 1 403 ? -3.809 -18.401 -12.368 1.00 76.65 403 ARG A C 1
ATOM 2286 O O . ARG A 1 403 ? -2.916 -19.163 -11.994 1.00 78.60 403 ARG A O 1
ATOM 2294 N N . GLY A 1 404 ? -4.025 -18.148 -13.661 1.00 76.55 404 GLY A N 1
ATOM 2295 C CA . GLY A 1 404 ? -3.189 -18.703 -14.727 1.00 75.74 404 GLY A CA 1
ATOM 2296 C C . GLY A 1 404 ? -3.490 -20.143 -15.100 1.00 72.94 404 GLY A C 1
ATOM 2297 O O . GLY A 1 404 ? -2.584 -20.880 -15.486 1.00 76.31 404 GLY A O 1
ATOM 2298 N N . ALA A 1 405 ? -4.757 -20.539 -15.009 1.00 71.61 405 ALA A N 1
ATOM 2299 C CA . ALA A 1 405 ? -5.176 -21.908 -15.318 1.00 71.41 405 ALA A CA 1
ATOM 2300 C C . ALA A 1 405 ? -5.537 -22.054 -16.796 1.00 71.28 405 ALA A C 1
ATOM 2301 O O . ALA A 1 405 ? -6.003 -21.104 -17.433 1.00 72.68 405 ALA A O 1
ATOM 2303 N N . SER A 1 406 ? -5.326 -23.263 -17.315 1.00 68.82 406 SER A N 1
ATOM 2304 C CA . SER A 1 406 ? -5.506 -23.594 -18.725 1.00 67.42 406 SER A CA 1
ATOM 2305 C C . SER A 1 406 ? -6.529 -24.718 -18.893 1.00 68.21 406 SER A C 1
ATOM 2306 O O . SER A 1 406 ? -6.946 -25.325 -17.905 1.00 69.18 406 SER A O 1
ATOM 2309 N N . GLU A 1 407 ? -6.899 -25.010 -20.144 1.00 67.68 407 GLU A N 1
ATOM 2310 C CA . GLU A 1 407 ? -7.856 -26.091 -20.464 1.00 69.20 407 GLU A CA 1
ATOM 2311 C C . GLU A 1 407 ? -7.444 -27.436 -19.860 1.00 70.00 407 GLU A C 1
ATOM 2312 O O . GLU A 1 407 ? -8.292 -28.196 -19.392 1.00 67.52 407 GLU A O 1
ATOM 2318 N N . GLU A 1 408 ? -6.139 -27.718 -19.898 1.00 74.05 408 GLU A N 1
ATOM 2319 C CA . GLU A 1 408 ? -5.546 -28.887 -19.232 1.00 74.40 408 GLU A CA 1
ATOM 2320 C C . GLU A 1 408 ? -5.880 -28.919 -17.733 1.00 72.34 408 GLU A C 1
ATOM 2321 O O . GLU A 1 408 ? -6.204 -29.971 -17.187 1.00 72.11 408 GLU A O 1
ATOM 2323 N N . ASP A 1 409 ? -5.804 -27.764 -17.075 1.00 71.74 409 ASP A N 1
ATOM 2324 C CA . ASP A 1 409 ? -6.137 -27.665 -15.651 1.00 71.17 409 ASP A CA 1
ATOM 2325 C C . ASP A 1 409 ? -7.641 -27.847 -15.408 1.00 67.66 409 ASP A C 1
ATOM 2326 O O . ASP A 1 409 ? -8.042 -28.482 -14.433 1.00 64.22 409 ASP A O 1
ATOM 2331 N N . PHE A 1 410 ? -8.463 -27.316 -16.307 1.00 65.14 410 PHE A N 1
ATOM 2332 C CA . PHE A 1 410 ? -9.917 -27.439 -16.180 1.00 64.52 410 PHE A CA 1
ATOM 2333 C C . PHE A 1 410 ? -10.468 -28.822 -16.529 1.00 63.83 410 PHE A C 1
ATOM 2334 O O . PHE A 1 410 ? -11.491 -29.228 -15.972 1.00 64.85 410 PHE A O 1
ATOM 2342 N N . VAL A 1 411 ? -9.808 -29.543 -17.435 1.00 63.67 411 VAL A N 1
ATOM 2343 C CA . VAL A 1 411 ? -10.137 -30.958 -17.660 1.00 64.36 411 VAL A CA 1
ATOM 2344 C C . VAL A 1 411 ? -9.836 -31.768 -16.386 1.00 63.59 411 VAL A C 1
ATOM 2345 O O . VAL A 1 411 ? -10.568 -32.709 -16.061 1.00 61.68 411 VAL A O 1
ATOM 2349 N N . LYS A 1 412 ? -8.786 -31.378 -15.658 1.00 63.60 412 LYS A N 1
ATOM 2350 C CA . LYS A 1 412 ? -8.461 -31.993 -14.365 1.00 65.20 412 LYS A CA 1
ATOM 2351 C C . LYS A 1 412 ? -9.476 -31.641 -13.272 1.00 62.63 412 LYS A C 1
ATOM 2352 O O . LYS A 1 412 ? -9.842 -32.499 -12.464 1.00 62.83 412 LYS A O 1
ATOM 2358 N N . ILE A 1 413 ? -9.920 -30.384 -13.251 1.00 60.19 413 ILE A N 1
ATOM 2359 C CA . ILE A 1 413 ? -10.979 -29.941 -12.335 1.00 60.05 413 ILE A CA 1
ATOM 2360 C C . ILE A 1 413 ? -12.252 -30.768 -12.507 1.00 58.88 413 ILE A C 1
ATOM 2361 O O . ILE A 1 413 ? -12.865 -31.160 -11.514 1.00 58.43 413 ILE A O 1
ATOM 2366 N N . ALA A 1 414 ? -12.642 -31.020 -13.756 1.00 58.21 414 ALA A N 1
ATOM 2367 C CA . ALA A 1 414 ? -13.812 -31.862 -14.056 1.00 59.35 414 ALA A CA 1
ATOM 2368 C C . ALA A 1 414 ? -13.705 -33.255 -13.438 1.00 61.91 414 ALA A C 1
ATOM 2369 O O . ALA A 1 414 ? -14.688 -33.773 -12.905 1.00 62.22 414 ALA A O 1
ATOM 2371 N N . ASN A 1 415 ? -12.515 -33.849 -13.507 1.00 64.13 415 ASN A N 1
ATOM 2372 C CA . ASN A 1 415 ? -12.281 -35.167 -12.913 1.00 66.74 415 ASN A CA 1
ATOM 2373 C C . ASN A 1 415 ? -12.441 -35.151 -11.395 1.00 65.81 415 ASN A C 1
ATOM 2374 O 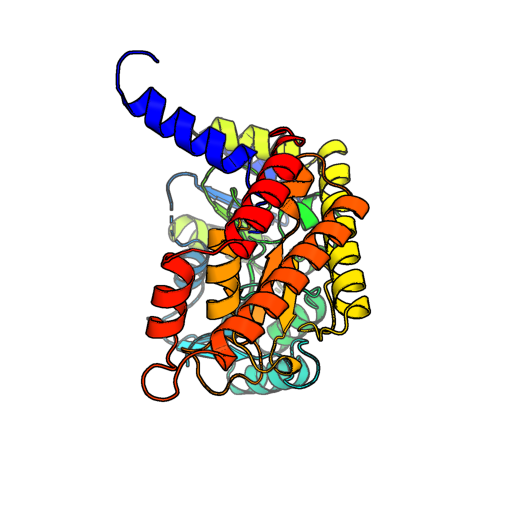O . ASN A 1 415 ? -13.078 -36.047 -10.831 1.00 61.01 415 ASN A O 1
ATOM 2379 N N . TYR A 1 416 ? -11.865 -34.134 -10.748 1.00 64.89 416 TYR A N 1
ATOM 2380 C CA . TYR A 1 416 ? -12.017 -33.949 -9.297 1.00 63.45 416 TYR A CA 1
ATOM 2381 C C . TYR A 1 416 ? -13.488 -33.844 -8.871 1.00 62.08 416 TYR A C 1
ATOM 2382 O O . TYR A 1 416 ? -13.873 -34.373 -7.827 1.00 63.99 416 TYR A O 1
ATOM 2391 N N . ILE A 1 417 ? -14.300 -33.170 -9.682 1.00 60.24 417 ILE A N 1
ATOM 2392 C CA . ILE A 1 417 ? -15.732 -33.047 -9.412 1.00 59.59 417 ILE A CA 1
ATOM 2393 C C . ILE A 1 417 ? -16.427 -34.388 -9.630 1.00 61.09 417 ILE A C 1
ATOM 2394 O O . ILE A 1 417 ? -17.257 -34.781 -8.817 1.00 62.05 417 ILE A O 1
ATOM 2399 N N . ASP A 1 418 ? -16.083 -35.087 -10.712 1.00 62.86 418 ASP A N 1
ATOM 2400 C CA . ASP A 1 418 ? -16.603 -36.441 -10.963 1.00 62.51 418 ASP A CA 1
ATOM 2401 C C . ASP A 1 418 ? -16.231 -37.386 -9.819 1.00 60.92 418 ASP A C 1
ATOM 2402 O O . ASP A 1 418 ? -17.074 -38.137 -9.327 1.00 57.07 418 ASP A O 1
ATOM 2407 N N . LYS A 1 419 ? -14.977 -37.315 -9.385 1.00 61.89 419 LYS A N 1
ATOM 2408 C CA . LYS A 1 419 ? -14.532 -38.053 -8.208 1.00 65.33 419 LYS A CA 1
ATOM 2409 C C . LYS A 1 419 ? -15.404 -37.726 -6.983 1.00 66.18 419 LYS A C 1
ATOM 2410 O O . LYS A 1 419 ? -15.825 -38.638 -6.261 1.00 66.25 419 LYS A O 1
ATOM 2414 N N . SER A 1 420 ? -15.706 -36.442 -6.779 1.00 64.95 420 SER A N 1
ATOM 2415 C CA . SER A 1 420 ? -16.555 -36.021 -5.658 1.00 63.81 420 SER A CA 1
ATOM 2416 C C . SER A 1 420 ? -18.005 -36.519 -5.748 1.00 62.58 420 SER A C 1
ATOM 2417 O O . SER A 1 420 ? -18.617 -36.775 -4.703 1.00 61.05 420 SER A O 1
ATOM 2420 N N . VAL A 1 421 ? -18.554 -36.678 -6.959 1.00 60.68 421 VAL A N 1
ATOM 2421 C CA . VAL A 1 421 ? -19.913 -37.245 -7.079 1.00 61.41 421 VAL A CA 1
ATOM 2422 C C . VAL A 1 421 ? -19.848 -38.745 -6.809 1.00 63.64 421 VAL A C 1
ATOM 2423 O O . VAL A 1 421 ? -20.734 -39.278 -6.143 1.00 61.54 421 VAL A O 1
ATOM 2427 N N . GLN A 1 422 ? -18.803 -39.414 -7.312 1.00 67.21 422 GLN A N 1
ATOM 2428 C CA . GLN A 1 422 ? -18.610 -40.848 -7.047 1.00 69.19 422 GLN A CA 1
ATOM 2429 C C . GLN A 1 422 ? -18.509 -41.132 -5.543 1.00 67.59 422 GLN A C 1
ATOM 2430 O O . GLN A 1 422 ? -19.104 -42.094 -5.056 1.00 67.18 422 GLN A O 1
ATOM 2436 N N . TYR A 1 423 ? -17.782 -40.283 -4.817 1.00 66.19 423 TYR A N 1
ATOM 2437 C CA . TYR A 1 423 ? -17.710 -40.383 -3.361 1.00 67.74 423 TYR A CA 1
ATOM 2438 C C . TYR A 1 423 ? -19.060 -40.094 -2.693 1.00 64.46 423 TYR A C 1
ATOM 2439 O O . TYR A 1 423 ? -19.453 -40.806 -1.774 1.00 64.33 423 TYR A O 1
ATOM 2448 N N . ALA A 1 424 ? -19.764 -39.062 -3.151 1.00 61.81 424 ALA A N 1
ATOM 2449 C CA . ALA A 1 424 ? -21.082 -38.716 -2.593 1.00 61.31 424 ALA A CA 1
ATOM 2450 C C . ALA A 1 424 ? -22.121 -39.815 -2.799 1.00 63.20 424 ALA A C 1
ATOM 2451 O O . ALA A 1 424 ? -22.979 -40.027 -1.944 1.00 63.02 424 ALA A O 1
ATOM 2453 N N . LYS A 1 425 ? -22.044 -40.498 -3.942 1.00 68.28 425 LYS A N 1
ATOM 2454 C CA . LYS A 1 425 ? -22.916 -41.646 -4.244 1.00 68.78 425 LYS A CA 1
ATOM 2455 C C . LYS A 1 425 ? -22.642 -42.802 -3.286 1.00 66.62 425 LYS A C 1
ATOM 2456 O O . LYS A 1 425 ? -23.576 -43.438 -2.795 1.00 62.66 425 LYS A O 1
ATOM 2462 N N . LYS A 1 426 ? -21.354 -43.057 -3.037 1.00 64.46 426 LYS A N 1
ATOM 2463 C CA . LYS A 1 426 ? -20.906 -44.128 -2.145 1.00 66.41 426 LYS A CA 1
ATOM 2464 C C . LYS A 1 426 ? -21.454 -43.936 -0.740 1.00 65.42 426 LYS A C 1
ATOM 2465 O O . LYS A 1 426 ? -22.160 -44.807 -0.238 1.00 64.78 426 LYS A O 1
ATOM 2471 N N . VAL A 1 427 ? -21.158 -42.787 -0.127 1.00 64.77 427 VAL A N 1
ATOM 2472 C CA . VAL A 1 427 ? -21.512 -42.566 1.286 1.00 66.59 427 VAL A CA 1
ATOM 2473 C C . VAL A 1 427 ? -23.033 -42.521 1.494 1.00 64.23 427 VAL A C 1
ATOM 2474 O O . VAL A 1 427 ? -23.527 -43.017 2.509 1.00 65.66 427 VAL A O 1
ATOM 2478 N N . GLN A 1 428 ? -23.761 -41.955 0.529 1.00 60.19 428 GLN A N 1
ATOM 2479 C CA . GLN A 1 428 ? -25.219 -41.868 0.615 1.00 60.42 428 GLN A CA 1
ATOM 2480 C C . GLN A 1 428 ? -25.871 -43.254 0.575 1.00 60.69 428 GLN A C 1
ATOM 2481 O O . GLN A 1 428 ? -26.795 -43.523 1.343 1.00 58.77 428 GLN A O 1
ATOM 2487 N N . SER A 1 429 ? -25.383 -44.123 -0.311 1.00 63.22 429 SER A N 1
ATOM 2488 C CA . SER A 1 429 ? -25.896 -45.497 -0.423 1.00 64.85 429 SER A CA 1
ATOM 2489 C C . SER A 1 429 ? -25.573 -46.337 0.816 1.00 64.82 429 SER A C 1
ATOM 2490 O O . SER A 1 429 ? -26.351 -47.217 1.195 1.00 62.37 429 SER A O 1
ATOM 2493 N N . GLU A 1 430 ? -24.426 -46.053 1.433 1.00 65.56 430 GLU A N 1
ATOM 2494 C CA . GLU A 1 430 ? -23.998 -46.723 2.665 1.00 66.43 430 GLU A CA 1
ATOM 2495 C C . GLU A 1 430 ? -24.649 -46.189 3.958 1.00 64.10 430 GLU A C 1
ATOM 2496 O O . GLU A 1 430 ? -24.534 -46.830 4.999 1.00 65.97 430 GLU A O 1
ATOM 2502 N N . LEU A 1 431 ? -25.312 -45.034 3.908 1.00 62.31 431 LEU A N 1
ATOM 2503 C CA . LEU A 1 431 ? -26.066 -44.541 5.066 1.00 61.72 431 LEU A CA 1
ATOM 2504 C C . LEU A 1 431 ? -27.230 -45.476 5.394 1.00 61.83 431 LEU A C 1
ATOM 2505 O O . LEU A 1 431 ? -27.814 -46.061 4.493 1.00 62.59 431 LEU A O 1
ATOM 2510 N N . PRO A 1 432 ? -27.578 -45.610 6.684 1.00 66.35 432 PRO A N 1
ATOM 2511 C CA . PRO A 1 432 ? -28.716 -46.454 7.053 1.00 67.47 432 PRO A CA 1
ATOM 2512 C C . PRO A 1 432 ? -30.039 -45.793 6.690 1.00 67.30 432 PRO A C 1
ATOM 2513 O O . PRO A 1 432 ? -30.134 -44.567 6.701 1.00 65.01 432 PRO A O 1
ATOM 2517 N N . ILE A 1 433 ? -31.053 -46.605 6.397 1.00 69.67 433 ILE A N 1
ATOM 2518 C CA . ILE A 1 433 ? -32.349 -46.089 5.927 1.00 70.62 433 ILE A CA 1
ATOM 2519 C C . ILE A 1 433 ? -33.078 -45.232 6.961 1.00 69.51 433 ILE A C 1
ATOM 2520 O O . ILE A 1 433 ? -33.861 -44.358 6.593 1.00 69.72 433 ILE A O 1
ATOM 2525 N N . GLU A 1 434 ? -32.805 -45.481 8.243 1.00 68.91 434 GLU A N 1
ATOM 2526 C CA . GLU A 1 434 ? -33.413 -44.727 9.345 1.00 67.76 434 GLU A CA 1
ATOM 2527 C C . GLU A 1 434 ? -32.843 -43.304 9.446 1.00 65.75 434 GLU A C 1
ATOM 2528 O O . GLU A 1 434 ? -33.496 -42.419 9.998 1.00 62.87 434 GLU A O 1
ATOM 2534 N N . ALA A 1 435 ? -31.627 -43.104 8.928 1.00 65.35 435 ALA A N 1
ATOM 2535 C CA . ALA A 1 435 ? -30.964 -41.798 8.890 1.00 65.03 435 ALA A CA 1
ATOM 2536 C C . ALA A 1 435 ? -30.386 -41.551 7.497 1.00 64.53 435 ALA A C 1
ATOM 2537 O O . ALA A 1 435 ? -29.166 -41.506 7.305 1.00 61.70 435 ALA A O 1
ATOM 2539 N N . ASN A 1 436 ? -31.290 -41.381 6.535 1.00 66.69 436 ASN A N 1
ATOM 2540 C CA . ASN A 1 436 ? -30.946 -41.229 5.110 1.00 66.46 436 ASN A CA 1
ATOM 2541 C C . ASN A 1 436 ? -30.802 -39.788 4.640 1.00 64.92 436 ASN A C 1
ATOM 2542 O O . ASN A 1 436 ? -30.158 -39.548 3.619 1.00 65.40 436 ASN A O 1
ATOM 2547 N N . LYS A 1 437 ? -31.400 -38.848 5.375 1.00 62.55 437 LYS A N 1
ATOM 2548 C CA . LYS A 1 437 ? -31.633 -37.482 4.884 1.00 61.91 437 LYS A CA 1
ATOM 2549 C C . LYS A 1 437 ? -30.355 -36.650 4.685 1.00 61.02 437 LYS A C 1
ATOM 2550 O O . LYS A 1 437 ? -29.258 -37.056 5.086 1.00 59.31 437 LYS A O 1
ATOM 2554 N N . LEU A 1 438 ? -30.519 -35.491 4.043 1.00 58.62 438 LEU A N 1
ATOM 2555 C CA . LEU A 1 438 ? -29.417 -34.556 3.782 1.00 56.86 438 LEU A CA 1
ATOM 2556 C C . LEU A 1 438 ? -28.655 -34.176 5.055 1.00 59.38 438 LEU A C 1
ATOM 2557 O O . LEU A 1 438 ? -27.424 -34.051 5.033 1.00 58.39 438 LEU A O 1
ATOM 2562 N N . LYS A 1 439 ? -29.404 -33.963 6.139 1.00 61.36 439 LYS A N 1
ATOM 2563 C CA . LYS A 1 439 ? -28.849 -33.717 7.475 1.00 64.21 439 LYS A CA 1
ATOM 2564 C C . LYS A 1 439 ? -27.842 -34.805 7.865 1.00 61.55 439 LYS A C 1
ATOM 2565 O O . LYS A 1 439 ? -26.737 -34.511 8.323 1.00 59.65 439 LYS A O 1
ATOM 2571 N N . ASP A 1 440 ? -28.240 -36.056 7.652 1.00 60.57 440 ASP A N 1
ATOM 2572 C CA . ASP A 1 440 ? -27.423 -37.224 7.992 1.00 59.56 440 ASP A CA 1
ATOM 2573 C C . ASP A 1 440 ? -26.210 -37.346 7.075 1.00 55.20 440 ASP A C 1
ATOM 2574 O O . ASP A 1 440 ? -25.132 -37.723 7.527 1.00 53.81 440 ASP A O 1
ATOM 2579 N N . PHE A 1 441 ? -26.399 -37.029 5.794 1.00 54.04 441 PHE A N 1
ATOM 2580 C CA . PHE A 1 441 ? -25.299 -36.939 4.822 1.00 53.34 441 PHE A CA 1
ATOM 2581 C C . PHE A 1 441 ? -24.244 -35.924 5.251 1.00 54.07 441 PHE A C 1
ATOM 2582 O O . PHE A 1 441 ? -23.046 -36.191 5.151 1.00 52.86 441 PHE A O 1
ATOM 2590 N N . LYS A 1 442 ? -24.701 -34.755 5.699 1.00 55.06 442 LYS A N 1
ATOM 2591 C CA . LYS A 1 442 ? -23.805 -33.694 6.172 1.00 55.60 442 LYS A CA 1
ATOM 2592 C C . LYS A 1 442 ? -23.085 -34.089 7.447 1.00 53.82 442 LYS A C 1
ATOM 2593 O O . LYS A 1 442 ? -21.880 -33.889 7.565 1.00 52.16 442 LYS A O 1
ATOM 2599 N N . ALA A 1 443 ? -23.821 -34.649 8.400 1.00 54.38 443 ALA A N 1
ATOM 2600 C CA . ALA A 1 443 ? -23.202 -35.170 9.614 1.00 55.66 443 ALA A CA 1
ATOM 2601 C C . ALA A 1 443 ? -22.090 -36.170 9.265 1.00 56.50 443 ALA A C 1
ATOM 2602 O O . ALA A 1 443 ? -20.973 -36.041 9.754 1.00 56.95 443 ALA A O 1
ATOM 2604 N N . LYS A 1 444 ? -22.400 -37.123 8.384 1.00 57.13 444 LYS A N 1
ATOM 2605 C CA . LYS A 1 444 ? -21.450 -38.160 7.940 1.00 57.37 444 LYS A CA 1
ATOM 2606 C C . LYS A 1 444 ? -20.160 -37.592 7.322 1.00 56.26 444 LYS A C 1
ATOM 2607 O O . LYS A 1 444 ? -19.059 -38.026 7.675 1.00 54.88 444 LYS A O 1
ATOM 2613 N N . ILE A 1 445 ? -20.311 -36.634 6.408 1.00 55.24 445 ILE A N 1
ATOM 2614 C CA . ILE A 1 445 ? -19.178 -36.020 5.695 1.00 54.56 445 ILE A CA 1
ATOM 2615 C C . ILE A 1 445 ? -18.308 -35.169 6.629 1.00 54.86 445 ILE A C 1
ATOM 2616 O O . ILE A 1 445 ? -17.079 -35.121 6.474 1.00 57.29 445 ILE A O 1
ATOM 2621 N N . ALA A 1 446 ? -18.947 -34.507 7.594 1.00 53.90 446 ALA A N 1
ATOM 2622 C CA . ALA A 1 446 ? -18.245 -33.680 8.581 1.00 52.08 446 ALA A CA 1
ATOM 2623 C C . ALA A 1 446 ? -17.324 -34.476 9.512 1.00 52.80 446 ALA A C 1
ATOM 2624 O O . ALA A 1 446 ? -16.410 -33.908 10.103 1.00 54.78 446 ALA A O 1
ATOM 2626 N N . GLU A 1 447 ? -17.572 -35.777 9.649 1.00 52.38 447 GLU A N 1
ATOM 2627 C CA . GLU A 1 447 ? -16.711 -36.650 10.445 1.00 52.63 447 GLU A CA 1
ATOM 2628 C C . GLU A 1 447 ? -15.329 -36.851 9.833 1.00 53.74 447 GLU A C 1
ATOM 2629 O O . GLU A 1 447 ? -14.374 -37.104 10.562 1.00 55.69 447 GLU A O 1
ATOM 2635 N N . GLY A 1 448 ? -15.236 -36.768 8.505 1.00 54.93 448 GLY A N 1
ATOM 2636 C CA . GLY A 1 448 ? -13.993 -37.030 7.782 1.00 55.92 448 GLY A CA 1
ATOM 2637 C C . GLY A 1 448 ? -13.879 -38.474 7.321 1.00 57.42 448 GLY A C 1
ATOM 2638 O O . GLY A 1 448 ? -14.749 -39.310 7.609 1.00 57.45 448 GLY A O 1
ATOM 2639 N N . SER A 1 449 ? -12.811 -38.740 6.568 1.00 59.46 449 SER A N 1
ATOM 2640 C CA . SER A 1 449 ? -12.442 -40.090 6.110 1.00 60.13 449 SER A CA 1
ATOM 2641 C C . SER A 1 449 ? -11.037 -40.096 5.496 1.00 61.92 449 SER A C 1
ATOM 2642 O O . SER A 1 449 ? -10.433 -39.041 5.271 1.00 59.14 449 SER A O 1
ATOM 2645 N N . ASP A 1 450 ? -10.531 -41.294 5.221 1.00 67.47 450 ASP A N 1
ATOM 2646 C CA . ASP A 1 450 ? -9.237 -41.461 4.554 1.00 70.70 450 ASP A CA 1
ATOM 2647 C C . ASP A 1 450 ? -9.268 -40.846 3.149 1.00 73.26 450 ASP A C 1
ATOM 2648 O O . ASP A 1 450 ? -8.349 -40.121 2.770 1.00 73.53 450 ASP A O 1
ATOM 2650 N N . GLU A 1 451 ? -10.345 -41.118 2.407 1.00 76.57 451 GLU A N 1
ATOM 2651 C CA . GLU A 1 451 ? -10.545 -40.575 1.051 1.00 78.06 451 GLU A CA 1
ATOM 2652 C C . GLU A 1 451 ? -10.653 -39.046 0.993 1.00 74.43 451 GLU A C 1
ATOM 2653 O O . GLU A 1 451 ? -10.122 -38.431 0.068 1.00 73.40 451 GLU A O 1
ATOM 2659 N N . ILE A 1 452 ? -11.353 -38.444 1.958 1.00 71.69 452 ILE A N 1
ATOM 2660 C CA . ILE A 1 452 ? -11.475 -36.980 2.038 1.00 70.67 452 ILE A CA 1
ATOM 2661 C C . ILE A 1 452 ? -10.112 -36.330 2.280 1.00 69.24 452 ILE A C 1
ATOM 2662 O O . ILE A 1 452 ? -9.766 -35.350 1.612 1.00 68.62 452 ILE A O 1
ATOM 2667 N N . THR A 1 453 ? -9.357 -36.865 3.238 1.00 66.37 453 THR A N 1
ATOM 2668 C CA . THR A 1 453 ? -8.033 -36.336 3.550 1.00 68.22 453 THR A CA 1
ATOM 2669 C C . THR A 1 453 ? -7.074 -36.514 2.371 1.00 70.52 453 THR A C 1
ATOM 2670 O O . THR A 1 453 ? -6.265 -35.624 2.091 1.00 70.91 453 THR A O 1
ATOM 2674 N N . GLN A 1 454 ? -7.181 -37.649 1.678 1.00 71.77 454 GLN A N 1
ATOM 2675 C CA . GLN A 1 454 ? -6.406 -37.890 0.460 1.00 74.78 454 GLN A CA 1
ATOM 2676 C C . GLN A 1 454 ? -6.715 -36.820 -0.580 1.00 74.11 454 GLN A C 1
ATOM 2677 O O . GLN A 1 454 ? -5.807 -36.132 -1.046 1.00 76.11 454 GLN A O 1
ATOM 2682 N N . LEU A 1 455 ? -7.999 -36.678 -0.914 1.00 71.29 455 LEU A N 1
ATOM 2683 C CA . LEU A 1 455 ? -8.446 -35.720 -1.928 1.00 68.16 455 LEU A CA 1
ATOM 2684 C C . LEU A 1 455 ? -8.161 -34.272 -1.547 1.00 68.35 455 LEU A C 1
ATOM 2685 O O . LEU A 1 455 ? -7.692 -33.504 -2.390 1.00 68.44 455 LEU A O 1
ATOM 2690 N N . LYS A 1 456 ? -8.434 -33.899 -0.294 1.00 68.95 456 LYS A N 1
ATOM 2691 C CA . LYS A 1 456 ? -8.149 -32.534 0.175 1.00 70.84 456 LYS A CA 1
ATOM 2692 C C . LYS A 1 456 ? -6.671 -32.214 -0.011 1.00 70.90 456 LYS A C 1
ATOM 2693 O O . LYS A 1 456 ? -6.335 -31.199 -0.615 1.00 67.04 456 LYS A O 1
ATOM 2697 N N . ASN A 1 457 ? -5.803 -33.097 0.480 1.00 73.12 457 ASN A N 1
ATOM 2698 C CA . ASN A 1 457 ? -4.353 -32.894 0.374 1.00 76.38 457 ASN A CA 1
ATOM 2699 C C . ASN A 1 457 ? -3.855 -32.859 -1.067 1.00 74.21 457 ASN A C 1
ATOM 2700 O O . ASN A 1 457 ? -2.949 -32.092 -1.393 1.00 73.15 457 ASN A O 1
ATOM 2705 N N . GLU A 1 458 ? -4.459 -33.687 -1.917 1.00 73.45 458 GLU A N 1
ATOM 2706 C CA . GLU A 1 458 ? -4.137 -33.727 -3.340 1.00 73.49 458 GLU A CA 1
ATOM 2707 C C . GLU A 1 458 ? -4.560 -32.425 -4.018 1.00 73.33 458 GLU A C 1
ATOM 2708 O O . GLU A 1 458 ? -3.763 -31.799 -4.725 1.00 76.54 458 GLU A O 1
ATOM 2714 N N . ILE A 1 459 ? -5.808 -32.017 -3.785 1.00 70.88 459 ILE A N 1
ATOM 2715 C CA . ILE A 1 459 ? -6.354 -30.775 -4.359 1.00 68.21 459 ILE A CA 1
ATOM 2716 C C . ILE A 1 459 ? -5.643 -29.535 -3.805 1.00 65.65 459 ILE A C 1
ATOM 2717 O O . ILE A 1 459 ? -5.331 -28.612 -4.557 1.00 60.98 459 ILE A O 1
ATOM 2722 N N . SER A 1 460 ? -5.386 -29.539 -2.497 1.00 67.73 460 SER A N 1
ATOM 2723 C CA . SER A 1 460 ? -4.668 -28.462 -1.803 1.00 68.20 460 SER A CA 1
ATOM 2724 C C . SER A 1 460 ? -3.270 -28.196 -2.360 1.00 69.87 460 SER A C 1
ATOM 2725 O O . SER A 1 460 ? -2.899 -27.042 -2.585 1.00 69.77 460 SER A O 1
ATOM 2728 N N . ALA A 1 461 ? -2.503 -29.265 -2.570 1.00 72.22 461 ALA A N 1
ATOM 2729 C CA . ALA A 1 461 ? -1.136 -29.160 -3.098 1.00 72.89 461 ALA A CA 1
ATOM 2730 C C . ALA A 1 461 ? -1.120 -28.708 -4.557 1.00 73.49 461 ALA A C 1
ATOM 2731 O O . ALA A 1 461 ? -0.296 -27.871 -4.941 1.00 72.25 461 ALA A O 1
ATOM 2733 N N . TRP A 1 462 ? -2.030 -29.265 -5.358 1.00 74.17 462 TRP A N 1
ATOM 2734 C CA . TRP A 1 462 ? -2.190 -28.862 -6.760 1.00 73.15 462 TRP A CA 1
ATOM 2735 C C . TRP A 1 462 ? -2.579 -27.394 -6.885 1.00 71.85 462 TRP A C 1
ATOM 2736 O O . TRP A 1 462 ? -2.013 -26.667 -7.696 1.00 70.30 462 TRP A O 1
ATOM 2747 N N . ALA A 1 463 ? -3.551 -26.980 -6.077 1.00 71.80 463 ALA A N 1
ATOM 2748 C CA . ALA A 1 463 ? -4.025 -25.598 -6.054 1.00 70.65 463 ALA A CA 1
ATOM 2749 C C . ALA A 1 463 ? -2.946 -24.631 -5.598 1.00 69.14 463 ALA A C 1
ATOM 2750 O O . ALA A 1 463 ? -2.895 -23.501 -6.074 1.00 66.43 463 ALA A O 1
ATOM 2752 N N . GLY A 1 464 ? -2.098 -25.080 -4.671 1.00 72.13 464 GLY A N 1
ATOM 2753 C CA . GLY A 1 464 ? -0.972 -24.284 -4.172 1.00 75.36 464 GLY A CA 1
ATOM 2754 C C . GLY A 1 464 ? 0.062 -23.898 -5.221 1.00 76.95 464 GLY A C 1
ATOM 2755 O O . GLY A 1 464 ? 0.753 -22.890 -5.070 1.00 76.16 464 GLY A O 1
ATOM 2756 N N . GLU A 1 465 ? 0.166 -24.698 -6.282 1.00 79.17 465 GLU A N 1
ATOM 2757 C CA . GLU A 1 465 ? 1.058 -24.396 -7.407 1.00 82.16 465 GLU A CA 1
ATOM 2758 C C . GLU A 1 465 ? 0.702 -23.091 -8.146 1.00 81.17 465 GLU A C 1
ATOM 2759 O O . GLU A 1 465 ? 1.590 -22.441 -8.699 1.00 85.97 465 GLU A O 1
ATOM 2763 N N . PHE A 1 466 ? -0.577 -22.712 -8.151 1.00 80.15 466 PHE A N 1
ATOM 2764 C CA . PHE A 1 466 ? -1.027 -21.485 -8.823 1.00 79.74 466 PHE A CA 1
ATOM 2765 C C . PHE A 1 466 ? -0.837 -20.248 -7.928 1.00 82.66 466 PHE A C 1
ATOM 2766 O O . PHE A 1 466 ? -1.065 -20.328 -6.718 1.00 83.46 466 PHE A O 1
ATOM 2774 N N . PRO A 1 467 ? -0.441 -19.099 -8.519 1.00 84.34 467 PRO A N 1
ATOM 2775 C CA . PRO A 1 467 ? -0.393 -17.821 -7.800 1.00 88.74 467 PRO A CA 1
ATOM 2776 C C . PRO A 1 467 ? -1.737 -17.074 -7.840 1.00 93.89 467 PRO A C 1
ATOM 2777 O O . PRO A 1 467 ? -2.673 -17.539 -8.486 1.00 95.63 467 PRO A O 1
ATOM 2781 N N . LEU A 1 468 ? -1.805 -15.911 -7.189 1.00 96.12 468 LEU A N 1
ATOM 2782 C CA . LEU A 1 468 ? -3.026 -15.095 -7.119 1.00 97.00 468 LEU A CA 1
ATOM 2783 C C . LEU A 1 468 ? -2.930 -13.866 -8.047 1.00 98.06 468 LEU A C 1
ATOM 2784 O O . LEU A 1 468 ? -2.970 -12.721 -7.587 1.00 99.12 468 LEU A O 1
ATOM 2789 N N . SER A 1 469 ? -2.806 -14.109 -9.352 1.00 100.65 469 SER A N 1
ATOM 2790 C CA . SER A 1 469 ? -2.660 -13.027 -10.340 1.00 103.02 469 SER A CA 1
ATOM 2791 C C . SER A 1 469 ? -4.019 -12.462 -10.737 1.00 105.17 469 SER A C 1
ATOM 2792 O O . SER A 1 469 ? -4.230 -11.247 -10.717 1.00 107.59 469 SER A O 1
#